Protein AF-0000000072267316 (afdb_homodimer)

Secondary structure (DSSP, 8-state):
--TT--HHHHHHHTTB---HHHHHHHHHHTTSEEEE-TTS-SB-TT-BS--EEEEEES-EEEEEE-TTS-EEEEEEE-TT-EESHHHHTSSB-SSEEEESS-EEEEEE-HHHHHHHHHH-HHHHHHHHHHHHHHHHHHHHHHHHHHH--HHHHHHHHHHHHHHHHHHTTSEETTEEE----HHHHHHHHT--HHHHHHHHHHHHHTTSEEEETTEEEES-HHHHHHHHT--GGGG--S--SB-/--TT--HHHHHHHTTB---HHHHHHHHHGGGSEEEE-TTS-SB-TT-BS--EEEEEES-EEEEEE-TTS-EEEEEEE-TT-EESHHHHTSSB--SEEEESS-EEEEEE-HHHHHHHHHH-HHHHHHHHHHHHHHHHHHHHHHHHHHH--HHHHHHHHHHHHHHHHHHTTSEETTEEE----HHHHHHHHT--HHHHHHHHHHHHHTTSEEEETTEEEES-HHHHHHHHT--GGGG--S--SB-

Nearest PDB structures (foldseek):
  4cyd-assembly2_C  TM=8.623E-01  e=1.119E-14  Corynebacterium glutamicum
  3i54-assembly1_A  TM=8.778E-01  e=2.540E-14  Mycobacterium tuberculosis
  3i54-assembly2_C  TM=9.008E-01  e=2.804E-13  Mycobacterium tuberculosis
  3h3u-assembly1_A  TM=8.338E-01  e=1.165E-13  Mycobacterium tuberculosis H37Rv
  2oz6-assembly1_A-2  TM=8.225E-01  e=3.480E-12  Pseudomonas aeruginosa

Organism: Cereibacter sphaeroides (strain ATCC 17023 / DSM 158 / JCM 6121 / CCUG 31486 / LMG 2827 / NBRC 12203 / NCIMB 8253 / ATH 2.4.1.) (NCBI:txid272943)

Radius of gyration: 21.72 Å; Cα contacts (8 Å, |Δi|>4): 985; chains: 2; bounding box: 64×53×44 Å

Foldseek 3Di:
DCPLQALQQLLLQLAADDDPVLSVLVVVLQPAKDKDAAPDWQFAFFDAPHWKKAWRAAKKWKWAADPVGAIATQDMDGHNAMGCPVVLPPRGRHIIMGTNHITMIGTDHPVSVVVSVVPDVSVVVSVVVRVQLSVLSSVVLVCQLVPNDLLLNLLQRQVLVQVSCVSSPQHDLFWGFASDDLCNVCSHNVHDSVVSVVSQVVCVVVQAWHDPPRIIGGRDPPVSCVSNVHDCVSNSSNGYPHD/DCPLQALQQLLLQLAADDDPVRSVLVVVLQPAKDKDAAPDWQFAFFDAPHWKKAWRAAKKWKWAADPVGAIATQDMDGHNAMGCPVVLPPRGRHIIMGTNHITMIGTDHPVSLVVCVVPDVSVVVSVVVRVQLSVLSSVVLVCQLVPNDLLLNLLQRQVLVQVSCVSSPQHDLFWGFASDDLCNVCSHNVHDSVVSVVSQVVCVVVQAWHDPPRIIGGRDPPVSCVSNVHDCVSNSSNGYPHD

Structure (mmCIF, N/CA/C/O backbone):
data_AF-0000000072267316-model_v1
#
loop_
_entity.id
_entity.type
_entity.pdbx_description
1 polymer 'Transcriptional regulator, Crp-Fnr family'
#
loop_
_atom_site.group_PDB
_atom_site.id
_atom_site.type_symbol
_atom_site.label_atom_id
_atom_site.label_alt_id
_atom_site.label_comp_id
_atom_site.label_asym_id
_atom_site.label_entity_id
_atom_site.label_seq_id
_atom_site.pdbx_PDB_ins_code
_atom_site.Cartn_x
_atom_site.Cartn_y
_atom_site.Cartn_z
_atom_site.occupancy
_atom_site.B_iso_or_equiv
_atom_site.auth_seq_id
_atom_site.auth_comp_id
_atom_site.auth_asym_id
_atom_site.auth_atom_id
_atom_site.pdbx_PDB_model_num
ATOM 1 N N . MET A 1 1 ? 35.625 15.383 2.375 1 29.64 1 MET A N 1
ATOM 2 C CA . MET A 1 1 ? 34.312 15.742 1.828 1 29.64 1 MET A CA 1
ATOM 3 C C . MET A 1 1 ? 33.219 14.914 2.475 1 29.64 1 MET A C 1
ATOM 5 O O . MET A 1 1 ? 32.188 15.469 2.908 1 29.64 1 MET A O 1
ATOM 9 N N . ARG A 1 2 ? 32.656 13.336 1.649 1 40.59 2 ARG A N 1
ATOM 10 C CA . ARG A 1 2 ? 31.609 12.781 0.775 1 40.59 2 ARG A CA 1
ATOM 11 C C . ARG A 1 2 ? 30.578 12.016 1.578 1 40.59 2 ARG A C 1
ATOM 13 O O . ARG A 1 2 ? 30.328 10.836 1.327 1 40.59 2 ARG A O 1
ATOM 20 N N . GLY A 1 3 ? 30.266 12 2.775 1 52.88 3 GLY A N 1
ATOM 21 C CA . GLY A 1 3 ? 29.812 11.5 4.062 1 52.88 3 GLY A CA 1
ATOM 22 C C . GLY A 1 3 ? 28.312 11.289 4.125 1 52.88 3 GLY A C 1
ATOM 23 O O . GLY A 1 3 ? 27.828 10.5 4.938 1 52.88 3 GLY A O 1
ATOM 24 N N . HIS A 1 4 ? 27.672 11.977 3.367 1 70.06 4 HIS A N 1
ATOM 25 C CA . HIS A 1 4 ? 26.219 11.93 3.461 1 70.06 4 HIS A CA 1
ATOM 26 C C . HIS A 1 4 ? 25.625 11.031 2.385 1 70.06 4 HIS A C 1
ATOM 28 O O . HIS A 1 4 ? 24.406 11.031 2.172 1 70.06 4 HIS A O 1
ATOM 34 N N . ASP A 1 5 ? 26.609 10.211 1.812 1 81.81 5 ASP A N 1
ATOM 35 C CA . ASP A 1 5 ? 26.047 9.352 0.78 1 81.81 5 ASP A CA 1
ATOM 36 C C . ASP A 1 5 ? 25.594 8.016 1.367 1 81.81 5 ASP A C 1
ATOM 38 O O . ASP A 1 5 ? 26.312 7.02 1.292 1 81.81 5 ASP A O 1
ATOM 42 N N . THR A 1 6 ? 24.562 7.902 1.91 1 88.44 6 THR A N 1
ATOM 43 C CA . THR A 1 6 ? 23.938 6.707 2.471 1 88.44 6 THR A CA 1
ATOM 44 C C . THR A 1 6 ? 22.812 6.211 1.571 1 88.44 6 THR A C 1
ATOM 46 O O . THR A 1 6 ? 22.297 6.961 0.734 1 88.44 6 THR A O 1
ATOM 49 N N . PRO A 1 7 ? 22.516 4.969 1.654 1 90.62 7 PRO A N 1
ATOM 50 C CA . PRO A 1 7 ? 21.375 4.461 0.879 1 90.62 7 PRO A CA 1
ATOM 51 C C . PRO A 1 7 ? 20.109 5.293 1.073 1 90.62 7 PRO A C 1
ATOM 53 O O . PRO A 1 7 ? 19.375 5.539 0.112 1 90.62 7 PRO A O 1
ATOM 56 N N . LEU A 1 8 ? 19.891 5.719 2.252 1 89.62 8 LEU A N 1
ATOM 57 C CA . LEU A 1 8 ? 18.719 6.551 2.508 1 89.62 8 LEU A CA 1
ATOM 58 C C . LEU A 1 8 ? 18.797 7.848 1.713 1 89.62 8 LEU A C 1
ATOM 60 O O . LEU A 1 8 ? 17.812 8.25 1.083 1 89.62 8 LEU A O 1
ATOM 64 N N . VAL A 1 9 ? 19.953 8.461 1.751 1 88 9 VAL A N 1
ATOM 65 C CA . VAL A 1 9 ? 20.156 9.734 1.059 1 88 9 VAL A CA 1
ATOM 66 C C . VAL A 1 9 ? 19.984 9.531 -0.446 1 88 9 VAL A C 1
ATOM 68 O O . VAL A 1 9 ? 19.344 10.344 -1.121 1 88 9 VAL A O 1
ATOM 71 N N . ARG A 1 10 ? 20.531 8.43 -0.968 1 88 10 ARG A N 1
ATOM 72 C CA . ARG A 1 10 ? 20.391 8.133 -2.389 1 88 10 ARG A CA 1
ATOM 73 C C . ARG A 1 10 ? 18.922 7.988 -2.771 1 88 10 ARG A C 1
ATOM 75 O O . ARG A 1 10 ? 18.484 8.492 -3.811 1 88 10 ARG A O 1
ATOM 82 N N . LYS A 1 11 ? 18.156 7.371 -1.98 1 89.88 11 LYS A N 1
ATOM 83 C CA . LYS A 1 11 ? 16.75 7.164 -2.256 1 89.88 11 LYS A CA 1
ATOM 84 C C . LYS A 1 11 ? 15.977 8.484 -2.195 1 89.88 11 LYS A C 1
ATOM 86 O O . LYS A 1 11 ? 15.203 8.797 -3.104 1 89.88 11 LYS A O 1
ATOM 91 N N . LEU A 1 12 ? 16.188 9.258 -1.111 1 87.5 12 LEU A N 1
ATOM 92 C CA . LEU A 1 12 ? 15.461 10.508 -0.957 1 87.5 12 LEU A CA 1
ATOM 93 C C . LEU A 1 12 ? 15.867 11.516 -2.029 1 87.5 12 LEU A C 1
ATOM 95 O O . LEU A 1 12 ? 15.047 12.305 -2.486 1 87.5 12 LEU A O 1
ATOM 99 N N . ASN A 1 13 ? 17.094 11.383 -2.5 1 86.56 13 ASN A N 1
ATOM 100 C CA . ASN A 1 13 ? 17.594 12.289 -3.533 1 86.56 13 ASN A CA 1
ATOM 101 C C . ASN A 1 13 ? 16.953 11.992 -4.887 1 86.56 13 ASN A C 1
ATOM 103 O O . ASN A 1 13 ? 16.969 12.836 -5.785 1 86.56 13 ASN A O 1
ATOM 107 N N . ALA A 1 14 ? 16.453 10.812 -5.008 1 84.31 14 ALA A N 1
ATOM 108 C CA . ALA A 1 14 ? 15.711 10.5 -6.23 1 84.31 14 ALA A CA 1
ATOM 109 C C . ALA A 1 14 ? 14.492 11.406 -6.371 1 84.31 14 ALA A C 1
ATOM 111 O O . ALA A 1 14 ? 14 11.617 -7.48 1 84.31 14 ALA A O 1
ATOM 112 N N . PHE A 1 15 ? 14 11.875 -5.234 1 84 15 PHE A N 1
ATOM 113 C CA . PHE A 1 15 ? 12.805 12.711 -5.254 1 84 15 PHE A CA 1
ATOM 114 C C . PHE A 1 15 ? 13.156 14.164 -4.961 1 84 15 PHE A C 1
ATOM 116 O O . PHE A 1 15 ? 12.734 15.07 -5.688 1 84 15 PHE A O 1
ATOM 123 N N . VAL A 1 16 ? 13.914 14.391 -3.912 1 84.62 16 VAL A N 1
ATOM 124 C CA . VAL A 1 16 ? 14.188 15.75 -3.475 1 84.62 16 VAL A CA 1
ATOM 125 C C . VAL A 1 16 ? 15.688 15.938 -3.266 1 84.62 16 VAL A C 1
ATOM 127 O O . VAL A 1 16 ? 16.328 15.117 -2.615 1 84.62 16 VAL A O 1
ATOM 130 N N . ALA A 1 17 ? 16.172 17.031 -3.816 1 84.81 17 ALA A N 1
ATOM 131 C CA . ALA A 1 17 ? 17.547 17.391 -3.494 1 84.81 17 ALA A CA 1
ATOM 132 C C . ALA A 1 17 ? 17.656 17.938 -2.072 1 84.81 17 ALA A C 1
ATOM 134 O O . ALA A 1 17 ? 17.188 19.047 -1.788 1 84.81 17 ALA A O 1
ATOM 135 N N . LEU A 1 18 ? 18.25 17.172 -1.209 1 83.62 18 LEU A N 1
ATOM 136 C CA . LEU A 1 18 ? 18.312 17.547 0.199 1 83.62 18 LEU A CA 1
ATOM 137 C C . LEU A 1 18 ? 19.453 18.547 0.437 1 83.62 18 LEU A C 1
ATOM 139 O O . LEU A 1 18 ? 20.531 18.406 -0.131 1 83.62 18 LEU A O 1
ATOM 143 N N . SER A 1 19 ? 19.156 19.531 1.193 1 85 19 SER A N 1
ATOM 144 C CA . SER A 1 19 ? 20.188 20.484 1.603 1 85 19 SER A CA 1
ATOM 145 C C . SER A 1 19 ? 21.109 19.891 2.654 1 85 19 SER A C 1
ATOM 147 O O . SER A 1 19 ? 20.812 18.828 3.217 1 85 19 SER A O 1
ATOM 149 N N . GLU A 1 20 ? 22.156 20.625 2.879 1 83.56 20 GLU A N 1
ATOM 150 C CA . GLU A 1 20 ? 23.078 20.203 3.914 1 83.56 20 GLU A CA 1
ATOM 151 C C . GLU A 1 20 ? 22.406 20.156 5.281 1 83.56 20 GLU A C 1
ATOM 153 O O . GLU A 1 20 ? 22.656 19.25 6.078 1 83.56 20 GLU A O 1
ATOM 158 N N . THR A 1 21 ? 21.609 21.109 5.453 1 81.62 21 THR A N 1
ATOM 159 C CA . THR A 1 21 ? 20.891 21.172 6.723 1 81.62 21 THR A CA 1
ATOM 160 C C . THR A 1 21 ? 19.953 19.984 6.879 1 81.62 21 THR A C 1
ATOM 162 O O . THR A 1 21 ? 19.875 19.391 7.953 1 81.62 21 THR A O 1
ATOM 165 N N . GLU A 1 22 ? 19.297 19.641 5.844 1 81.56 22 GLU A N 1
ATOM 166 C CA . GLU A 1 22 ? 18.375 18.5 5.867 1 81.56 22 GLU A CA 1
ATOM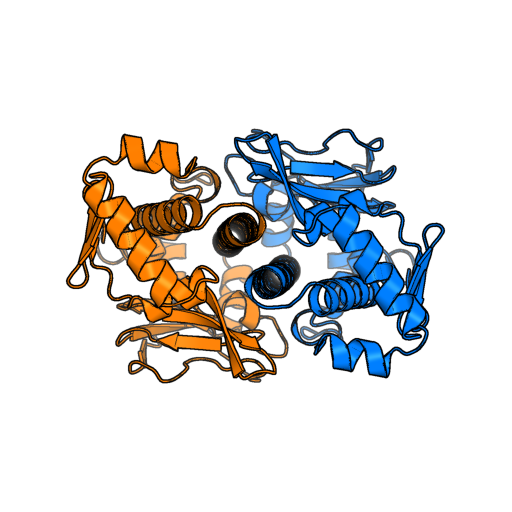 167 C C . GLU A 1 22 ? 19.125 17.188 6.023 1 81.56 22 GLU A C 1
ATOM 169 O O . GLU A 1 22 ? 18.672 16.281 6.734 1 81.56 22 GLU A O 1
ATOM 174 N N . LEU A 1 23 ? 20.266 17.141 5.418 1 82.19 23 LEU A N 1
ATOM 175 C CA . LEU A 1 23 ? 21.109 15.961 5.559 1 82.19 23 LEU A CA 1
ATOM 176 C C . LEU A 1 23 ? 21.594 15.805 6.996 1 82.19 23 LEU A C 1
ATOM 178 O O . LEU A 1 23 ? 21.688 14.688 7.508 1 82.19 23 LEU A O 1
ATOM 182 N N . GLU A 1 24 ? 21.844 16.875 7.578 1 79.38 24 GLU A N 1
ATOM 183 C CA . GLU A 1 24 ? 22.25 16.859 8.977 1 79.38 24 GLU A CA 1
ATOM 184 C C . GLU A 1 24 ? 21.125 16.391 9.883 1 79.38 24 GLU A C 1
ATOM 186 O O . GLU A 1 24 ? 21.359 15.625 10.828 1 79.38 24 GLU A O 1
ATOM 191 N N . LEU A 1 25 ? 19.969 16.797 9.578 1 77.81 25 LEU A N 1
ATOM 192 C CA . LEU A 1 25 ? 18.812 16.375 10.352 1 77.81 25 LEU A CA 1
ATOM 193 C C . LEU A 1 25 ? 18.594 14.867 10.227 1 77.81 25 LEU A C 1
ATOM 195 O O . LEU A 1 25 ? 18.312 14.195 11.227 1 77.81 25 LEU A O 1
ATOM 199 N N . LEU A 1 26 ? 18.766 14.383 9.023 1 77.81 26 LEU A N 1
ATOM 200 C CA . LEU A 1 26 ? 18.641 12.945 8.797 1 77.81 26 LEU A CA 1
ATOM 201 C C . LEU A 1 26 ? 19.75 12.188 9.508 1 77.81 26 LEU A C 1
ATOM 203 O O . LEU A 1 26 ? 19.547 11.07 9.984 1 77.81 26 LEU A O 1
ATOM 207 N N . GLY A 1 27 ? 20.906 12.805 9.453 1 73.62 27 GLY A N 1
ATOM 208 C CA . GLY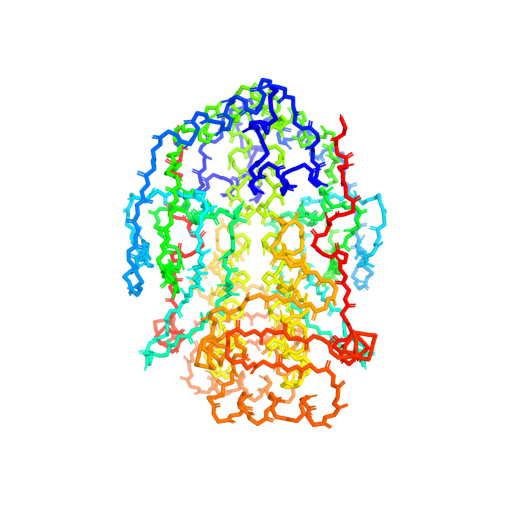 A 1 27 ? 22.047 12.211 10.125 1 73.62 27 GLY A CA 1
ATOM 209 C C . GLY A 1 27 ? 21.844 12.031 11.617 1 73.62 27 GLY A C 1
ATOM 210 O O . GLY A 1 27 ? 22.359 11.078 12.203 1 73.62 27 GLY A O 1
ATOM 211 N N . ARG A 1 28 ? 21.094 12.93 12.219 1 69.56 28 ARG A N 1
ATOM 212 C CA . ARG A 1 28 ? 20.812 12.828 13.648 1 69.56 28 ARG A CA 1
ATOM 213 C C . ARG A 1 28 ? 19.969 11.594 13.953 1 69.56 28 ARG A C 1
ATOM 215 O O . ARG A 1 28 ? 20.078 11.023 15.039 1 69.56 28 ARG A O 1
ATOM 222 N N . MET A 1 29 ? 19.219 11.18 12.961 1 65.88 29 MET A N 1
ATOM 223 C CA . MET A 1 29 ? 18.438 9.961 13.125 1 65.88 29 MET A CA 1
ATOM 224 C C . MET A 1 29 ? 19.328 8.727 13.125 1 65.88 29 MET A C 1
ATOM 226 O O . MET A 1 29 ? 18.953 7.68 13.648 1 65.88 29 MET A O 1
ATOM 230 N N . HIS A 1 30 ? 20.516 8.938 12.688 1 68.5 30 HIS A N 1
ATOM 231 C CA . HIS A 1 30 ? 21.469 7.84 12.57 1 68.5 30 HIS A CA 1
ATOM 232 C C . HIS A 1 30 ? 22.141 7.543 13.914 1 68.5 30 HIS A C 1
ATOM 234 O O . HIS A 1 30 ? 22.781 6.5 14.07 1 68.5 30 HIS A O 1
ATOM 240 N N . GLY A 1 31 ? 21.828 8.266 14.812 1 73.62 31 GLY A N 1
ATOM 241 C CA . GLY A 1 31 ? 22.578 8.109 16.047 1 73.62 31 GLY A CA 1
ATOM 242 C C . GLY A 1 31 ? 22.141 6.922 16.875 1 73.62 31 GLY A C 1
ATOM 243 O O . GLY A 1 31 ? 22.875 6.445 17.734 1 73.62 31 GLY A O 1
ATOM 244 N N . ARG A 1 32 ? 21.125 6.27 16.688 1 88.31 32 ARG A N 1
ATOM 245 C CA . ARG A 1 32 ? 20.625 5.145 17.469 1 88.31 32 ARG A CA 1
ATOM 246 C C . ARG A 1 32 ? 20.688 3.85 16.656 1 88.31 32 ARG A C 1
ATOM 248 O O . ARG A 1 32 ? 19.656 3.254 16.344 1 88.31 32 ARG A O 1
ATOM 255 N N . ARG A 1 33 ? 21.891 3.375 16.562 1 92.25 33 ARG A N 1
ATOM 256 C CA . ARG A 1 33 ? 22.141 2.176 15.766 1 92.25 33 ARG A CA 1
ATOM 257 C C . ARG A 1 33 ? 21.766 0.918 16.547 1 92.25 33 ARG A C 1
ATOM 259 O O . ARG A 1 33 ? 22.047 0.82 17.75 1 92.25 33 ARG A O 1
ATOM 266 N N . ARG A 1 34 ? 21.109 0.026 15.867 1 95 34 ARG A N 1
ATOM 267 C CA . ARG A 1 34 ? 20.703 -1.261 16.422 1 95 34 ARG A CA 1
ATOM 268 C C . ARG A 1 34 ? 21.062 -2.402 15.477 1 95 34 ARG A C 1
ATOM 270 O O . ARG A 1 34 ? 21.094 -2.221 14.258 1 95 34 ARG A O 1
ATOM 277 N N . SER A 1 35 ? 21.359 -3.543 16.078 1 97.25 35 SER A N 1
ATOM 278 C CA . SER A 1 35 ? 21.609 -4.773 15.328 1 97.25 35 SER A CA 1
ATOM 279 C C . SER A 1 35 ? 20.562 -5.836 15.648 1 97.25 35 SER A C 1
ATOM 281 O O . SER A 1 35 ? 20.156 -5.984 16.812 1 97.25 35 SER A O 1
ATOM 283 N N . PHE A 1 36 ? 20.141 -6.508 14.625 1 97.94 36 PHE A N 1
ATOM 284 C CA . PHE A 1 36 ? 19.156 -7.562 14.781 1 97.94 36 PHE A CA 1
ATOM 285 C C . PHE A 1 36 ? 19.609 -8.844 14.086 1 97.94 36 PHE A C 1
ATOM 287 O O . PHE A 1 36 ? 20.047 -8.805 12.938 1 97.94 36 PHE A O 1
ATOM 294 N N . PRO A 1 37 ? 19.5 -9.953 14.805 1 98.12 37 PRO A N 1
ATOM 295 C CA . PRO A 1 37 ? 19.844 -11.219 14.148 1 98.12 37 PRO A CA 1
ATOM 296 C C . PRO A 1 37 ? 18.781 -11.672 13.156 1 98.12 37 PRO A C 1
ATOM 298 O O . PRO A 1 37 ? 17.625 -11.227 13.227 1 98.12 37 PRO A O 1
ATOM 301 N N . ARG A 1 38 ? 19.172 -12.562 12.312 1 97.56 38 ARG A N 1
ATOM 302 C CA . ARG A 1 38 ? 18.25 -13.188 11.367 1 97.56 38 ARG A CA 1
ATOM 303 C C . ARG A 1 38 ? 17.156 -13.953 12.094 1 97.56 38 ARG A C 1
ATOM 305 O O . ARG A 1 38 ? 17.422 -14.648 13.078 1 97.56 38 ARG A O 1
ATOM 312 N N . GLY A 1 39 ? 15.93 -13.75 11.609 1 95.5 39 GLY A N 1
ATOM 313 C CA . GLY A 1 39 ? 14.844 -14.633 11.984 1 95.5 39 GLY A CA 1
ATOM 314 C C . GLY A 1 39 ? 14.07 -14.148 13.195 1 95.5 39 GLY A C 1
ATOM 315 O O . GLY A 1 39 ? 12.969 -14.633 13.469 1 95.5 39 GLY A O 1
ATOM 316 N N . ARG A 1 40 ? 14.633 -13.227 13.938 1 95.69 40 ARG A N 1
ATOM 317 C CA . ARG A 1 40 ? 13.898 -12.672 15.07 1 95.69 40 ARG A CA 1
ATOM 318 C C . ARG A 1 40 ? 13.195 -11.375 14.688 1 95.69 40 ARG A C 1
ATOM 320 O O . ARG A 1 40 ? 13.852 -10.383 14.344 1 95.69 40 ARG A O 1
ATOM 327 N N . ASP A 1 41 ? 11.914 -11.336 14.852 1 96.56 41 ASP A N 1
ATOM 328 C CA . ASP A 1 41 ? 11.133 -10.188 14.406 1 96.56 41 ASP A CA 1
ATOM 329 C C . ASP A 1 41 ? 11.586 -8.914 15.109 1 96.56 41 ASP A C 1
ATOM 331 O O . ASP A 1 41 ? 11.797 -8.906 16.328 1 96.56 41 ASP A O 1
ATOM 335 N N . ILE A 1 42 ? 11.727 -7.914 14.32 1 96.12 42 ILE A N 1
ATOM 336 C CA . ILE A 1 42 ? 12.016 -6.578 14.836 1 96.12 42 ILE A CA 1
ATOM 337 C C . ILE A 1 42 ? 10.734 -5.961 15.398 1 96.12 42 ILE A C 1
ATOM 339 O O . ILE A 1 42 ? 10.773 -5.27 16.422 1 96.12 42 ILE A O 1
ATOM 343 N N . VAL A 1 43 ? 9.625 -6.137 14.711 1 94.75 43 VAL A N 1
ATOM 344 C CA . VAL A 1 43 ? 8.297 -5.66 15.078 1 94.75 43 VAL A CA 1
ATOM 345 C C . VAL A 1 43 ? 7.277 -6.781 14.898 1 94.75 43 VAL A C 1
ATOM 347 O O . VAL A 1 43 ? 7.324 -7.523 13.914 1 94.75 43 VAL A O 1
ATOM 350 N N . HIS A 1 44 ? 6.332 -6.84 15.828 1 93.88 44 HIS A N 1
ATOM 351 C CA . HIS A 1 44 ? 5.246 -7.809 15.742 1 93.88 44 HIS A CA 1
ATOM 352 C C . HIS A 1 44 ? 3.912 -7.121 15.484 1 93.88 44 HIS A C 1
ATOM 354 O O . HIS A 1 44 ? 3.648 -6.043 16.031 1 93.88 44 HIS A O 1
ATOM 360 N N . GLU A 1 45 ? 3.188 -7.781 14.602 1 92.5 45 GLU A N 1
ATOM 361 C CA . GLU A 1 45 ? 1.829 -7.281 14.406 1 92.5 45 GLU A CA 1
ATOM 362 C C . GLU A 1 45 ? 1.087 -7.18 15.742 1 92.5 45 GLU A C 1
ATOM 364 O O . GLU A 1 45 ? 1.129 -8.109 16.547 1 92.5 45 GLU A O 1
ATOM 369 N N . GLY A 1 46 ? 0.461 -6.039 16 1 92.44 46 GLY A N 1
ATOM 370 C CA . GLY A 1 46 ? -0.263 -5.809 17.25 1 92.44 46 GLY A CA 1
ATOM 371 C C . GLY A 1 46 ? 0.588 -5.164 18.328 1 92.44 46 GLY A C 1
ATOM 372 O O . GLY A 1 46 ? 0.075 -4.762 19.359 1 92.44 46 GLY A O 1
ATOM 373 N N . GLN A 1 47 ? 1.877 -5.102 18.109 1 92.56 47 GLN A N 1
ATOM 374 C CA . GLN A 1 47 ? 2.783 -4.52 19.094 1 92.56 47 GLN A CA 1
ATOM 375 C C . GLN A 1 47 ? 2.436 -3.057 19.359 1 92.56 47 GLN A C 1
ATOM 377 O O . GLN A 1 47 ? 2.18 -2.293 18.422 1 92.56 47 GLN A O 1
ATOM 382 N N . VAL A 1 48 ? 2.438 -2.793 20.688 1 89 48 VAL A N 1
ATOM 383 C CA . VAL A 1 48 ? 2.23 -1.415 21.125 1 89 48 VAL A CA 1
ATOM 384 C C . VAL A 1 48 ? 3.58 -0.719 21.281 1 89 48 VAL A C 1
ATOM 386 O O . VAL A 1 48 ? 4.586 -1.368 21.578 1 89 48 VAL A O 1
ATOM 389 N N . LYS A 1 49 ? 3.707 0.651 21.234 1 80.06 49 LYS A N 1
ATOM 390 C CA . LYS A 1 49 ? 4.922 1.44 21.422 1 80.06 49 LYS A CA 1
ATOM 391 C C . LYS A 1 49 ? 6.055 0.914 20.547 1 80.06 49 LYS A C 1
ATOM 393 O O . LYS A 1 49 ? 6.883 0.12 21 1 80.06 49 LYS A O 1
ATOM 398 N N . ARG A 1 50 ? 6.078 1.177 19.391 1 81.44 50 ARG A N 1
ATOM 399 C CA . ARG A 1 50 ? 7.094 0.695 18.453 1 81.44 50 ARG A CA 1
ATOM 400 C C . ARG A 1 50 ? 7.898 1.854 17.875 1 81.44 50 ARG A C 1
ATOM 402 O O . ARG A 1 50 ? 7.488 3.012 17.969 1 81.44 50 ARG A O 1
ATOM 409 N N . SER A 1 51 ? 9.047 1.436 17.5 1 87.81 51 SER A N 1
ATOM 410 C CA . SER A 1 51 ? 9.898 2.361 16.75 1 87.81 51 SER A CA 1
ATOM 411 C C . SER A 1 51 ? 9.93 2.02 15.266 1 87.81 51 SER A C 1
ATOM 413 O O . SER A 1 51 ? 9.57 0.909 14.875 1 87.81 51 SER A O 1
ATOM 415 N N . ALA A 1 52 ? 10.156 3.027 14.523 1 92.25 52 ALA A N 1
ATOM 416 C CA . ALA A 1 52 ? 10.562 2.783 13.141 1 92.25 52 ALA A CA 1
ATOM 417 C C . ALA A 1 52 ? 12.086 2.725 13.016 1 92.25 52 ALA A C 1
ATOM 419 O O . ALA A 1 52 ? 12.805 3.062 13.961 1 92.25 52 ALA A O 1
ATOM 420 N N . TYR A 1 53 ? 12.562 2.234 11.898 1 93.81 53 TYR A N 1
ATOM 421 C CA . TYR A 1 53 ? 13.992 2.121 11.664 1 93.81 53 TYR A CA 1
ATOM 422 C C . TYR A 1 53 ? 14.344 2.486 10.227 1 93.81 53 TYR A C 1
ATOM 424 O O . TYR A 1 53 ? 13.508 2.35 9.328 1 93.81 53 TYR A O 1
ATOM 432 N N . VAL A 1 54 ? 15.508 2.98 10.062 1 93.75 54 VAL A N 1
ATOM 433 C CA . VAL A 1 54 ? 16.094 3.068 8.734 1 93.75 54 VAL A CA 1
ATOM 434 C C . VAL A 1 54 ? 17.109 1.952 8.539 1 93.75 54 VAL A C 1
ATOM 436 O O . VAL A 1 54 ? 18.062 1.837 9.32 1 93.75 54 VAL A O 1
ATOM 439 N N . LEU A 1 55 ? 16.906 1.184 7.566 1 96 55 LEU A N 1
ATOM 440 C CA . LEU A 1 55 ? 17.766 0.034 7.309 1 96 55 LEU A CA 1
ATOM 441 C C . LEU A 1 55 ? 19.109 0.479 6.746 1 96 55 LEU A C 1
ATOM 443 O O . LEU A 1 55 ? 19.156 1.159 5.719 1 96 55 LEU A O 1
ATOM 447 N N . ALA A 1 56 ? 20.172 0.096 7.418 1 94.62 56 ALA A N 1
ATOM 448 C CA . ALA A 1 56 ? 21.516 0.453 6.961 1 94.62 56 ALA A CA 1
ATOM 449 C C . ALA A 1 56 ? 22.156 -0.692 6.18 1 94.62 56 ALA A C 1
ATOM 451 O O . ALA A 1 56 ? 22.828 -0.466 5.172 1 94.62 56 ALA A O 1
ATOM 452 N N . SER A 1 57 ? 21.953 -1.854 6.699 1 97 57 SER A N 1
ATOM 453 C CA . SER A 1 57 ? 22.484 -3.039 6.023 1 97 57 SER A CA 1
ATOM 454 C C . SER A 1 57 ? 21.609 -4.262 6.305 1 97 57 SER A C 1
ATOM 456 O O . SER A 1 57 ? 20.984 -4.352 7.359 1 97 57 SER A O 1
ATOM 458 N N . GLY A 1 58 ? 21.609 -5.156 5.266 1 98.06 58 GLY A N 1
ATOM 459 C CA . GLY A 1 58 ? 20.812 -6.367 5.375 1 98.06 58 GLY A CA 1
ATOM 460 C C . GLY A 1 58 ? 19.469 -6.262 4.688 1 98.06 58 GLY A C 1
ATOM 461 O O . GLY A 1 58 ? 19.203 -5.281 3.99 1 98.06 58 GLY A O 1
ATOM 462 N N . TRP A 1 59 ? 18.734 -7.398 4.793 1 98.56 59 TRP A N 1
ATOM 463 C CA . TRP A 1 59 ? 17.406 -7.496 4.199 1 98.56 59 TRP A CA 1
ATOM 464 C C . TRP A 1 59 ? 16.359 -7.867 5.246 1 98.56 59 TRP A C 1
ATOM 466 O O . TRP A 1 59 ? 16.641 -8.641 6.164 1 98.56 59 TRP A O 1
ATOM 476 N N . VAL A 1 60 ? 15.234 -7.277 5.102 1 98.62 60 VAL A N 1
ATOM 477 C CA . VAL A 1 60 ? 14.109 -7.539 5.996 1 98.62 60 VAL A CA 1
ATOM 478 C C . VAL A 1 60 ? 12.852 -7.809 5.176 1 98.62 60 VAL A C 1
ATOM 480 O O . VAL A 1 60 ? 12.711 -7.305 4.059 1 98.62 60 VAL A O 1
ATOM 483 N N . CYS A 1 61 ? 12 -8.648 5.664 1 98.44 61 CYS A N 1
ATOM 484 C CA . CYS A 1 61 ? 10.688 -8.789 5.031 1 98.44 61 CYS A CA 1
ATOM 485 C C . CYS A 1 61 ? 9.578 -8.312 5.961 1 98.44 61 CYS A C 1
ATOM 487 O O . CYS A 1 61 ? 9.695 -8.422 7.184 1 98.44 61 CYS A O 1
ATOM 489 N N . SER A 1 62 ? 8.57 -7.676 5.445 1 97.69 62 SER A N 1
ATOM 490 C CA . SER A 1 62 ? 7.312 -7.375 6.121 1 97.69 62 SER A CA 1
ATOM 491 C C . SER A 1 62 ? 6.227 -8.367 5.734 1 97.69 62 SER A C 1
ATOM 493 O O . SER A 1 62 ? 6.09 -8.727 4.562 1 97.69 62 SER A O 1
ATOM 495 N N . TYR A 1 63 ? 5.512 -8.875 6.742 1 97.62 63 TYR A N 1
ATOM 496 C CA . TYR A 1 63 ? 4.555 -9.922 6.418 1 97.62 63 TYR A CA 1
ATOM 497 C C . TYR A 1 63 ? 3.375 -9.898 7.379 1 97.62 63 TYR A C 1
ATOM 499 O O . TYR A 1 63 ? 3.439 -9.273 8.438 1 97.62 63 TYR A O 1
ATOM 507 N N . LYS A 1 64 ? 2.34 -10.445 6.914 1 96.31 64 LYS A N 1
ATOM 508 C CA . LYS A 1 64 ? 1.179 -10.734 7.75 1 96.31 64 LYS A CA 1
ATOM 509 C C . LYS A 1 64 ? 0.971 -12.234 7.906 1 96.31 64 LYS A C 1
ATOM 511 O O . LYS A 1 64 ? 1.285 -13.008 7 1 96.31 64 LYS A O 1
ATOM 516 N N . THR A 1 65 ? 0.41 -12.555 9.078 1 93 65 THR A N 1
ATOM 517 C CA . THR A 1 65 ? 0.06 -13.953 9.32 1 93 65 THR A CA 1
ATOM 518 C C . THR A 1 65 ? -1.44 -14.172 9.148 1 93 65 THR A C 1
ATOM 520 O O . THR A 1 65 ? -2.234 -13.25 9.359 1 93 65 THR A O 1
ATOM 523 N N . LEU A 1 66 ? -1.756 -15.352 8.727 1 87.75 66 LEU A N 1
ATOM 524 C CA . LEU A 1 66 ? -3.162 -15.719 8.625 1 87.75 66 LEU A CA 1
ATOM 525 C C . LEU A 1 66 ? -3.562 -16.656 9.75 1 87.75 66 LEU A C 1
ATOM 527 O O . LEU A 1 66 ? -2.701 -17.266 10.398 1 87.75 66 LEU A O 1
ATOM 531 N N . ALA A 1 67 ? -4.836 -16.828 10.008 1 81.19 67 ALA A N 1
ATOM 532 C CA . ALA A 1 67 ? -5.363 -17.672 11.078 1 81.19 67 ALA A CA 1
ATOM 533 C C . ALA A 1 67 ? -4.914 -19.125 10.906 1 81.19 67 ALA A C 1
ATOM 535 O O . ALA A 1 67 ? -4.652 -19.812 11.891 1 81.19 67 ALA A O 1
ATOM 536 N N . GLY A 1 68 ? -4.727 -19.625 9.82 1 80.31 68 GLY A N 1
ATOM 537 C CA . GLY A 1 68 ? -4.309 -20.984 9.594 1 80.31 68 GLY A CA 1
ATOM 538 C C . GLY A 1 68 ? -2.809 -21.188 9.703 1 80.31 68 GLY A C 1
ATOM 539 O O . GLY A 1 68 ? -2.309 -22.297 9.539 1 80.31 68 GLY A O 1
ATOM 540 N N . GLY A 1 69 ? -2.088 -20.094 10.094 1 82.56 69 GLY A N 1
ATOM 541 C CA . GLY A 1 69 ? -0.656 -20.203 10.328 1 82.56 69 GLY A CA 1
ATOM 542 C C . GLY A 1 69 ? 0.172 -19.828 9.109 1 82.56 69 GLY A C 1
ATOM 543 O O . GLY A 1 69 ? 1.397 -19.719 9.195 1 82.56 69 GLY A O 1
ATOM 544 N N . GLY A 1 70 ? -0.314 -19.688 7.988 1 89.44 70 GLY A N 1
ATOM 545 C CA . GLY A 1 70 ? 0.43 -19.25 6.816 1 89.44 70 GLY A CA 1
ATOM 546 C C . GLY A 1 70 ? 0.788 -17.781 6.852 1 89.44 70 GLY A C 1
ATOM 547 O O . GLY A 1 70 ? 0.317 -17.047 7.715 1 89.44 70 GLY A O 1
ATOM 548 N N . ARG A 1 71 ? 1.775 -17.469 6.02 1 94.44 71 ARG A N 1
ATOM 549 C CA . ARG A 1 71 ? 2.131 -16.047 5.973 1 94.44 71 ARG A CA 1
ATOM 550 C C . ARG A 1 71 ? 2.105 -15.523 4.539 1 94.44 71 ARG A C 1
ATOM 552 O O . ARG A 1 71 ? 2.281 -16.297 3.59 1 94.44 71 ARG A O 1
ATOM 559 N N . GLN A 1 72 ? 1.798 -14.32 4.426 1 97.75 72 GLN A N 1
ATOM 560 C CA . GLN A 1 72 ? 1.96 -13.562 3.191 1 97.75 72 GLN A CA 1
ATOM 561 C C . GLN A 1 72 ? 2.977 -12.438 3.365 1 97.75 72 GLN A C 1
ATOM 563 O O . GLN A 1 72 ? 2.766 -11.516 4.16 1 97.75 72 GLN A O 1
ATOM 568 N N . ILE A 1 73 ? 4.09 -12.609 2.66 1 98.5 73 ILE A N 1
ATOM 569 C CA . ILE A 1 73 ? 5.07 -11.531 2.656 1 98.5 73 ILE A CA 1
ATOM 570 C C . ILE A 1 73 ? 4.609 -10.414 1.714 1 98.5 73 ILE A C 1
ATOM 572 O O . ILE A 1 73 ? 4.281 -10.68 0.554 1 98.5 73 ILE A O 1
ATOM 576 N N . VAL A 1 74 ? 4.578 -9.219 2.213 1 97.94 74 VAL A N 1
ATOM 577 C CA . VAL A 1 74 ? 4.086 -8.055 1.485 1 97.94 74 VAL A CA 1
ATOM 578 C C . VAL A 1 74 ? 5.219 -7.445 0.663 1 97.94 74 VAL A C 1
ATOM 580 O O . VAL A 1 74 ? 5.012 -7.027 -0.48 1 97.94 74 VAL A O 1
ATOM 583 N N . ASP A 1 75 ? 6.355 -7.355 1.299 1 97.44 75 ASP A N 1
ATOM 584 C CA . ASP A 1 75 ? 7.512 -6.758 0.632 1 97.44 75 ASP A CA 1
ATOM 585 C C . ASP A 1 75 ? 8.812 -7.129 1.345 1 97.44 75 ASP A C 1
ATOM 587 O O . ASP A 1 75 ? 8.781 -7.629 2.471 1 97.44 75 ASP A O 1
ATOM 591 N N . PHE A 1 76 ? 9.93 -6.91 0.602 1 98.56 76 PHE A N 1
ATOM 592 C CA . PHE A 1 76 ? 11.266 -6.953 1.175 1 98.56 76 PHE A CA 1
ATOM 593 C C . PHE A 1 76 ? 11.891 -5.562 1.203 1 98.56 76 PHE A C 1
ATOM 595 O O . PHE A 1 76 ? 11.82 -4.824 0.218 1 98.56 76 PHE A O 1
ATOM 602 N N . GLN A 1 77 ? 12.375 -5.219 2.307 1 98.06 77 GLN A N 1
ATOM 603 C CA . GLN A 1 77 ? 13.086 -3.947 2.418 1 98.06 77 GLN A CA 1
ATOM 604 C C . GLN A 1 77 ? 14.594 -4.145 2.279 1 98.06 77 GLN A C 1
ATOM 606 O O . GLN A 1 77 ? 15.141 -5.121 2.787 1 98.06 77 GLN A O 1
ATOM 611 N N . VAL A 1 78 ? 15.211 -3.264 1.602 1 98.19 78 VAL A N 1
ATOM 612 C CA . VAL A 1 78 ? 16.656 -3.238 1.378 1 98.19 78 VAL A CA 1
ATOM 613 C C . VAL A 1 78 ? 17.234 -1.952 1.954 1 98.19 78 VAL A C 1
ATOM 615 O O . VAL A 1 78 ? 16.5 -1.051 2.359 1 98.19 78 VAL A O 1
ATOM 618 N N . PRO A 1 79 ? 18.547 -1.835 2.043 1 96.88 79 PRO A N 1
ATOM 619 C CA . PRO A 1 79 ? 19.172 -0.662 2.67 1 96.88 79 PRO A CA 1
ATOM 620 C C . PRO A 1 79 ? 18.625 0.654 2.115 1 96.88 79 PRO A C 1
ATOM 622 O O . PRO A 1 79 ? 18.5 0.808 0.898 1 96.88 79 PRO A O 1
ATOM 625 N N . GLY A 1 80 ? 18.312 1.554 3.031 1 93.94 80 GLY A N 1
ATOM 626 C CA . GLY A 1 80 ? 17.75 2.842 2.674 1 93.94 80 GLY A CA 1
ATOM 627 C C . GLY A 1 80 ? 16.25 2.912 2.904 1 93.94 80 GLY A C 1
ATOM 628 O O . GLY A 1 80 ? 15.672 4 2.928 1 93.94 80 GLY A O 1
ATOM 629 N N . ASP A 1 81 ? 15.664 1.769 3.082 1 95.38 81 ASP A N 1
ATOM 630 C CA . ASP A 1 81 ? 14.219 1.725 3.311 1 95.38 81 ASP A CA 1
ATOM 631 C C . ASP A 1 81 ? 13.891 1.968 4.781 1 95.38 81 ASP A C 1
ATOM 633 O O . ASP A 1 81 ? 14.688 1.634 5.664 1 95.38 81 ASP A O 1
ATOM 637 N N . PHE A 1 82 ? 12.719 2.551 4.977 1 92.75 82 PHE A N 1
ATOM 638 C CA . PHE A 1 82 ? 12.172 2.627 6.324 1 92.75 82 PHE A CA 1
ATOM 639 C C . PHE A 1 82 ? 11.523 1.307 6.719 1 92.75 82 PHE A C 1
ATOM 641 O O . PHE A 1 82 ? 10.852 0.671 5.906 1 92.75 82 PHE A O 1
ATOM 648 N N . LEU A 1 83 ? 11.758 0.902 7.973 1 94.44 83 LEU A N 1
ATOM 649 C CA . LEU A 1 83 ? 11.047 -0.206 8.594 1 94.44 83 LEU A CA 1
ATOM 650 C C . LEU A 1 83 ? 10.008 0.307 9.594 1 94.44 83 LEU A C 1
ATOM 652 O O . LEU A 1 83 ? 10.359 0.968 10.57 1 94.44 83 LEU A O 1
ATOM 656 N N . GLY A 1 84 ? 8.758 0.076 9.281 1 91.38 84 GLY A N 1
ATOM 657 C CA . GLY A 1 84 ? 7.742 0.396 10.273 1 91.38 84 GLY A CA 1
ATOM 658 C C . GLY A 1 84 ? 7.309 1.849 10.234 1 91.38 84 GLY A C 1
ATOM 659 O O . GLY A 1 84 ? 6.68 2.34 11.172 1 91.38 84 GLY A O 1
ATOM 660 N N . LEU A 1 85 ? 7.652 2.582 9.188 1 86.5 85 LEU A N 1
ATOM 661 C CA . LEU A 1 85 ? 7.277 3.99 9.094 1 86.5 85 LEU A CA 1
ATOM 662 C C . LEU A 1 85 ? 5.766 4.16 9.164 1 86.5 85 LEU A C 1
ATOM 664 O O . LEU A 1 85 ? 5.262 4.977 9.938 1 86.5 85 LEU A O 1
ATOM 668 N N . ARG A 1 86 ? 5.078 3.348 8.477 1 83 86 ARG A N 1
ATOM 669 C CA . ARG A 1 86 ? 3.623 3.441 8.406 1 83 86 ARG A CA 1
ATOM 670 C C . ARG A 1 86 ? 2.982 3.131 9.75 1 83 86 ARG A C 1
ATOM 672 O O . ARG A 1 86 ? 2.025 3.795 10.156 1 83 86 ARG A O 1
ATOM 679 N N . SER A 1 87 ? 3.543 2.182 10.43 1 83.94 87 SER A N 1
ATOM 680 C CA . SER A 1 87 ? 2.963 1.729 11.688 1 83.94 87 SER A CA 1
ATOM 681 C C . SER A 1 87 ? 3.32 2.672 12.828 1 83.94 87 SER A C 1
ATOM 683 O O . SER A 1 87 ? 2.719 2.607 13.906 1 83.94 87 SER A O 1
ATOM 685 N N . LEU A 1 88 ? 4.277 3.498 12.555 1 84.19 88 LEU A N 1
ATOM 686 C CA . LEU A 1 88 ? 4.742 4.379 13.625 1 84.19 88 LEU A CA 1
ATOM 687 C C . LEU A 1 88 ? 3.629 5.324 14.07 1 84.19 88 LEU A C 1
ATOM 689 O O . LEU A 1 88 ? 3.58 5.73 15.234 1 84.19 88 LEU A O 1
ATOM 693 N N . LEU A 1 89 ? 2.744 5.562 13.164 1 83.75 89 LEU A N 1
ATOM 694 C CA . LEU A 1 89 ? 1.684 6.52 13.461 1 83.75 89 LEU A CA 1
ATOM 695 C C . LEU A 1 89 ? 0.413 5.801 13.906 1 83.75 89 LEU A C 1
ATOM 697 O O . LEU A 1 89 ? -0.598 6.445 14.195 1 83.75 89 LEU A O 1
ATOM 701 N N . PHE A 1 90 ? 0.466 4.477 13.922 1 87.38 90 PHE A N 1
ATOM 702 C CA . PHE A 1 90 ? -0.689 3.695 14.344 1 87.38 90 PHE A CA 1
ATOM 703 C C . PHE A 1 90 ? -0.626 3.396 15.836 1 87.38 90 PHE A C 1
ATOM 705 O O . PHE A 1 90 ? 0.439 3.49 16.453 1 87.38 90 PHE A O 1
ATOM 712 N N . ARG A 1 91 ? -1.777 3.012 16.422 1 87.31 91 ARG A N 1
ATOM 713 C CA . ARG A 1 91 ? -1.817 2.574 17.812 1 87.31 91 ARG A CA 1
ATOM 714 C C . ARG A 1 91 ? -1.027 1.284 18 1 87.31 91 ARG A C 1
ATOM 716 O O . ARG A 1 91 ? -0.336 1.116 19 1 87.31 91 ARG A O 1
ATOM 723 N N . THR A 1 92 ? -1.148 0.418 17 1 90.12 92 THR A N 1
ATOM 724 C CA . THR A 1 92 ? -0.417 -0.844 17 1 90.12 92 THR A CA 1
ATOM 725 C C . THR A 1 92 ? 0.191 -1.114 15.625 1 90.12 92 THR A C 1
ATOM 727 O O . THR A 1 92 ? -0.28 -0.585 14.617 1 90.12 92 THR A O 1
ATOM 730 N N . ALA A 1 93 ? 1.285 -1.898 15.648 1 92.31 93 ALA A N 1
ATOM 731 C CA . ALA A 1 93 ? 1.851 -2.314 14.367 1 92.31 93 ALA A CA 1
ATOM 732 C C . ALA A 1 93 ? 0.857 -3.162 13.578 1 92.31 93 ALA A C 1
ATOM 734 O O . ALA A 1 93 ? 0.181 -4.023 14.148 1 92.31 93 ALA A O 1
ATOM 735 N N . ASP A 1 94 ? 0.79 -2.93 12.297 1 91.25 94 ASP A N 1
ATOM 736 C CA . ASP A 1 94 ? -0.212 -3.625 11.492 1 91.25 94 ASP A CA 1
ATOM 737 C C . ASP A 1 94 ? 0.401 -4.812 10.758 1 91.25 94 ASP A C 1
ATOM 739 O O . ASP A 1 94 ? -0.279 -5.488 9.977 1 91.25 94 ASP A O 1
ATOM 743 N N . HIS A 1 95 ? 1.616 -5.051 10.883 1 94.06 95 HIS A N 1
ATOM 744 C CA . HIS A 1 95 ? 2.307 -6.168 10.242 1 94.06 95 HIS A CA 1
ATOM 745 C C . HIS A 1 95 ? 3.572 -6.539 11.008 1 94.06 95 HIS A C 1
ATOM 747 O O . HIS A 1 95 ? 3.965 -5.844 11.945 1 94.06 95 HIS A O 1
ATOM 753 N N . ASN A 1 96 ? 4.176 -7.641 10.641 1 96.25 96 ASN A N 1
ATOM 754 C CA . ASN A 1 96 ? 5.438 -8.102 11.211 1 96.25 96 ASN A CA 1
ATOM 755 C C . ASN A 1 96 ? 6.625 -7.695 10.344 1 96.25 96 ASN A C 1
ATOM 757 O O . ASN A 1 96 ? 6.484 -7.52 9.133 1 96.25 96 ASN A O 1
ATOM 761 N N . ILE A 1 97 ? 7.719 -7.496 10.977 1 97.25 97 ILE A N 1
ATOM 762 C CA . ILE A 1 97 ? 8.977 -7.215 10.297 1 97.25 97 ILE A CA 1
ATOM 763 C C . ILE A 1 97 ? 10.039 -8.211 10.75 1 97.25 97 ILE A C 1
ATOM 765 O O . ILE A 1 97 ? 10.398 -8.258 11.93 1 97.25 97 ILE A O 1
ATOM 769 N N . GLU A 1 98 ? 10.594 -8.93 9.82 1 98.06 98 GLU A N 1
ATOM 770 C CA . GLU A 1 98 ? 11.539 -10 10.141 1 98.06 98 GLU A CA 1
ATOM 771 C C . GLU A 1 98 ? 12.844 -9.836 9.367 1 98.06 98 GLU A C 1
ATOM 773 O O . GLU A 1 98 ? 12.836 -9.711 8.141 1 98.06 98 GLU A O 1
ATOM 778 N N . PRO A 1 99 ? 13.977 -9.891 10.094 1 98.62 99 PRO A N 1
ATOM 779 C CA . PRO A 1 99 ? 15.258 -9.906 9.375 1 98.62 99 PRO A CA 1
ATOM 780 C C . PRO A 1 99 ? 15.453 -11.18 8.555 1 98.62 99 PRO A C 1
ATOM 782 O O . PRO A 1 99 ? 15.336 -12.289 9.094 1 98.62 99 PRO A O 1
ATOM 785 N N . VAL A 1 100 ? 15.711 -11.016 7.289 1 98.31 100 VAL A N 1
ATOM 786 C CA . VAL A 1 100 ? 16.062 -12.117 6.402 1 98.31 100 VAL A CA 1
ATOM 787 C C . VAL A 1 100 ? 17.547 -12.453 6.555 1 98.31 100 VAL A C 1
ATOM 789 O O . VAL A 1 100 ? 17.953 -13.602 6.398 1 98.31 100 VAL A O 1
ATOM 792 N N . THR A 1 101 ? 18.344 -11.438 6.793 1 98.38 101 THR A N 1
ATOM 793 C CA . THR A 1 101 ? 19.75 -11.508 7.137 1 98.38 101 THR A CA 1
ATOM 794 C C . THR A 1 101 ? 20.031 -10.797 8.453 1 98.38 101 THR A C 1
ATOM 796 O O . THR A 1 101 ? 19.109 -10.258 9.078 1 98.38 101 THR A O 1
ATOM 799 N N . ARG A 1 102 ? 21.281 -10.859 8.844 1 98.06 102 ARG A N 1
ATOM 800 C CA . ARG A 1 102 ? 21.656 -9.906 9.891 1 98.06 102 ARG A CA 1
ATOM 801 C C . ARG A 1 102 ? 21.469 -8.477 9.414 1 98.06 102 ARG A C 1
ATOM 803 O O . ARG A 1 102 ? 21.812 -8.148 8.273 1 98.06 102 ARG A O 1
ATOM 810 N N . VAL A 1 103 ? 20.938 -7.656 10.352 1 97.31 103 VAL A N 1
ATOM 811 C CA . VAL A 1 103 ? 20.562 -6.316 9.914 1 97.31 103 VAL A CA 1
ATOM 812 C C . VAL A 1 103 ? 21.172 -5.277 10.852 1 97.31 103 VAL A C 1
ATOM 814 O O . VAL A 1 103 ? 21.312 -5.527 12.055 1 97.31 103 VAL A O 1
ATOM 817 N N . GLU A 1 104 ? 21.656 -4.195 10.266 1 96.94 104 GLU A N 1
ATOM 818 C CA . GLU A 1 104 ? 21.938 -2.953 10.977 1 96.94 104 GLU A CA 1
ATOM 819 C C . GLU A 1 104 ? 20.922 -1.866 10.609 1 96.94 104 GLU A C 1
ATOM 821 O O . GLU A 1 104 ? 20.609 -1.677 9.43 1 96.94 104 GLU A O 1
ATOM 826 N N . ALA A 1 105 ? 20.359 -1.246 11.602 1 95.56 105 ALA A N 1
ATOM 827 C CA . ALA A 1 105 ? 19.359 -0.201 11.352 1 95.56 105 ALA A CA 1
ATOM 828 C C . ALA A 1 105 ? 19.453 0.903 12.398 1 95.56 105 ALA A C 1
ATOM 830 O O . ALA A 1 105 ? 19.969 0.684 13.492 1 95.56 105 ALA A O 1
ATOM 831 N N . SER A 1 106 ? 19.047 2.061 12.016 1 93.94 106 SER A N 1
ATOM 832 C CA . SER A 1 106 ? 18.984 3.184 12.945 1 93.94 106 SER A CA 1
ATOM 833 C C . SER A 1 106 ? 17.562 3.43 13.414 1 93.94 106 SER A C 1
ATOM 835 O O . SER A 1 106 ? 16.641 3.539 12.602 1 93.94 106 SER A O 1
ATOM 837 N N . GLU A 1 107 ? 17.391 3.564 14.688 1 92.69 107 GLU A N 1
ATOM 838 C CA . GLU A 1 107 ? 16.078 3.76 15.273 1 92.69 107 GLU A CA 1
ATOM 839 C C . GLU A 1 107 ? 15.57 5.18 15.031 1 92.69 107 GLU A C 1
ATOM 841 O O . GLU A 1 107 ? 16.328 6.145 15.172 1 92.69 107 GLU A O 1
ATOM 846 N N . VAL A 1 108 ? 14.359 5.27 14.625 1 88.81 108 VAL A N 1
ATOM 847 C CA . VAL A 1 108 ? 13.648 6.531 14.438 1 88.81 108 VAL A CA 1
ATOM 848 C C . VAL A 1 108 ? 12.445 6.59 15.375 1 88.81 108 VAL A C 1
ATOM 850 O O . VAL A 1 108 ? 11.516 5.793 15.25 1 88.81 108 VAL A O 1
ATOM 853 N N . LEU A 1 109 ? 12.469 7.555 16.266 1 85.19 109 LEU A N 1
ATOM 854 C CA . LEU A 1 109 ? 11.344 7.754 17.188 1 85.19 109 LEU A CA 1
ATOM 855 C C . LEU A 1 109 ? 10.312 8.703 16.578 1 85.19 109 LEU A C 1
ATOM 857 O O . LEU A 1 109 ? 10.641 9.508 15.711 1 85.19 109 LEU A O 1
ATOM 861 N N . ILE A 1 110 ? 9.102 8.539 17.078 1 82.75 110 ILE A N 1
ATOM 862 C CA . ILE A 1 110 ? 8.039 9.406 16.578 1 82.75 110 ILE A CA 1
ATOM 863 C C . ILE A 1 110 ? 8.422 10.867 16.797 1 82.75 110 ILE A C 1
ATOM 865 O O . ILE A 1 110 ? 8.094 11.734 15.977 1 82.75 110 ILE A O 1
ATOM 869 N N . ALA A 1 111 ? 9.078 11.219 17.891 1 82.75 111 ALA A N 1
ATOM 870 C CA . ALA A 1 111 ? 9.508 12.586 18.188 1 82.75 111 ALA A CA 1
ATOM 871 C C . ALA A 1 111 ? 10.469 13.102 17.125 1 82.75 111 ALA A C 1
ATOM 873 O O . ALA A 1 111 ? 10.469 14.289 16.797 1 82.75 111 ALA A O 1
ATOM 874 N N . ASP A 1 112 ? 11.289 12.219 16.578 1 80.06 112 ASP A N 1
ATOM 875 C CA . ASP A 1 112 ? 12.219 12.594 15.508 1 80.06 112 ASP A CA 1
ATOM 876 C C . ASP A 1 112 ? 11.469 12.992 14.242 1 80.06 112 ASP A C 1
ATOM 878 O O . ASP A 1 112 ? 11.82 13.977 13.586 1 80.06 112 ASP A O 1
ATOM 882 N N . LEU A 1 113 ? 10.469 12.219 13.914 1 80.81 113 LEU A N 1
ATOM 883 C CA . LEU A 1 113 ? 9.664 12.5 12.727 1 80.81 113 LEU A CA 1
ATOM 884 C C . LEU A 1 113 ? 8.945 13.836 12.859 1 80.81 113 LEU A C 1
ATOM 886 O O . LEU A 1 113 ? 8.992 14.664 11.953 1 80.81 113 LEU A O 1
ATOM 890 N N . LEU A 1 114 ? 8.391 14.031 14.031 1 80.75 114 LEU A N 1
ATOM 891 C CA . LEU A 1 114 ? 7.637 15.258 14.281 1 80.75 114 LEU A CA 1
ATOM 892 C C . LEU A 1 114 ? 8.555 16.469 14.266 1 80.75 114 LEU A C 1
ATOM 894 O O . LEU A 1 114 ? 8.18 17.531 13.742 1 80.75 114 LEU A O 1
ATOM 898 N N . ASP A 1 115 ? 9.68 16.312 14.82 1 80.56 115 ASP A N 1
ATOM 899 C CA . ASP A 1 115 ? 10.68 17.391 14.797 1 80.56 115 ASP A CA 1
ATOM 900 C C . ASP A 1 115 ? 11.109 17.703 13.367 1 80.56 115 ASP A C 1
ATOM 902 O O . ASP A 1 115 ? 11.25 18.875 13 1 80.56 115 ASP A O 1
ATOM 906 N N . GLY A 1 116 ? 11.344 16.672 12.602 1 80.69 116 GLY A N 1
ATOM 907 C CA . GLY A 1 116 ? 11.664 16.859 11.195 1 80.69 116 GLY A CA 1
ATOM 908 C C . GLY A 1 116 ? 10.586 17.609 10.43 1 80.69 116 GLY A C 1
ATOM 909 O O . GLY A 1 116 ? 10.883 18.5 9.641 1 80.69 116 GLY A O 1
ATOM 910 N N . PHE A 1 117 ? 9.328 17.25 10.703 1 82.62 117 PHE A N 1
ATOM 911 C CA . PHE A 1 117 ? 8.211 17.875 10.023 1 82.62 117 PHE A CA 1
ATOM 912 C C . PHE A 1 117 ? 8.102 19.344 10.422 1 82.62 117 PHE A C 1
ATOM 914 O O . PHE A 1 117 ? 7.715 20.188 9.609 1 82.62 117 PHE A O 1
ATOM 921 N N . ALA A 1 118 ? 8.453 19.641 11.633 1 83.12 118 ALA A N 1
ATOM 922 C CA . ALA A 1 118 ? 8.344 21 12.156 1 83.12 118 ALA A CA 1
ATOM 923 C C . ALA A 1 118 ? 9.438 21.891 11.586 1 83.12 118 ALA A C 1
ATOM 925 O O . ALA A 1 118 ? 9.227 23.094 11.367 1 83.12 118 ALA A O 1
ATOM 926 N N . HIS A 1 119 ? 10.531 21.359 11.273 1 83.19 119 HIS A N 1
ATOM 927 C CA . HIS A 1 119 ? 11.68 22.188 10.953 1 83.19 119 HIS A CA 1
ATOM 928 C C . HIS A 1 119 ? 11.945 22.219 9.453 1 83.19 119 HIS A C 1
ATOM 930 O O . HIS A 1 119 ? 12.586 23.141 8.953 1 83.19 119 HIS A O 1
ATOM 936 N N . SER A 1 120 ? 11.492 21.219 8.812 1 86 120 SER A N 1
ATOM 937 C CA . SER A 1 120 ? 11.758 21.156 7.375 1 86 120 SER A CA 1
ATOM 938 C C . SER A 1 120 ? 10.57 20.594 6.613 1 86 120 SER A C 1
ATOM 940 O O . SER A 1 120 ? 10.453 19.375 6.445 1 86 120 SER A O 1
ATOM 942 N N . PRO A 1 121 ? 9.781 21.484 6.047 1 82.88 121 PRO A N 1
ATOM 943 C CA . PRO A 1 121 ? 8.68 21.016 5.191 1 82.88 121 PRO A CA 1
ATOM 944 C C . PRO A 1 121 ? 9.164 20.141 4.031 1 82.88 121 PRO A C 1
ATOM 946 O O . PRO A 1 121 ? 8.453 19.234 3.596 1 82.88 121 PRO A O 1
ATOM 949 N N . ARG A 1 122 ? 10.336 20.375 3.6 1 83.62 122 ARG A N 1
ATOM 950 C CA . ARG A 1 122 ? 10.906 19.578 2.514 1 83.62 122 ARG A CA 1
ATOM 951 C C . ARG A 1 122 ? 11.172 18.156 2.961 1 83.62 122 ARG A C 1
ATOM 953 O O . ARG A 1 122 ? 10.961 17.203 2.195 1 83.62 122 ARG A O 1
ATOM 960 N N . LEU A 1 123 ? 11.562 18.047 4.152 1 83.88 123 LEU A N 1
ATOM 961 C CA . LEU A 1 123 ? 11.789 16.703 4.688 1 83.88 123 LEU A CA 1
ATOM 962 C C . LEU A 1 123 ? 10.461 15.961 4.863 1 83.88 123 LEU A C 1
ATOM 964 O O . LEU A 1 123 ? 10.375 14.766 4.582 1 83.88 123 LEU A O 1
ATOM 968 N N . ALA A 1 124 ? 9.477 16.688 5.309 1 85.12 124 ALA A N 1
ATOM 969 C CA . ALA A 1 124 ? 8.141 16.094 5.414 1 85.12 124 ALA A CA 1
ATOM 970 C C . ALA A 1 124 ? 7.66 15.594 4.059 1 85.12 124 ALA A C 1
ATOM 972 O O . ALA A 1 124 ? 7.113 14.492 3.955 1 85.12 124 ALA A O 1
ATOM 973 N N . THR A 1 125 ? 7.949 16.344 3.055 1 86.75 125 THR A N 1
ATOM 974 C CA . THR A 1 125 ? 7.559 15.984 1.698 1 86.75 125 THR A CA 1
ATOM 975 C C . THR A 1 125 ? 8.328 14.758 1.225 1 86.75 125 THR A C 1
ATOM 977 O O . THR A 1 125 ? 7.758 13.867 0.591 1 86.75 125 THR A O 1
ATOM 980 N N . ALA A 1 126 ? 9.562 14.703 1.544 1 87.19 126 ALA A N 1
ATOM 981 C CA . ALA A 1 126 ? 10.398 13.562 1.166 1 87.19 126 ALA A CA 1
ATOM 982 C C . ALA A 1 126 ? 9.922 12.281 1.841 1 87.19 126 ALA A C 1
ATOM 984 O O . ALA A 1 126 ? 9.914 11.211 1.226 1 87.19 126 ALA A O 1
ATOM 985 N N . ILE A 1 127 ? 9.539 12.414 3.041 1 85.88 127 ILE A N 1
ATOM 986 C CA . ILE A 1 127 ? 9.07 11.258 3.795 1 85.88 127 ILE A CA 1
ATOM 987 C C . ILE A 1 127 ? 7.73 10.781 3.23 1 85.88 127 ILE A C 1
ATOM 989 O O . ILE A 1 127 ? 7.504 9.578 3.076 1 85.88 127 ILE A O 1
ATOM 993 N N . LEU A 1 128 ? 6.855 11.711 2.945 1 88.06 128 LEU A N 1
ATOM 994 C CA . LEU A 1 128 ? 5.59 11.352 2.318 1 88.06 128 LEU A CA 1
ATOM 995 C C . LEU A 1 128 ? 5.824 10.68 0.969 1 88.06 128 LEU A C 1
ATOM 997 O O . LEU A 1 128 ? 5.125 9.727 0.615 1 88.06 128 LEU A O 1
ATOM 1001 N N . TRP A 1 129 ? 6.777 11.172 0.234 1 89.5 129 TRP A N 1
ATOM 1002 C CA . TRP A 1 129 ? 7.133 10.555 -1.04 1 89.5 129 TRP A CA 1
ATOM 1003 C C . TRP A 1 129 ? 7.613 9.125 -0.836 1 89.5 129 TRP A C 1
ATOM 1005 O O . TRP A 1 129 ? 7.195 8.211 -1.557 1 89.5 129 TRP A O 1
ATOM 1015 N N . ALA A 1 130 ? 8.445 8.93 0.121 1 89.81 130 ALA A N 1
ATOM 1016 C CA . ALA A 1 130 ? 8.961 7.594 0.406 1 89.81 130 ALA A CA 1
ATOM 1017 C C . ALA A 1 130 ? 7.824 6.637 0.771 1 89.81 130 ALA A C 1
ATOM 1019 O O . ALA A 1 130 ? 7.781 5.504 0.289 1 89.81 130 ALA A O 1
ATOM 1020 N N . ALA A 1 131 ? 6.938 7.102 1.592 1 90.88 131 ALA A N 1
ATOM 1021 C CA . ALA A 1 131 ? 5.777 6.301 1.963 1 90.88 131 ALA A CA 1
ATOM 1022 C C . ALA A 1 131 ? 4.902 6.008 0.747 1 90.88 131 ALA A C 1
ATOM 1024 O O . ALA A 1 131 ? 4.363 4.906 0.613 1 90.88 131 ALA A O 1
ATOM 1025 N N . SER A 1 132 ? 4.73 6.98 -0.088 1 92.25 132 SER A N 1
ATOM 1026 C CA . SER A 1 132 ? 3.924 6.824 -1.294 1 92.25 132 SER A CA 1
ATOM 1027 C C . SER A 1 132 ? 4.539 5.801 -2.244 1 92.25 132 SER A C 1
ATOM 1029 O O . SER A 1 132 ? 3.822 5.004 -2.852 1 92.25 132 SER A O 1
ATOM 1031 N N . ARG A 1 133 ? 5.82 5.82 -2.381 1 91.94 133 ARG A N 1
ATOM 1032 C CA . ARG A 1 133 ? 6.523 4.844 -3.209 1 91.94 133 ARG A CA 1
ATOM 1033 C C . ARG A 1 133 ? 6.332 3.43 -2.67 1 91.94 133 ARG A C 1
ATOM 1035 O O . ARG A 1 133 ? 6.145 2.486 -3.441 1 91.94 133 ARG A O 1
ATOM 1042 N N . ASP A 1 134 ? 6.398 3.324 -1.362 1 93.75 134 ASP A N 1
ATOM 1043 C CA . ASP A 1 134 ? 6.133 2.027 -0.748 1 93.75 134 ASP A CA 1
ATOM 1044 C C . ASP A 1 134 ? 4.746 1.516 -1.121 1 93.75 134 ASP A C 1
ATOM 1046 O O . ASP A 1 134 ? 4.586 0.354 -1.503 1 93.75 134 ASP A O 1
ATOM 1050 N N . GLU A 1 135 ? 3.803 2.393 -1.001 1 94.5 135 GLU A N 1
ATOM 1051 C CA . GLU A 1 135 ? 2.445 1.988 -1.354 1 94.5 135 GLU A CA 1
ATOM 1052 C C . GLU A 1 135 ? 2.35 1.607 -2.828 1 94.5 135 GLU A C 1
ATOM 1054 O O . GLU A 1 135 ? 1.651 0.655 -3.186 1 94.5 135 GLU A O 1
ATOM 1059 N N . ALA A 1 136 ? 3.016 2.373 -3.656 1 95.25 136 ALA A N 1
ATOM 1060 C CA . ALA A 1 136 ? 2.998 2.061 -5.082 1 95.25 136 ALA A CA 1
ATOM 1061 C C . ALA A 1 136 ? 3.555 0.664 -5.344 1 95.25 136 ALA A C 1
ATOM 1063 O O . ALA A 1 136 ? 3.035 -0.069 -6.191 1 95.25 136 ALA A O 1
ATOM 1064 N N . MET A 1 137 ? 4.555 0.319 -4.652 1 95.94 137 MET A N 1
ATOM 1065 C CA . MET A 1 137 ? 5.117 -1.021 -4.789 1 95.94 137 MET A CA 1
ATOM 1066 C C . MET A 1 137 ? 4.133 -2.078 -4.297 1 95.94 137 MET A C 1
ATOM 1068 O O . MET A 1 137 ? 3.953 -3.111 -4.941 1 95.94 137 MET A O 1
ATOM 1072 N N . VAL A 1 138 ? 3.502 -1.822 -3.174 1 97 138 VAL A N 1
ATOM 1073 C CA . VAL A 1 138 ? 2.535 -2.771 -2.635 1 97 138 VAL A CA 1
ATOM 1074 C C . VAL A 1 138 ? 1.374 -2.938 -3.613 1 97 138 VAL A C 1
ATOM 1076 O O . VAL A 1 138 ? 0.87 -4.047 -3.807 1 97 138 VAL A O 1
ATOM 1079 N N . VAL A 1 139 ? 0.962 -1.865 -4.238 1 96.81 139 VAL A N 1
ATOM 1080 C CA . VAL A 1 139 ? -0.087 -1.92 -5.25 1 96.81 139 VAL A CA 1
ATOM 1081 C C . VAL A 1 139 ? 0.344 -2.84 -6.391 1 96.81 139 VAL A C 1
ATOM 1083 O O . VAL A 1 139 ? -0.437 -3.678 -6.852 1 96.81 139 VAL A O 1
ATOM 1086 N N . GLU A 1 140 ? 1.534 -2.705 -6.84 1 96.44 140 GLU A N 1
ATOM 1087 C CA . GLU A 1 140 ? 2.027 -3.564 -7.914 1 96.44 140 GLU A CA 1
ATOM 1088 C C . GLU A 1 140 ? 2.055 -5.027 -7.48 1 96.44 140 GLU A C 1
ATOM 1090 O O . GLU A 1 140 ? 1.74 -5.918 -8.266 1 96.44 140 GLU A O 1
ATOM 1095 N N . HIS A 1 141 ? 2.48 -5.238 -6.246 1 98.06 141 HIS A N 1
ATOM 1096 C CA . HIS A 1 141 ? 2.475 -6.598 -5.715 1 98.06 141 HIS A CA 1
ATOM 1097 C C . HIS A 1 141 ? 1.058 -7.16 -5.656 1 98.06 141 HIS A C 1
ATOM 1099 O O . HIS A 1 141 ? 0.835 -8.328 -5.965 1 98.06 141 HIS A O 1
ATOM 1105 N N . LEU A 1 142 ? 0.129 -6.328 -5.227 1 98.31 142 LEU A N 1
ATOM 1106 C CA . LEU A 1 142 ? -1.28 -6.711 -5.199 1 98.31 142 LEU A CA 1
ATOM 1107 C C . LEU A 1 142 ? -1.768 -7.09 -6.594 1 98.31 142 LEU A C 1
ATOM 1109 O O . LEU A 1 142 ? -2.434 -8.117 -6.766 1 98.31 142 LEU A O 1
ATOM 1113 N N . VAL A 1 143 ? -1.425 -6.289 -7.598 1 97.06 143 VAL A N 1
ATOM 1114 C CA . VAL A 1 143 ? -1.809 -6.543 -8.984 1 97.06 143 VAL A CA 1
ATOM 1115 C C . VAL A 1 143 ? -1.213 -7.871 -9.445 1 97.06 143 VAL A C 1
ATOM 1117 O O . VAL A 1 143 ? -1.88 -8.656 -10.133 1 97.06 143 VAL A O 1
ATOM 1120 N N . SER A 1 144 ? 0.011 -8.094 -9.094 1 96.88 144 SER A N 1
ATOM 1121 C CA . SER A 1 144 ? 0.67 -9.344 -9.453 1 96.88 144 SER A CA 1
ATOM 1122 C C . SER A 1 144 ? -0.086 -10.547 -8.898 1 96.88 144 SER A C 1
ATOM 1124 O O . SER A 1 144 ? -0.388 -11.492 -9.633 1 96.88 144 SER A O 1
ATOM 1126 N N . LEU A 1 145 ? -0.409 -10.523 -7.613 1 96.94 145 LEU A N 1
ATOM 1127 C CA . LEU A 1 145 ? -1.111 -11.625 -6.969 1 96.94 145 LEU A CA 1
ATOM 1128 C C . LEU A 1 145 ? -2.506 -11.805 -7.559 1 96.94 145 LEU A C 1
ATOM 1130 O O . LEU A 1 145 ? -3.016 -12.922 -7.637 1 96.94 145 LEU A O 1
ATOM 1134 N N . GLY A 1 146 ? -3.047 -10.688 -7.969 1 96.06 146 GLY A N 1
ATOM 1135 C CA . GLY A 1 146 ? -4.434 -10.719 -8.406 1 96.06 146 GLY A CA 1
ATOM 1136 C C . GLY A 1 146 ? -4.59 -11.133 -9.859 1 96.06 146 GLY A C 1
ATOM 1137 O O . GLY A 1 146 ? -5.617 -11.695 -10.242 1 96.06 146 GLY A O 1
ATOM 1138 N N . ARG A 1 147 ? -3.539 -10.883 -10.703 1 95.06 147 ARG A N 1
ATOM 1139 C CA . ARG A 1 147 ? -3.848 -10.992 -12.125 1 95.06 147 ARG A CA 1
ATOM 1140 C C . ARG A 1 147 ? -2.717 -11.688 -12.875 1 95.06 147 ARG A C 1
ATOM 1142 O O . ARG A 1 147 ? -2.941 -12.281 -13.93 1 95.06 147 ARG A O 1
ATOM 1149 N N . ARG A 1 148 ? -1.512 -11.594 -12.469 1 94.94 148 ARG A N 1
ATOM 1150 C CA . ARG A 1 148 ? -0.386 -12.148 -13.219 1 94.94 148 ARG A CA 1
ATOM 1151 C C . ARG A 1 148 ? -0.218 -13.633 -12.938 1 94.94 148 ARG A C 1
ATOM 1153 O O . ARG A 1 148 ? -0.463 -14.086 -11.812 1 94.94 148 ARG A O 1
ATOM 1160 N N . ASN A 1 149 ? 0.243 -14.328 -13.969 1 95.5 149 ASN A N 1
ATOM 1161 C CA . ASN A 1 149 ? 0.587 -15.719 -13.719 1 95.5 149 ASN A CA 1
ATOM 1162 C C . ASN A 1 149 ? 1.934 -15.844 -13.008 1 95.5 149 ASN A C 1
ATOM 1164 O O . ASN A 1 149 ? 2.613 -14.844 -12.773 1 95.5 149 ASN A O 1
ATOM 1168 N N . ALA A 1 150 ? 2.295 -17.031 -12.688 1 97.62 150 ALA A N 1
ATOM 1169 C CA . ALA A 1 150 ? 3.439 -17.297 -11.812 1 97.62 150 ALA A CA 1
ATOM 1170 C C . ALA A 1 150 ? 4.734 -16.781 -12.445 1 97.62 150 ALA A C 1
ATOM 1172 O O . ALA A 1 150 ? 5.594 -16.234 -11.758 1 97.62 150 ALA A O 1
ATOM 1173 N N . GLN A 1 151 ? 4.91 -16.984 -13.773 1 98.06 151 GLN A N 1
ATOM 1174 C CA . GLN A 1 151 ? 6.117 -16.531 -14.445 1 98.06 151 GLN A CA 1
ATOM 1175 C C . GLN A 1 151 ? 6.199 -15.008 -14.469 1 98.06 151 GLN A C 1
ATOM 1177 O O . GLN A 1 151 ? 7.246 -14.43 -14.164 1 98.06 151 GLN A O 1
ATOM 1182 N N . GLU A 1 152 ? 5.066 -14.414 -14.805 1 96.94 152 GLU A N 1
ATOM 1183 C CA . GLU A 1 152 ? 5 -12.953 -14.852 1 96.94 152 GLU A CA 1
ATOM 1184 C C . GLU A 1 152 ? 5.277 -12.344 -13.477 1 96.94 152 GLU A C 1
ATOM 1186 O O . GLU A 1 152 ? 6.043 -11.383 -13.359 1 96.94 152 GLU A O 1
ATOM 1191 N N . ARG A 1 153 ? 4.684 -12.938 -12.445 1 96.88 153 ARG A N 1
ATOM 1192 C CA . ARG A 1 153 ? 4.852 -12.469 -11.07 1 96.88 153 ARG A CA 1
ATOM 1193 C C . ARG A 1 153 ? 6.316 -12.539 -10.648 1 96.88 153 ARG A C 1
ATOM 1195 O O . ARG A 1 153 ? 6.852 -11.578 -10.086 1 96.88 153 ARG A O 1
ATOM 1202 N N . THR A 1 154 ? 6.883 -13.641 -10.914 1 98.44 154 THR A N 1
ATOM 1203 C CA . THR A 1 154 ? 8.266 -13.875 -10.5 1 98.44 154 THR A CA 1
ATOM 1204 C C . THR A 1 154 ? 9.211 -12.93 -11.242 1 98.44 154 THR A C 1
ATOM 1206 O O . THR A 1 154 ? 10.07 -12.289 -10.617 1 98.44 154 THR A O 1
ATOM 1209 N N . ALA A 1 155 ? 9.016 -12.805 -12.539 1 98.56 155 ALA A N 1
ATOM 1210 C CA . ALA A 1 155 ? 9.844 -11.914 -13.344 1 98.56 155 ALA A CA 1
ATOM 1211 C C . ALA A 1 155 ? 9.719 -10.469 -12.867 1 98.56 155 ALA A C 1
ATOM 1213 O O . ALA A 1 155 ? 10.719 -9.781 -12.688 1 98.56 155 ALA A O 1
ATOM 1214 N N . HIS A 1 156 ? 8.492 -10.039 -12.672 1 97.94 156 HIS A N 1
ATOM 1215 C CA . HIS A 1 156 ? 8.234 -8.68 -12.219 1 97.94 156 HIS A CA 1
ATOM 1216 C C . HIS A 1 156 ? 8.922 -8.398 -10.891 1 97.94 156 HIS A C 1
ATOM 1218 O O . HIS A 1 156 ? 9.562 -7.359 -10.727 1 97.94 156 HIS A O 1
ATOM 1224 N N . PHE A 1 157 ? 8.82 -9.359 -10 1 98.38 157 PHE A N 1
ATOM 1225 C CA . PHE A 1 157 ? 9.391 -9.227 -8.664 1 98.38 157 PHE A CA 1
ATOM 1226 C C . PHE A 1 157 ? 10.906 -9.086 -8.727 1 98.38 157 PHE A C 1
ATOM 1228 O O . PHE A 1 157 ? 11.477 -8.211 -8.086 1 98.38 157 PHE A O 1
ATOM 1235 N N . LEU A 1 158 ? 11.523 -9.914 -9.461 1 98.56 158 LEU A N 1
ATOM 1236 C CA . LEU A 1 158 ? 12.977 -9.906 -9.562 1 98.56 158 LEU A CA 1
ATOM 1237 C C . LEU A 1 158 ? 13.469 -8.617 -10.227 1 98.56 158 LEU A C 1
ATOM 1239 O O . LEU A 1 158 ? 14.484 -8.055 -9.82 1 98.56 158 LEU A O 1
ATOM 1243 N N . LEU A 1 159 ? 12.727 -8.164 -11.227 1 98.38 159 LEU A N 1
ATOM 1244 C CA . LEU A 1 159 ? 13.078 -6.922 -11.906 1 98.38 159 LEU A CA 1
ATOM 1245 C C . LEU A 1 159 ? 12.945 -5.73 -10.961 1 98.38 159 LEU A C 1
ATOM 1247 O O . LEU A 1 159 ? 13.82 -4.863 -10.922 1 98.38 159 LEU A O 1
ATOM 1251 N N . GLU A 1 160 ? 11.891 -5.707 -10.219 1 98.06 160 GLU A N 1
ATOM 1252 C CA . GLU A 1 160 ? 11.664 -4.629 -9.266 1 98.06 160 GLU A CA 1
ATOM 1253 C C . GLU A 1 160 ? 12.789 -4.559 -8.234 1 98.06 160 GLU A C 1
ATOM 1255 O O . GLU A 1 160 ? 13.32 -3.479 -7.957 1 98.06 160 GLU A O 1
ATOM 1260 N N . LEU A 1 161 ? 13.133 -5.707 -7.672 1 98 161 LEU A N 1
ATOM 1261 C CA . LEU A 1 161 ? 14.211 -5.754 -6.691 1 98 161 LEU A CA 1
ATOM 1262 C C . LEU A 1 161 ? 15.516 -5.25 -7.293 1 98 161 LEU A C 1
ATOM 1264 O O . LEU A 1 161 ? 16.25 -4.492 -6.652 1 98 161 LEU A O 1
ATOM 1268 N N . GLY A 1 162 ? 15.758 -5.66 -8.508 1 97.69 162 GLY A N 1
ATOM 1269 C CA . GLY A 1 162 ? 16.953 -5.188 -9.195 1 97.69 162 GLY A CA 1
ATOM 1270 C C . GLY A 1 162 ? 17 -3.68 -9.344 1 97.69 162 GLY A C 1
ATOM 1271 O O . GLY A 1 162 ? 18.031 -3.061 -9.094 1 97.69 162 GLY A O 1
ATOM 1272 N N . ALA A 1 163 ? 15.898 -3.145 -9.766 1 96.75 163 ALA A N 1
ATOM 1273 C CA . ALA A 1 163 ? 15.82 -1.696 -9.938 1 96.75 163 ALA A CA 1
ATOM 1274 C C . ALA A 1 163 ? 16.062 -0.978 -8.609 1 96.75 163 ALA A C 1
ATOM 1276 O O . ALA A 1 163 ? 16.797 0.016 -8.562 1 96.75 163 ALA A O 1
ATOM 1277 N N . ARG A 1 164 ? 15.5 -1.466 -7.555 1 96.94 164 ARG A N 1
ATOM 1278 C CA . ARG A 1 164 ? 15.648 -0.859 -6.234 1 96.94 164 ARG A CA 1
ATOM 1279 C C . ARG A 1 164 ? 17.094 -0.954 -5.742 1 96.94 164 ARG A C 1
ATOM 1281 O O . ARG A 1 164 ? 17.625 0.008 -5.191 1 96.94 164 ARG A O 1
ATOM 1288 N N . LEU A 1 165 ? 17.672 -2.08 -5.91 1 97.56 165 LEU A N 1
ATOM 1289 C CA . LEU A 1 165 ? 19.047 -2.285 -5.461 1 97.56 165 LEU A CA 1
ATOM 1290 C C . LEU A 1 165 ? 20.016 -1.451 -6.289 1 97.56 165 LEU A C 1
ATOM 1292 O O . LEU A 1 165 ? 21.016 -0.95 -5.766 1 97.56 165 LEU A O 1
ATOM 1296 N N . THR A 1 166 ? 19.719 -1.342 -7.547 1 96.06 166 THR A N 1
ATOM 1297 C CA . THR A 1 166 ? 20.547 -0.503 -8.398 1 96.06 166 THR A CA 1
ATOM 1298 C C . THR A 1 166 ? 20.531 0.943 -7.91 1 96.06 166 THR A C 1
ATOM 1300 O O . THR A 1 166 ? 21.578 1.604 -7.883 1 96.06 166 THR A O 1
ATOM 1303 N N . LEU A 1 167 ? 19.406 1.472 -7.512 1 93.81 167 LEU A N 1
ATOM 1304 C CA . LEU A 1 167 ? 19.266 2.842 -7.031 1 93.81 167 LEU A CA 1
ATOM 1305 C C . LEU A 1 167 ? 20.203 3.111 -5.867 1 93.81 167 LEU A C 1
ATOM 1307 O O . LEU A 1 167 ? 20.75 4.211 -5.746 1 93.81 167 LEU A O 1
ATOM 1311 N N . VAL A 1 168 ? 20.453 2.082 -5.02 1 94.38 168 VAL A N 1
ATOM 1312 C CA . VAL A 1 168 ? 21.266 2.312 -3.826 1 94.38 168 VAL A CA 1
ATOM 1313 C C . VAL A 1 168 ? 22.672 1.736 -4.027 1 94.38 168 VAL A C 1
ATOM 1315 O O . VAL A 1 168 ? 23.406 1.526 -3.061 1 94.38 168 VAL A O 1
ATOM 1318 N N . GLY A 1 169 ? 23 1.345 -5.242 1 94.81 169 GLY A N 1
ATOM 1319 C CA . GLY A 1 169 ? 24.359 0.957 -5.602 1 94.81 169 GLY A CA 1
ATOM 1320 C C . GLY A 1 169 ? 24.672 -0.493 -5.281 1 94.81 169 GLY A C 1
ATOM 1321 O O . GLY A 1 169 ? 25.828 -0.863 -5.121 1 94.81 169 GLY A O 1
ATOM 1322 N N . MET A 1 170 ? 23.672 -1.323 -5.188 1 97.12 170 MET A N 1
ATOM 1323 C CA . MET A 1 170 ? 23.891 -2.705 -4.773 1 97.12 170 MET A CA 1
ATOM 1324 C C . MET A 1 170 ? 23.469 -3.678 -5.867 1 97.12 170 MET A C 1
ATOM 1326 O O . MET A 1 170 ? 23.422 -4.887 -5.637 1 97.12 170 MET A O 1
ATOM 1330 N N . GLY A 1 171 ? 23.062 -3.123 -7.012 1 97 171 GLY A N 1
ATOM 1331 C CA . GLY A 1 171 ? 22.703 -3.9 -8.188 1 97 171 GLY A CA 1
ATOM 1332 C C . GLY A 1 171 ? 23.172 -3.273 -9.484 1 97 171 GLY A C 1
ATOM 1333 O O . GLY A 1 171 ? 23.594 -2.109 -9.508 1 97 171 GLY A O 1
ATOM 1334 N N . THR A 1 172 ? 23.203 -4.086 -10.531 1 96.5 172 THR A N 1
ATOM 1335 C CA . THR A 1 172 ? 23.531 -3.627 -11.875 1 96.5 172 THR A CA 1
ATOM 1336 C C . THR A 1 172 ? 22.531 -4.156 -12.891 1 96.5 172 THR A C 1
ATOM 1338 O O . THR A 1 172 ? 21.594 -4.879 -12.531 1 96.5 172 THR A O 1
ATOM 1341 N N . ALA A 1 173 ? 22.719 -3.807 -14.141 1 93.94 173 ALA A N 1
ATOM 1342 C CA . ALA A 1 173 ? 21.859 -4.285 -15.219 1 93.94 173 ALA A CA 1
ATOM 1343 C C . ALA A 1 173 ? 21.969 -5.797 -15.383 1 93.94 173 ALA A C 1
ATOM 1345 O O . ALA A 1 173 ? 21.078 -6.438 -15.945 1 93.94 173 ALA A O 1
ATOM 1346 N N . ASP A 1 174 ? 23.031 -6.352 -14.836 1 96.81 174 ASP A N 1
ATOM 1347 C CA . ASP A 1 174 ? 23.281 -7.777 -15.031 1 96.81 174 ASP A CA 1
ATOM 1348 C C . ASP A 1 174 ? 22.688 -8.602 -13.883 1 96.81 174 ASP A C 1
ATOM 1350 O O . ASP A 1 174 ? 22.531 -9.812 -14 1 96.81 174 ASP A O 1
ATOM 1354 N N . GLY A 1 175 ? 22.516 -7.895 -12.742 1 98.12 175 GLY A N 1
ATOM 1355 C CA . GLY A 1 175 ? 21.969 -8.648 -11.617 1 98.12 175 GLY A CA 1
ATOM 1356 C C . GLY A 1 175 ? 22.359 -8.078 -10.273 1 98.12 175 GLY A C 1
ATOM 1357 O O . GLY A 1 175 ? 22.781 -6.922 -10.18 1 98.12 175 GLY A O 1
ATOM 1358 N N . TYR A 1 176 ? 22.125 -8.852 -9.242 1 98.62 176 TYR A N 1
ATOM 1359 C CA . TYR A 1 176 ? 22.375 -8.43 -7.871 1 98.62 176 TYR A CA 1
ATOM 1360 C C . TYR A 1 176 ? 22.422 -9.617 -6.926 1 98.62 176 TYR A C 1
ATOM 1362 O O . TYR A 1 176 ? 21.891 -10.688 -7.234 1 98.62 176 TYR A O 1
ATOM 1370 N N . ALA A 1 177 ? 23.141 -9.453 -5.812 1 98.44 177 ALA A N 1
ATOM 1371 C CA . ALA A 1 177 ? 23.109 -10.445 -4.742 1 98.44 177 ALA A CA 1
ATOM 1372 C C . ALA A 1 177 ? 21.719 -10.523 -4.109 1 98.44 177 ALA A C 1
ATOM 1374 O O . ALA A 1 177 ? 21.062 -9.5 -3.891 1 98.44 177 ALA A O 1
ATOM 1375 N N . CYS A 1 178 ? 21.203 -11.68 -3.908 1 98.31 178 CYS A N 1
ATOM 1376 C CA . CYS A 1 178 ? 19.859 -11.867 -3.369 1 98.31 178 CYS A CA 1
ATOM 1377 C C . CYS A 1 178 ? 19.844 -12.977 -2.32 1 98.31 178 CYS A C 1
ATOM 1379 O O . CYS A 1 178 ? 19.891 -14.156 -2.658 1 98.31 178 CYS A O 1
ATOM 1381 N N . PRO A 1 179 ? 19.766 -12.625 -1.101 1 98 179 PRO A N 1
ATOM 1382 C CA . PRO A 1 179 ? 19.844 -13.609 -0.024 1 98 179 PRO A CA 1
ATOM 1383 C C . PRO A 1 179 ? 18.5 -14.312 0.229 1 98 179 PRO A C 1
ATOM 1385 O O . PRO A 1 179 ? 18.375 -15.055 1.208 1 98 179 PRO A O 1
ATOM 1388 N N . LEU A 1 180 ? 17.531 -14.18 -0.625 1 98 180 LEU A N 1
ATOM 1389 C CA . LEU A 1 180 ? 16.203 -14.766 -0.419 1 98 180 LEU A CA 1
ATOM 1390 C C . LEU A 1 180 ? 16.203 -16.25 -0.778 1 98 180 LEU A C 1
ATOM 1392 O O . LEU A 1 180 ? 16.844 -16.656 -1.746 1 98 180 LEU A O 1
ATOM 1396 N N . SER A 1 181 ? 15.531 -16.984 0.022 1 96.56 181 SER A N 1
ATOM 1397 C CA . SER A 1 181 ? 15.297 -18.391 -0.306 1 96.56 181 SER A CA 1
ATOM 1398 C C . SER A 1 181 ? 14.062 -18.562 -1.186 1 96.56 181 SER A C 1
ATOM 1400 O O . SER A 1 181 ? 13.258 -17.625 -1.322 1 96.56 181 SER A O 1
ATOM 1402 N N . GLN A 1 182 ? 13.938 -19.75 -1.71 1 94.94 182 GLN A N 1
ATOM 1403 C CA . GLN A 1 182 ? 12.758 -20.062 -2.512 1 94.94 182 GLN A CA 1
ATOM 1404 C C . GLN A 1 182 ? 11.484 -20.016 -1.665 1 94.94 182 GLN A C 1
ATOM 1406 O O . GLN A 1 182 ? 10.414 -19.656 -2.16 1 94.94 182 GLN A O 1
ATOM 1411 N N . TYR A 1 183 ? 11.656 -20.297 -0.401 1 95.94 183 TYR A N 1
ATOM 1412 C CA . TYR A 1 183 ? 10.508 -20.266 0.497 1 95.94 183 TYR A CA 1
ATOM 1413 C C . TYR A 1 183 ? 10.031 -18.828 0.715 1 95.94 183 TYR A C 1
ATOM 1415 O O . TYR A 1 183 ? 8.828 -18.562 0.73 1 95.94 183 TYR A O 1
ATOM 1423 N N . LEU A 1 184 ? 10.938 -17.922 0.865 1 97.62 184 LEU A N 1
ATOM 1424 C CA . LEU A 1 184 ? 10.594 -16.516 1.009 1 97.62 184 LEU A CA 1
ATOM 1425 C C . LEU A 1 184 ? 9.938 -15.984 -0.261 1 97.62 184 LEU A C 1
ATOM 1427 O O . LEU A 1 184 ? 8.953 -15.25 -0.192 1 97.62 184 LEU A O 1
ATOM 1431 N N . LEU A 1 185 ? 10.492 -16.406 -1.395 1 97.75 185 LEU A N 1
ATOM 1432 C CA . LEU A 1 185 ? 9.891 -16 -2.66 1 97.75 185 LEU A CA 1
ATOM 1433 C C . LEU A 1 185 ? 8.461 -16.531 -2.779 1 97.75 185 LEU A C 1
ATOM 1435 O O . LEU A 1 185 ? 7.562 -15.82 -3.219 1 97.75 185 LEU A O 1
ATOM 1439 N N . ALA A 1 186 ? 8.289 -17.797 -2.389 1 97.5 186 ALA A N 1
ATOM 1440 C CA . ALA A 1 186 ? 6.965 -18.422 -2.439 1 97.5 186 ALA A CA 1
ATOM 1441 C C . ALA A 1 186 ? 5.961 -17.641 -1.59 1 97.5 186 ALA A C 1
ATOM 1443 O O . ALA A 1 186 ? 4.855 -17.344 -2.045 1 97.5 186 ALA A O 1
ATOM 1444 N N . ASP A 1 187 ? 6.363 -17.25 -0.396 1 97.38 187 ASP A N 1
ATOM 1445 C CA . ASP A 1 187 ? 5.504 -16.516 0.523 1 97.38 187 ASP A CA 1
ATOM 1446 C C . ASP A 1 187 ? 5.168 -15.133 -0.032 1 97.38 187 ASP A C 1
ATOM 1448 O O . ASP A 1 187 ? 4.078 -14.609 0.208 1 97.38 187 ASP A O 1
ATOM 1452 N N . ALA A 1 188 ? 6.074 -14.523 -0.764 1 98.25 188 ALA A N 1
ATOM 1453 C CA . ALA A 1 188 ? 5.855 -13.188 -1.313 1 98.25 188 ALA A CA 1
ATOM 1454 C C . ALA A 1 188 ? 4.973 -13.242 -2.555 1 98.25 188 ALA A C 1
ATOM 1456 O O . ALA A 1 188 ? 4.191 -12.32 -2.811 1 98.25 188 ALA A O 1
ATOM 1457 N N . LEU A 1 189 ? 5.082 -14.359 -3.268 1 98 189 LEU A N 1
ATOM 1458 C CA . LEU A 1 189 ? 4.457 -14.398 -4.586 1 98 189 LEU A CA 1
ATOM 1459 C C . LEU A 1 189 ? 3.186 -15.242 -4.559 1 98 189 LEU A C 1
ATOM 1461 O O . LEU A 1 189 ? 2.564 -15.469 -5.598 1 98 189 LEU A O 1
ATOM 1465 N N . GLY A 1 190 ? 2.822 -15.617 -3.34 1 96.06 190 GLY A N 1
ATOM 1466 C CA . GLY A 1 190 ? 1.605 -16.406 -3.203 1 96.06 190 GLY A CA 1
ATOM 1467 C C . GLY A 1 190 ? 1.663 -17.734 -3.943 1 96.06 190 GLY A C 1
ATOM 1468 O O . GLY A 1 190 ? 0.705 -18.109 -4.617 1 96.06 190 GLY A O 1
ATOM 1469 N N . LEU A 1 191 ? 2.801 -18.359 -3.941 1 96.31 191 LEU A N 1
ATOM 1470 C CA . LEU A 1 191 ? 3.035 -19.641 -4.594 1 96.31 191 LEU A CA 1
ATOM 1471 C C . LEU A 1 191 ? 3.514 -20.688 -3.59 1 96.31 191 LEU A C 1
ATOM 1473 O O . LEU A 1 191 ? 3.854 -20.344 -2.453 1 96.31 191 LEU A O 1
ATOM 1477 N N . THR A 1 192 ? 3.426 -21.922 -4.004 1 95.25 192 THR A N 1
ATOM 1478 C CA . THR A 1 192 ? 4.074 -22.953 -3.215 1 95.25 192 THR A CA 1
ATOM 1479 C C . THR A 1 192 ? 5.566 -23.031 -3.535 1 95.25 192 THR A C 1
ATOM 1481 O O . THR A 1 192 ? 6.004 -22.547 -4.586 1 95.25 192 THR A O 1
ATOM 1484 N N . ALA A 1 193 ? 6.305 -23.594 -2.604 1 94.69 193 ALA A N 1
ATOM 1485 C CA . ALA A 1 193 ? 7.734 -23.797 -2.822 1 94.69 193 ALA A CA 1
ATOM 1486 C C . ALA A 1 193 ? 7.988 -24.609 -4.09 1 94.69 193 ALA A C 1
ATOM 1488 O O . ALA A 1 193 ? 8.891 -24.281 -4.867 1 94.69 193 ALA A O 1
ATOM 1489 N N . VAL A 1 194 ? 7.211 -25.594 -4.344 1 97.38 194 VAL A N 1
ATOM 1490 C CA . VAL A 1 194 ? 7.352 -26.453 -5.52 1 97.38 194 VAL A CA 1
ATOM 1491 C C . VAL A 1 194 ? 7.121 -25.625 -6.785 1 97.38 194 VAL A C 1
ATOM 1493 O O . VAL A 1 194 ? 7.887 -25.719 -7.746 1 97.38 194 VAL A O 1
ATOM 1496 N N . HIS A 1 195 ? 6.137 -24.812 -6.73 1 97.94 195 HIS A N 1
ATOM 1497 C CA . HIS A 1 195 ? 5.77 -24.031 -7.902 1 97.94 195 HIS A CA 1
ATOM 1498 C C . HIS A 1 195 ? 6.824 -22.969 -8.211 1 97.94 195 HIS A C 1
ATOM 1500 O O . HIS A 1 195 ? 7.184 -22.766 -9.367 1 97.94 195 HIS A O 1
ATOM 1506 N N . ILE A 1 196 ? 7.324 -22.281 -7.215 1 97.81 196 ILE A N 1
ATOM 1507 C CA . ILE A 1 196 ? 8.312 -21.234 -7.461 1 97.81 196 ILE A CA 1
ATOM 1508 C C . ILE A 1 196 ? 9.602 -21.875 -8 1 97.81 196 ILE A C 1
ATOM 1510 O O . ILE A 1 196 ? 10.266 -21.281 -8.859 1 97.81 196 ILE A O 1
ATOM 1514 N N . ASN A 1 197 ? 9.953 -23.016 -7.535 1 97.81 197 ASN A N 1
ATOM 1515 C CA . ASN A 1 197 ? 11.133 -23.719 -8.047 1 97.81 197 ASN A CA 1
ATOM 1516 C C . ASN A 1 197 ? 10.977 -24.078 -9.516 1 97.81 197 ASN A C 1
ATOM 1518 O O . ASN A 1 197 ? 11.914 -23.922 -10.305 1 97.81 197 ASN A O 1
ATOM 1522 N N . ARG A 1 198 ? 9.789 -24.5 -9.828 1 98.38 198 ARG A N 1
ATOM 1523 C CA . ARG A 1 198 ? 9.492 -24.797 -11.227 1 98.38 198 ARG A CA 1
ATOM 1524 C C . ARG A 1 198 ? 9.578 -23.547 -12.094 1 98.38 198 ARG A C 1
ATOM 1526 O O . ARG A 1 198 ? 10.164 -23.578 -13.18 1 98.38 198 ARG A O 1
ATOM 1533 N N . VAL A 1 199 ? 8.984 -22.516 -11.648 1 98.56 199 VAL A N 1
ATOM 1534 C CA . VAL A 1 199 ? 8.953 -21.25 -12.383 1 98.56 199 VAL A CA 1
ATOM 1535 C C . VAL A 1 199 ? 10.383 -20.75 -12.594 1 98.56 199 VAL A C 1
ATOM 1537 O O . VAL A 1 199 ? 10.742 -20.344 -13.703 1 98.56 199 VAL A O 1
ATOM 1540 N N . LEU A 1 200 ? 11.18 -20.781 -11.57 1 98.38 200 LEU A N 1
ATOM 1541 C CA . LEU A 1 200 ? 12.562 -20.328 -11.664 1 98.38 200 LEU A CA 1
ATOM 1542 C C . LEU A 1 200 ? 13.344 -21.188 -12.656 1 98.38 200 LEU A C 1
ATOM 1544 O O . LEU A 1 200 ? 14.172 -20.672 -13.414 1 98.38 200 LEU A O 1
ATOM 1548 N N . ARG A 1 201 ? 13.102 -22.438 -12.68 1 98.38 201 ARG A N 1
ATOM 1549 C CA . ARG A 1 201 ? 13.727 -23.328 -13.648 1 98.38 201 ARG A CA 1
ATOM 1550 C C . ARG A 1 201 ? 13.312 -22.984 -15.07 1 98.38 201 ARG A C 1
ATOM 1552 O O . ARG A 1 201 ? 14.156 -22.891 -15.969 1 98.38 201 ARG A O 1
ATOM 1559 N N . GLU A 1 202 ? 12.055 -22.781 -15.234 1 98.69 202 GLU A N 1
ATOM 1560 C CA . GLU A 1 202 ? 11.523 -22.453 -16.547 1 98.69 202 GLU A CA 1
ATOM 1561 C C . GLU A 1 202 ? 12.125 -21.156 -17.078 1 98.69 202 GLU A C 1
ATOM 1563 O O . GLU A 1 202 ? 12.492 -21.062 -18.25 1 98.69 202 GLU A O 1
ATOM 1568 N N . LEU A 1 203 ? 12.203 -20.156 -16.203 1 98.69 203 LEU A N 1
ATOM 1569 C CA . LEU A 1 203 ? 12.773 -18.875 -16.609 1 98.69 203 LEU A CA 1
ATOM 1570 C C . LEU A 1 203 ? 14.25 -19.016 -16.953 1 98.69 203 LEU A C 1
ATOM 1572 O O . LEU A 1 203 ? 14.727 -18.391 -17.906 1 98.69 203 LEU A O 1
ATOM 1576 N N . ARG A 1 204 ? 14.945 -19.812 -16.219 1 98.44 204 ARG A N 1
ATOM 1577 C CA . ARG A 1 204 ? 16.359 -20.078 -16.469 1 98.44 204 ARG A CA 1
ATOM 1578 C C . ARG A 1 204 ? 16.531 -20.812 -17.797 1 98.44 204 ARG A C 1
ATOM 1580 O O . ARG A 1 204 ? 17.375 -20.438 -18.609 1 98.44 204 ARG A O 1
ATOM 1587 N N . GLU A 1 205 ? 15.734 -21.812 -18.031 1 98.5 205 GLU A N 1
ATOM 1588 C CA . GLU A 1 205 ? 15.82 -22.609 -19.25 1 98.5 205 GLU A CA 1
ATOM 1589 C C . GLU A 1 205 ? 15.445 -21.781 -20.484 1 98.5 205 GLU A C 1
ATOM 1591 O O . GLU A 1 205 ? 15.953 -22.031 -21.578 1 98.5 205 GLU A O 1
ATOM 1596 N N . ALA A 1 206 ? 14.633 -20.828 -20.281 1 98.44 206 ALA A N 1
ATOM 1597 C CA . ALA A 1 206 ? 14.242 -19.938 -21.359 1 98.44 206 ALA A CA 1
ATOM 1598 C C . ALA A 1 206 ? 15.312 -18.891 -21.625 1 98.44 206 ALA A C 1
ATOM 1600 O O . ALA A 1 206 ? 15.188 -18.062 -22.531 1 98.44 206 ALA A O 1
ATOM 1601 N N . GLY A 1 207 ? 16.375 -18.828 -20.812 1 98.56 207 GLY A N 1
ATOM 1602 C CA . GLY A 1 207 ? 17.484 -17.922 -21 1 98.56 207 GLY A CA 1
ATOM 1603 C C . GLY A 1 207 ? 17.188 -16.516 -20.531 1 98.56 207 GLY A C 1
ATOM 1604 O O . GLY A 1 207 ? 17.797 -15.555 -21.031 1 98.56 207 GLY A O 1
ATOM 1605 N N . LEU A 1 208 ? 16.297 -16.359 -19.625 1 98.75 208 LEU A N 1
ATOM 1606 C CA . LEU A 1 208 ? 15.859 -15.023 -19.234 1 98.75 208 LEU A CA 1
ATOM 1607 C C . LEU A 1 208 ? 16.531 -14.578 -17.938 1 98.75 208 LEU A C 1
ATOM 1609 O O . LEU A 1 208 ? 17.094 -13.484 -17.875 1 98.75 208 LEU A O 1
ATOM 1613 N N . VAL A 1 209 ? 16.453 -15.383 -16.906 1 98.81 209 VAL A N 1
ATOM 1614 C CA . VAL A 1 209 ? 17 -15.016 -15.594 1 98.81 209 VAL A CA 1
ATOM 1615 C C . VAL A 1 209 ? 17.359 -16.281 -14.812 1 98.81 209 VAL A C 1
ATOM 1617 O O . VAL A 1 209 ? 16.719 -17.312 -14.969 1 98.81 209 VAL A O 1
ATOM 1620 N N . SER A 1 210 ? 18.422 -16.172 -14.062 1 98.44 210 SER A N 1
ATOM 1621 C CA . SER A 1 210 ? 18.766 -17.25 -13.133 1 98.44 210 SER A CA 1
ATOM 1622 C C . SER A 1 210 ? 18.781 -16.75 -11.695 1 98.44 210 SER A C 1
ATOM 1624 O O . SER A 1 210 ? 19.156 -15.594 -11.438 1 98.44 210 SER A O 1
ATOM 1626 N N . PHE A 1 211 ? 18.266 -17.453 -10.82 1 97.88 211 PHE A N 1
ATOM 1627 C CA . PHE A 1 211 ? 18.344 -17.297 -9.375 1 97.88 211 PHE A CA 1
ATOM 1628 C C . PHE A 1 211 ? 19.031 -18.5 -8.742 1 97.88 211 PHE A C 1
ATOM 1630 O O . PHE A 1 211 ? 18.391 -19.516 -8.484 1 97.88 211 PHE A O 1
ATOM 1637 N N . GLN A 1 212 ? 20.359 -18.406 -8.484 1 95.06 212 GLN A N 1
ATOM 1638 C CA . GLN A 1 212 ? 21.188 -19.5 -7.977 1 95.06 212 GLN A CA 1
ATOM 1639 C C . GLN A 1 212 ? 22.281 -18.969 -7.051 1 95.06 212 GLN A C 1
ATOM 1641 O O . GLN A 1 212 ? 22.859 -17.922 -7.301 1 95.06 212 GLN A O 1
ATOM 1646 N N . LYS A 1 213 ? 22.469 -19.703 -5.949 1 94.75 213 LYS A N 1
ATOM 1647 C CA . LYS A 1 213 ? 23.578 -19.438 -5.027 1 94.75 213 LYS A CA 1
ATOM 1648 C C . LYS A 1 213 ? 23.547 -17.984 -4.531 1 94.75 213 LYS A C 1
ATOM 1650 O O . LYS A 1 213 ? 24.562 -17.297 -4.555 1 94.75 213 LYS A O 1
ATOM 1655 N N . GLY A 1 214 ? 22.406 -17.516 -4.309 1 96.06 214 GLY A N 1
ATOM 1656 C CA . GLY A 1 214 ? 22.25 -16.188 -3.715 1 96.06 214 GLY A CA 1
ATOM 1657 C C . GLY A 1 214 ? 22.453 -15.062 -4.711 1 96.06 214 GLY A C 1
ATOM 1658 O O . GLY A 1 214 ? 22.812 -13.945 -4.328 1 96.06 214 GLY A O 1
ATOM 1659 N N . GLN A 1 215 ? 22.297 -15.422 -5.953 1 97.94 215 GLN A N 1
ATOM 1660 C CA . GLN A 1 215 ? 22.516 -14.43 -7.008 1 97.94 215 GLN A CA 1
ATOM 1661 C C . GLN A 1 215 ? 21.375 -14.461 -8.031 1 97.94 215 GLN A C 1
ATOM 1663 O O . GLN A 1 215 ? 20.938 -15.539 -8.43 1 97.94 215 GLN A O 1
ATOM 1668 N N . VAL A 1 216 ? 20.891 -13.305 -8.359 1 98.75 216 VAL A N 1
ATOM 1669 C CA . VAL A 1 216 ? 20.016 -13.141 -9.516 1 98.75 216 VAL A CA 1
ATOM 1670 C C . VAL A 1 216 ? 20.812 -12.609 -10.703 1 98.75 216 VAL A C 1
ATOM 1672 O O . VAL A 1 216 ? 21.531 -11.609 -10.57 1 98.75 216 VAL A O 1
ATOM 1675 N N . GLU A 1 217 ? 20.797 -13.289 -11.789 1 98.75 217 GLU A N 1
ATOM 1676 C CA . GLU A 1 217 ? 21.484 -12.867 -13 1 98.75 217 GLU A CA 1
ATOM 1677 C C . GLU A 1 217 ? 20.5 -12.727 -14.164 1 98.75 217 GLU A C 1
ATOM 1679 O O . GLU A 1 217 ? 19.766 -13.664 -14.484 1 98.75 217 GLU A O 1
ATOM 1684 N N . PHE A 1 218 ? 20.5 -11.57 -14.766 1 98.69 218 PHE A N 1
ATOM 1685 C CA . PHE A 1 218 ? 19.672 -11.352 -15.938 1 98.69 218 PHE A CA 1
ATOM 1686 C C . PHE A 1 218 ? 20.422 -11.75 -17.203 1 98.69 218 PHE A C 1
ATOM 1688 O O . PHE A 1 218 ? 21.469 -11.18 -17.531 1 98.69 218 PHE A O 1
ATOM 1695 N N . HIS A 1 219 ? 19.922 -12.664 -17.922 1 98.69 219 HIS A N 1
ATOM 1696 C CA . HIS A 1 219 ? 20.531 -13.125 -19.156 1 98.69 219 HIS A CA 1
ATOM 1697 C C . HIS A 1 219 ? 19.938 -12.398 -20.359 1 98.69 219 HIS A C 1
ATOM 1699 O O . HIS A 1 219 ? 20.656 -12.117 -21.328 1 98.69 219 HIS A O 1
ATOM 1705 N N . ASP A 1 220 ? 18.703 -12.117 -20.375 1 98.44 220 ASP A N 1
ATOM 1706 C CA . ASP A 1 220 ? 17.969 -11.344 -21.359 1 98.44 220 ASP A CA 1
ATOM 1707 C C . ASP A 1 220 ? 17 -10.367 -20.703 1 98.44 220 ASP A C 1
ATOM 1709 O O . ASP A 1 220 ? 15.805 -10.641 -20.594 1 98.44 220 ASP A O 1
ATOM 1713 N N . LEU A 1 221 ? 17.562 -9.242 -20.391 1 97.38 221 LEU A N 1
ATOM 1714 C CA . LEU A 1 221 ? 16.812 -8.242 -19.625 1 97.38 221 LEU A CA 1
ATOM 1715 C C . LEU A 1 221 ? 15.602 -7.77 -20.422 1 97.38 221 LEU A C 1
ATOM 1717 O O . LEU A 1 221 ? 14.5 -7.664 -19.859 1 97.38 221 LEU A O 1
ATOM 1721 N N . ALA A 1 222 ? 15.758 -7.5 -21.688 1 97.25 222 ALA A N 1
ATOM 1722 C CA . ALA A 1 222 ? 14.656 -7.023 -22.531 1 97.25 222 ALA A CA 1
ATOM 1723 C C . ALA A 1 222 ? 13.531 -8.055 -22.594 1 97.25 222 ALA A C 1
ATOM 1725 O O . ALA A 1 222 ? 12.352 -7.707 -22.516 1 97.25 222 ALA A O 1
ATOM 1726 N N . GLY A 1 223 ? 13.906 -9.289 -22.812 1 98 223 GLY A N 1
ATOM 1727 C CA . GLY A 1 223 ? 12.922 -10.359 -22.828 1 98 223 GLY A CA 1
ATOM 1728 C C . GLY A 1 223 ? 12.172 -10.516 -21.531 1 98 223 GLY A C 1
ATOM 1729 O O . GLY A 1 223 ? 10.961 -10.758 -21.531 1 98 223 GLY A O 1
ATOM 1730 N N . LEU A 1 224 ? 12.898 -10.383 -20.406 1 98 224 LEU A N 1
ATOM 1731 C CA . LEU A 1 224 ? 12.281 -10.5 -19.094 1 98 224 LEU A CA 1
ATOM 1732 C C . LEU A 1 224 ? 11.305 -9.352 -18.844 1 98 224 LEU A C 1
ATOM 1734 O O . LEU A 1 224 ? 10.219 -9.562 -18.297 1 98 224 LEU A O 1
ATOM 1738 N N . VAL A 1 225 ? 11.703 -8.148 -19.234 1 97.19 225 VAL A N 1
ATOM 1739 C CA . VAL A 1 225 ? 10.859 -6.965 -19.109 1 97.19 225 VAL A CA 1
ATOM 1740 C C . VAL A 1 225 ? 9.578 -7.152 -19.922 1 97.19 225 VAL A C 1
ATOM 1742 O O . VAL A 1 225 ? 8.484 -6.832 -19.453 1 97.19 225 VAL A O 1
ATOM 1745 N N . ALA A 1 226 ? 9.727 -7.699 -21.094 1 96.62 226 ALA A N 1
ATOM 1746 C CA . ALA A 1 226 ? 8.57 -7.953 -21.969 1 96.62 226 ALA A CA 1
ATOM 1747 C C . ALA A 1 226 ? 7.641 -8.992 -21.344 1 96.62 226 ALA A C 1
ATOM 1749 O O . ALA A 1 226 ? 6.422 -8.805 -21.328 1 96.62 226 ALA A O 1
ATOM 1750 N N . LEU A 1 227 ? 8.242 -10.047 -20.828 1 96.5 227 LEU A N 1
ATOM 1751 C CA . LEU A 1 227 ? 7.457 -11.109 -20.188 1 96.5 227 LEU A CA 1
ATOM 1752 C C . LEU A 1 227 ? 6.629 -10.562 -19.031 1 96.5 227 LEU A C 1
ATOM 1754 O O . LEU A 1 227 ? 5.445 -10.883 -18.906 1 96.5 227 LEU A O 1
ATOM 1758 N N . ALA A 1 228 ? 7.238 -9.766 -18.203 1 95.94 228 ALA A N 1
ATOM 1759 C CA . ALA A 1 228 ? 6.609 -9.273 -16.969 1 95.94 228 ALA A CA 1
ATOM 1760 C C . ALA A 1 228 ? 5.754 -8.039 -17.266 1 95.94 228 ALA A C 1
ATOM 1762 O O . ALA A 1 228 ? 5.039 -7.551 -16.375 1 95.94 228 ALA A O 1
ATOM 1763 N N . ASP A 1 229 ? 5.852 -7.461 -18.5 1 94.19 229 ASP A N 1
ATOM 1764 C CA . ASP A 1 229 ? 5.27 -6.152 -18.781 1 94.19 229 ASP A CA 1
ATOM 1765 C C . ASP A 1 229 ? 5.676 -5.129 -17.719 1 94.19 229 ASP A C 1
ATOM 1767 O O . ASP A 1 229 ? 4.824 -4.441 -17.156 1 94.19 229 ASP A O 1
ATOM 1771 N N . PHE A 1 230 ? 6.98 -5.148 -17.453 1 94.38 230 PHE A N 1
ATOM 1772 C CA . PHE A 1 230 ? 7.539 -4.398 -16.328 1 94.38 230 PHE A CA 1
ATOM 1773 C C . PHE A 1 230 ? 7.75 -2.938 -16.719 1 94.38 230 PHE A C 1
ATOM 1775 O O . PHE A 1 230 ? 8.383 -2.641 -17.734 1 94.38 230 PHE A O 1
ATOM 1782 N N . ASP A 1 231 ? 7.129 -2.029 -15.891 1 90.38 231 ASP A N 1
ATOM 1783 C CA . ASP A 1 231 ? 7.285 -0.584 -16.016 1 90.38 231 ASP A CA 1
ATOM 1784 C C . ASP A 1 231 ? 7.848 0.026 -14.742 1 90.38 231 ASP A C 1
ATOM 1786 O O . ASP A 1 231 ? 7.32 -0.204 -13.648 1 90.38 231 ASP A O 1
ATOM 1790 N N . LEU A 1 232 ? 8.875 0.879 -14.859 1 88.56 232 LEU A N 1
ATOM 1791 C CA . LEU A 1 232 ? 9.609 1.426 -13.719 1 88.56 232 LEU A CA 1
ATOM 1792 C C . LEU A 1 232 ? 8.93 2.689 -13.203 1 88.56 232 LEU A C 1
ATOM 1794 O O . LEU A 1 232 ? 9.336 3.238 -12.172 1 88.56 232 LEU A O 1
ATOM 1798 N N . ALA A 1 233 ? 7.914 3.107 -13.82 1 86.94 233 ALA A N 1
ATOM 1799 C CA . ALA A 1 233 ? 7.363 4.434 -13.562 1 86.94 233 ALA A CA 1
ATOM 1800 C C . ALA A 1 233 ? 6.891 4.555 -12.109 1 86.94 233 ALA A C 1
ATOM 1802 O O . ALA A 1 233 ? 7.059 5.598 -11.484 1 86.94 233 ALA A O 1
ATOM 1803 N N . TYR A 1 234 ? 6.387 3.461 -11.531 1 88.94 234 TYR A N 1
ATOM 1804 C CA . TYR A 1 234 ? 5.812 3.543 -10.195 1 88.94 234 TYR A CA 1
ATOM 1805 C C . TYR A 1 234 ? 6.91 3.623 -9.141 1 88.94 234 TYR A C 1
ATOM 1807 O O . TYR A 1 234 ? 6.645 3.969 -7.984 1 88.94 234 TYR A O 1
ATOM 1815 N N . LEU A 1 235 ? 8.172 3.316 -9.5 1 90.31 235 LEU A N 1
ATOM 1816 C CA . LEU A 1 235 ? 9.297 3.428 -8.57 1 90.31 235 LEU A CA 1
ATOM 1817 C C . LEU A 1 235 ? 9.828 4.855 -8.539 1 90.31 235 LEU A C 1
ATOM 1819 O O . LEU A 1 235 ? 10.523 5.238 -7.594 1 90.31 235 LEU A O 1
ATOM 1823 N N . ASP A 1 236 ? 9.547 5.645 -9.578 1 85.56 236 ASP A N 1
ATOM 1824 C CA . ASP A 1 236 ? 9.836 7.074 -9.648 1 85.56 236 ASP A CA 1
ATOM 1825 C C . ASP A 1 236 ? 11.305 7.355 -9.352 1 85.56 236 ASP A C 1
ATOM 1827 O O . ASP A 1 236 ? 11.625 8.219 -8.531 1 85.56 236 ASP A O 1
ATOM 1831 N N . HIS A 1 237 ? 12.25 6.637 -9.984 1 81.31 237 HIS A N 1
ATOM 1832 C CA . HIS A 1 237 ? 13.68 6.723 -9.703 1 81.31 237 HIS A CA 1
ATOM 1833 C C . HIS A 1 237 ? 14.352 7.754 -10.602 1 81.31 237 HIS A C 1
ATOM 1835 O O . HIS A 1 237 ? 15.57 7.926 -10.547 1 81.31 237 HIS A O 1
ATOM 1841 N N . ALA A 1 238 ? 13.703 8.5 -11.484 1 76.06 238 ALA A N 1
ATOM 1842 C CA . ALA A 1 238 ? 14.305 9.273 -12.562 1 76.06 238 ALA A CA 1
ATOM 1843 C C . ALA A 1 238 ? 14.93 10.562 -12.039 1 76.06 238 ALA A C 1
ATOM 1845 O O . ALA A 1 238 ? 15.57 11.305 -12.781 1 76.06 238 ALA A O 1
ATOM 1846 N N . GLY A 1 239 ? 15.062 10.812 -10.781 1 70.88 239 GLY A N 1
ATOM 1847 C CA . GLY A 1 239 ? 15.758 11.961 -10.227 1 70.88 239 GLY A CA 1
ATOM 1848 C C . GLY A 1 239 ? 14.852 12.898 -9.453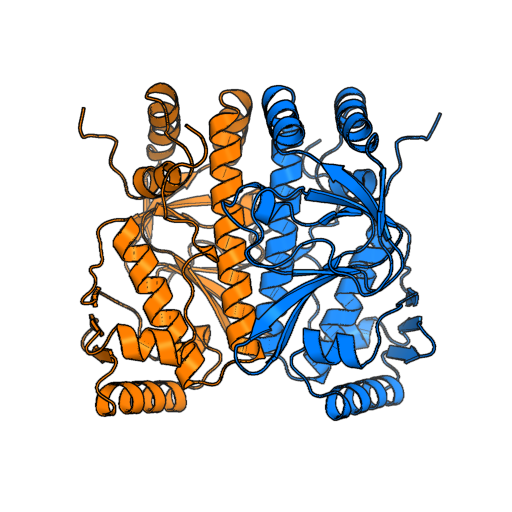 1 70.88 239 GLY A C 1
ATOM 1849 O O . GLY A 1 239 ? 13.648 12.648 -9.336 1 70.88 239 GLY A O 1
ATOM 1850 N N . PRO A 1 240 ? 15.578 13.891 -9.023 1 74 240 PRO A N 1
ATOM 1851 C CA . PRO A 1 240 ? 14.781 14.695 -8.094 1 74 240 PRO A CA 1
ATOM 1852 C C . PRO A 1 240 ? 13.719 15.531 -8.789 1 74 240 PRO A C 1
ATOM 1854 O O . PRO A 1 240 ? 14.008 16.172 -9.805 1 74 240 PRO A O 1
ATOM 1857 N N . LEU A 1 241 ? 12.633 15.367 -8.32 1 69.31 241 LEU A N 1
ATOM 1858 C CA . LEU A 1 241 ? 11.516 16.172 -8.805 1 69.31 241 LEU A CA 1
ATOM 1859 C C . LEU A 1 241 ? 11.5 17.531 -8.125 1 69.31 241 LEU A C 1
ATOM 1861 O O . LEU A 1 241 ? 11.258 18.547 -8.781 1 69.31 241 LEU A O 1
ATOM 1865 N N . LEU A 1 242 ? 11.742 17.484 -6.766 1 63.28 242 LEU A N 1
ATOM 1866 C CA . LEU A 1 242 ? 11.781 18.734 -6.02 1 63.28 242 LEU A CA 1
ATOM 1867 C C . LEU A 1 242 ? 13.219 19.25 -5.887 1 63.28 242 LEU A C 1
ATOM 1869 O O . LEU A 1 242 ? 14.07 18.578 -5.312 1 63.28 242 LEU A O 1
ATOM 1873 N N . LYS A 1 243 ? 13.602 20.234 -6.66 1 65.56 243 LYS A N 1
ATOM 1874 C CA . LYS A 1 243 ? 14.945 20.812 -6.641 1 65.56 243 LYS A CA 1
ATOM 1875 C C . LYS A 1 243 ? 15.062 21.891 -5.574 1 65.56 243 LYS A C 1
ATOM 1877 O O . LYS A 1 243 ? 14.094 22.578 -5.273 1 65.56 243 LYS A O 1
ATOM 1882 N N . MET B 1 1 ? -20.641 26.656 14.898 1 32.97 1 MET B N 1
ATOM 1883 C CA . MET B 1 1 ? -19.594 25.734 15.359 1 32.97 1 MET B CA 1
ATOM 1884 C C . MET B 1 1 ? -19.328 24.656 14.312 1 32.97 1 MET B C 1
ATOM 1886 O O . MET B 1 1 ? -18.469 23.797 14.516 1 32.97 1 MET B O 1
ATOM 1890 N N . ARG B 1 2 ? -20.562 23.922 13.648 1 44.16 2 ARG B N 1
ATOM 1891 C CA . ARG B 1 2 ? -21.109 22.703 13.062 1 44.16 2 ARG B CA 1
ATOM 1892 C C . ARG B 1 2 ? -20.5 22.422 11.695 1 44.16 2 ARG B C 1
ATOM 1894 O O . ARG B 1 2 ? -20.922 21.5 11 1 44.16 2 ARG B O 1
ATOM 1901 N N . GLY B 1 3 ? -19.969 23.359 10.969 1 54.19 3 GLY B N 1
ATOM 1902 C CA . GLY B 1 3 ? -19.562 23.625 9.602 1 54.19 3 GLY B CA 1
ATOM 1903 C C . GLY B 1 3 ? -18.359 22.797 9.18 1 54.19 3 GLY B C 1
ATOM 1904 O O . GLY B 1 3 ? -18.141 22.578 7.98 1 54.19 3 GLY B O 1
ATOM 1905 N N . HIS B 1 4 ? -17.641 22.281 10.172 1 70.25 4 HIS B N 1
ATOM 1906 C CA . HIS B 1 4 ? -16.391 21.625 9.781 1 70.25 4 HIS B CA 1
ATOM 1907 C C . HIS B 1 4 ? -16.5 20.109 9.891 1 70.25 4 HIS B C 1
ATOM 1909 O O . HIS B 1 4 ? -15.5 19.406 9.812 1 70.25 4 HIS B O 1
ATOM 1915 N N . ASP B 1 5 ? -17.812 19.703 10.039 1 81.94 5 ASP B N 1
ATOM 1916 C CA . ASP B 1 5 ? -17.922 18.25 10.125 1 81.94 5 ASP B CA 1
ATOM 1917 C C . ASP B 1 5 ? -18.047 17.625 8.742 1 81.94 5 ASP B C 1
ATOM 1919 O O . ASP B 1 5 ? -19.141 17.344 8.273 1 81.94 5 ASP B O 1
ATOM 1923 N N . THR B 1 6 ? -17.094 17.406 8.102 1 88.5 6 THR B N 1
ATOM 1924 C CA . THR B 1 6 ? -17 16.766 6.797 1 88.5 6 THR B CA 1
ATOM 1925 C C . THR B 1 6 ? -16.422 15.367 6.926 1 88.5 6 THR B C 1
ATOM 1927 O O . THR B 1 6 ? -15.781 15.039 7.934 1 88.5 6 THR B O 1
ATOM 1930 N N . PRO B 1 7 ? -16.719 14.539 6.016 1 90.69 7 PRO B N 1
ATOM 1931 C CA . PRO B 1 7 ? -16.109 13.203 6.047 1 90.69 7 PRO B CA 1
ATOM 1932 C C . PRO B 1 7 ? -14.594 13.242 6.203 1 90.69 7 PRO B C 1
ATOM 1934 O O . PRO B 1 7 ? -14.023 12.43 6.934 1 90.69 7 PRO B O 1
ATOM 1937 N N . LEU B 1 8 ? -13.977 14.156 5.57 1 89.69 8 LEU B N 1
ATOM 1938 C CA . LEU B 1 8 ? -12.531 14.281 5.703 1 89.69 8 LEU B CA 1
ATOM 1939 C C . LEU B 1 8 ? -12.141 14.586 7.145 1 89.69 8 LEU B C 1
ATOM 1941 O O . LEU B 1 8 ? -11.219 13.961 7.684 1 89.69 8 LEU B O 1
ATOM 1945 N N . VAL B 1 9 ? -12.852 15.516 7.73 1 88.06 9 VAL B N 1
ATOM 1946 C CA . VAL B 1 9 ? -12.555 15.922 9.102 1 88.06 9 VAL B CA 1
ATOM 1947 C C . VAL B 1 9 ? -12.789 14.742 10.047 1 88.06 9 VAL B C 1
ATOM 1949 O O . VAL B 1 9 ? -11.992 14.5 10.953 1 88.06 9 VAL B O 1
ATOM 1952 N N . ARG B 1 10 ? -13.875 13.992 9.82 1 88.25 10 ARG B N 1
ATOM 1953 C CA . ARG B 1 10 ? -14.156 12.82 10.641 1 88.25 10 ARG B CA 1
ATOM 1954 C C . ARG B 1 10 ? -13.023 11.805 10.555 1 88.25 10 ARG B C 1
ATOM 1956 O O . ARG B 1 10 ? -12.617 11.234 11.57 1 88.25 10 ARG B O 1
ATOM 1963 N N . LYS B 1 11 ? -12.508 11.594 9.438 1 90.19 11 LYS B N 1
ATOM 1964 C CA . LYS B 1 11 ? -11.43 10.633 9.242 1 90.19 11 LYS B CA 1
ATOM 1965 C C . LYS B 1 11 ? -10.141 11.117 9.906 1 90.19 11 LYS B C 1
ATOM 1967 O O . LYS B 1 11 ? -9.5 10.359 10.641 1 90.19 11 LYS B O 1
ATOM 1972 N N . LEU B 1 12 ? -9.758 12.383 9.648 1 87.62 12 LEU B N 1
ATOM 1973 C CA . LEU B 1 12 ? -8.516 12.898 10.219 1 87.62 12 LEU B CA 1
ATOM 1974 C C . LEU B 1 12 ? -8.609 13 11.734 1 87.62 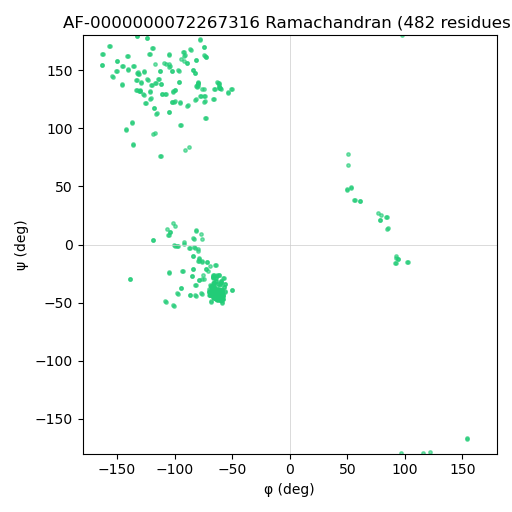12 LEU B C 1
ATOM 1976 O O . LEU B 1 12 ? -7.609 12.797 12.43 1 87.62 12 LEU B O 1
ATOM 1980 N N . ASN B 1 13 ? -9.82 13.172 12.219 1 86.75 13 ASN B N 1
ATOM 1981 C CA . ASN B 1 13 ? -10.023 13.273 13.664 1 86.75 13 ASN B CA 1
ATOM 1982 C C . ASN B 1 13 ? -9.852 11.914 14.344 1 86.75 13 ASN B C 1
ATOM 1984 O O . ASN B 1 13 ? -9.648 11.852 15.555 1 86.75 13 ASN B O 1
ATOM 1988 N N . ALA B 1 14 ? -9.984 10.898 13.578 1 84.38 14 ALA B N 1
ATOM 1989 C CA . ALA B 1 14 ? -9.703 9.57 14.133 1 84.38 14 ALA B CA 1
ATOM 1990 C C . ALA B 1 14 ? -8.25 9.469 14.594 1 84.38 14 ALA B C 1
ATOM 1992 O O . ALA B 1 14 ? -7.918 8.648 15.453 1 84.38 14 ALA B O 1
ATOM 1993 N N . PHE B 1 15 ? -7.402 10.281 13.977 1 84.38 15 PHE B N 1
ATOM 1994 C CA . PHE B 1 15 ? -5.984 10.219 14.305 1 84.38 15 PHE B CA 1
ATOM 1995 C C . PHE B 1 15 ? -5.562 11.453 15.102 1 84.38 15 PHE B C 1
ATOM 1997 O O . PHE B 1 15 ? -4.918 11.328 16.141 1 84.38 15 PHE B O 1
ATOM 2004 N N . VAL B 1 16 ? -5.93 12.609 14.625 1 84.94 16 VAL B N 1
ATOM 2005 C CA . VAL B 1 16 ? -5.453 13.844 15.242 1 84.94 16 VAL B CA 1
ATOM 2006 C C . VAL B 1 16 ? -6.633 14.781 15.5 1 84.94 16 VAL B C 1
ATOM 2008 O O . VAL B 1 16 ? -7.461 15 14.617 1 84.94 16 VAL B O 1
ATOM 2011 N N . ALA B 1 17 ? -6.648 15.305 16.719 1 85.12 17 ALA B N 1
ATOM 2012 C CA . ALA B 1 17 ? -7.613 16.375 16.984 1 85.12 17 ALA B CA 1
ATOM 2013 C C . ALA B 1 17 ? -7.191 17.672 16.297 1 85.12 17 ALA B C 1
ATOM 2015 O O . ALA B 1 17 ? -6.23 18.312 16.734 1 85.12 17 ALA B O 1
ATOM 2016 N N . LEU B 1 18 ? -7.891 18.047 15.281 1 83.69 18 LEU B N 1
ATOM 2017 C CA . LEU B 1 18 ? -7.52 19.219 14.5 1 83.69 18 LEU B CA 1
ATOM 2018 C C . LEU B 1 18 ? -7.984 20.5 15.188 1 83.69 18 LEU B C 1
ATOM 2020 O O . LEU B 1 18 ? -9.094 20.547 15.719 1 83.69 18 LEU B O 1
ATOM 2024 N N . SER B 1 19 ? -7.141 21.453 15.219 1 85 19 SER B N 1
ATOM 2025 C CA . SER B 1 19 ? -7.508 22.766 15.734 1 85 19 SER B CA 1
ATOM 2026 C C . SER B 1 19 ? -8.391 23.516 14.742 1 85 19 SER B C 1
ATOM 2028 O O . SER B 1 19 ? -8.516 23.109 13.586 1 85 19 SER B O 1
ATOM 2030 N N . GLU B 1 20 ? -8.906 24.594 15.258 1 83.69 20 GLU B N 1
ATOM 2031 C CA . GLU B 1 20 ? -9.719 25.438 14.383 1 83.69 20 GLU B CA 1
ATOM 2032 C C . GLU B 1 20 ? -8.898 25.984 13.227 1 83.69 20 GLU B C 1
ATOM 2034 O O . GLU B 1 20 ? -9.383 26.062 12.094 1 83.69 20 GLU B O 1
ATOM 2039 N N . THR B 1 21 ? -7.73 26.312 13.57 1 81.75 21 THR B N 1
ATOM 2040 C CA . THR B 1 21 ? -6.844 26.844 12.539 1 81.75 21 THR B CA 1
ATOM 2041 C C . THR B 1 21 ? -6.551 25.781 11.477 1 81.75 21 THR B C 1
ATOM 2043 O O . THR B 1 21 ? -6.551 26.078 10.281 1 81.75 21 THR B O 1
ATOM 2046 N N . GLU B 1 22 ? -6.34 24.594 11.875 1 81.44 22 GLU B N 1
ATOM 2047 C CA . GLU B 1 22 ? -6.055 23.5 10.953 1 81.44 22 GLU B CA 1
ATOM 2048 C C . GLU B 1 22 ? -7.285 23.141 10.117 1 81.44 22 GLU B C 1
ATOM 2050 O O . GLU B 1 22 ? -7.172 22.859 8.93 1 81.44 22 GLU B O 1
ATOM 2055 N N . LEU B 1 23 ? -8.406 23.266 10.758 1 82.25 23 LEU B N 1
ATOM 2056 C CA . LEU B 1 23 ? -9.656 23.031 10.047 1 82.25 23 LEU B CA 1
ATOM 2057 C C . LEU B 1 23 ? -9.883 24.094 8.977 1 82.25 23 LEU B C 1
ATOM 2059 O O . LEU B 1 23 ? -10.383 23.797 7.891 1 82.25 23 LEU B O 1
ATOM 2063 N N . GLU B 1 24 ? -9.492 25.234 9.289 1 79.44 24 GLU B N 1
ATOM 2064 C CA . GLU B 1 24 ? -9.594 26.328 8.32 1 79.44 24 GLU B CA 1
ATOM 2065 C C . GLU B 1 24 ? -8.672 26.109 7.133 1 79.44 24 GLU B C 1
ATOM 2067 O O . GLU B 1 24 ? -9.047 26.375 5.988 1 79.44 24 GLU B O 1
ATOM 2072 N N . LEU B 1 25 ? -7.535 25.625 7.422 1 77.75 25 LEU B N 1
ATOM 2073 C CA . LEU B 1 25 ? -6.586 25.328 6.355 1 77.75 25 LEU B CA 1
ATOM 2074 C C . LEU B 1 25 ? -7.121 24.25 5.43 1 77.75 25 LEU B C 1
ATOM 2076 O O . LEU B 1 25 ? -7.004 24.359 4.207 1 77.75 25 LEU B O 1
ATOM 2080 N N . LEU B 1 26 ? -7.703 23.25 6.023 1 77.69 26 LEU B N 1
ATOM 2081 C CA . LEU B 1 26 ? -8.305 22.188 5.238 1 77.69 26 LEU B CA 1
ATOM 2082 C C . LEU B 1 26 ? -9.492 22.703 4.43 1 77.69 26 LEU B C 1
ATOM 2084 O O . LEU B 1 26 ? -9.727 22.234 3.311 1 77.69 26 LEU B O 1
ATOM 208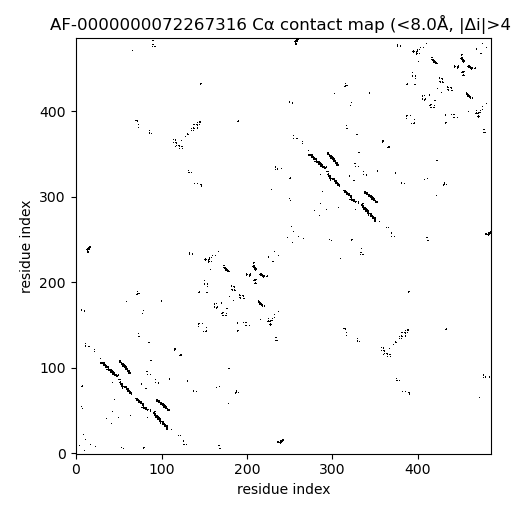8 N N . GLY B 1 27 ? -10.203 23.562 5.09 1 73.69 27 GLY B N 1
ATOM 2089 C CA . GLY B 1 27 ? -11.352 24.172 4.426 1 73.69 27 GLY B CA 1
ATOM 2090 C C . GLY B 1 27 ? -10.977 24.938 3.176 1 73.69 27 GLY B C 1
ATOM 2091 O O . GLY B 1 27 ? -11.742 24.969 2.207 1 73.69 27 GLY B O 1
ATOM 2092 N N . ARG B 1 28 ? -9.805 25.531 3.172 1 69.5 28 ARG B N 1
ATOM 2093 C CA . ARG B 1 28 ? -9.344 26.281 2 1 69.5 28 ARG B CA 1
ATOM 2094 C C . ARG B 1 28 ? -9.109 25.344 0.818 1 69.5 28 ARG B C 1
ATOM 2096 O O . ARG B 1 28 ? -9.25 25.75 -0.338 1 69.5 28 ARG B O 1
ATOM 2103 N N . MET B 1 29 ? -8.82 24.109 1.144 1 65.81 29 MET B N 1
ATOM 2104 C CA . MET B 1 29 ? -8.648 23.109 0.081 1 65.81 29 MET B CA 1
ATOM 2105 C C . MET B 1 29 ? -9.984 22.766 -0.56 1 65.81 29 MET B C 1
ATOM 2107 O O . MET B 1 29 ? -10.031 22.281 -1.692 1 65.81 29 MET B O 1
ATOM 2111 N N . HIS B 1 30 ? -11.016 23.156 0.122 1 68.25 30 HIS B N 1
ATOM 2112 C CA . HIS B 1 30 ? -12.367 22.844 -0.329 1 68.25 30 HIS B CA 1
ATOM 2113 C C . HIS B 1 30 ? -12.844 23.844 -1.372 1 68.25 30 HIS B C 1
ATOM 2115 O O . HIS B 1 30 ? -13.852 23.609 -2.045 1 68.25 30 HIS B O 1
ATOM 2121 N N . GLY B 1 31 ? -12.086 24.734 -1.631 1 73.5 31 GLY B N 1
ATOM 2122 C CA . GLY B 1 31 ? -12.594 25.797 -2.486 1 73.5 31 GLY B CA 1
ATOM 2123 C C . GLY B 1 31 ? -12.617 25.422 -3.955 1 73.5 31 GLY B C 1
ATOM 2124 O O . GLY B 1 31 ? -13.32 26.047 -4.75 1 73.5 31 GLY B O 1
ATOM 2125 N N . ARG B 1 32 ? -12.078 24.438 -4.441 1 88.31 32 ARG B N 1
ATOM 2126 C CA . ARG B 1 32 ? -12.031 24.047 -5.848 1 88.31 32 ARG B CA 1
ATOM 2127 C C . ARG B 1 32 ? -12.844 22.781 -6.086 1 88.31 32 ARG B C 1
ATOM 2129 O O . ARG B 1 32 ? -12.289 21.734 -6.438 1 88.31 32 ARG B O 1
ATOM 2136 N N . ARG B 1 33 ? -14.117 22.984 -6.105 1 92.19 33 ARG B N 1
ATOM 2137 C CA . ARG B 1 33 ? -15.031 21.859 -6.258 1 92.19 33 ARG B CA 1
ATOM 2138 C C . ARG B 1 33 ? -15.148 21.438 -7.715 1 92.19 33 ARG B C 1
ATOM 2140 O O . ARG B 1 33 ? -15.203 22.281 -8.609 1 92.19 33 ARG B O 1
ATOM 2147 N N . ARG B 1 34 ? -15.133 20.156 -7.914 1 95 34 ARG B N 1
ATOM 2148 C CA . ARG B 1 34 ? -15.266 19.547 -9.234 1 95 34 ARG B CA 1
ATOM 2149 C C . ARG B 1 34 ? -16.281 18.406 -9.219 1 95 34 ARG B C 1
ATOM 2151 O O . ARG B 1 34 ? -16.469 17.75 -8.195 1 95 34 ARG B O 1
ATOM 2158 N N . SER B 1 35 ? -16.953 18.25 -10.352 1 97.25 35 SER B N 1
ATOM 2159 C CA . SER B 1 35 ? -17.875 17.141 -10.547 1 97.25 35 SER B CA 1
ATOM 2160 C C . SER B 1 35 ? -17.406 16.234 -11.68 1 97.25 35 SER B C 1
ATOM 2162 O O . SER B 1 35 ? -16.922 16.703 -12.703 1 97.25 35 SER B O 1
ATOM 2164 N N . PHE B 1 36 ? -17.547 14.961 -11.43 1 97.94 36 PHE B N 1
ATOM 2165 C CA . PHE B 1 36 ? -17.156 13.969 -12.422 1 97.94 36 PHE B CA 1
ATOM 2166 C C . PHE B 1 36 ? -18.266 12.961 -12.656 1 97.94 36 PHE B C 1
ATOM 2168 O O . PHE B 1 36 ? -18.844 12.445 -11.695 1 97.94 36 PHE B O 1
ATOM 2175 N N . PRO B 1 37 ? -18.562 12.711 -13.93 1 98.12 37 PRO B N 1
ATOM 2176 C CA . PRO B 1 37 ? -19.562 11.68 -14.203 1 98.12 37 PRO B CA 1
ATOM 2177 C C . PRO B 1 37 ? -19.047 10.266 -13.969 1 98.12 37 PRO B C 1
ATOM 2179 O O . PRO B 1 37 ? -17.828 10.047 -13.953 1 98.12 37 PRO B O 1
ATOM 2182 N N . ARG B 1 38 ? -19.953 9.375 -13.844 1 97.62 38 ARG B N 1
ATOM 2183 C CA . ARG B 1 38 ? -19.625 7.957 -13.727 1 97.62 38 ARG B CA 1
ATOM 2184 C C . ARG B 1 38 ? -18.891 7.457 -14.969 1 97.62 38 ARG B C 1
ATOM 2186 O O . ARG B 1 38 ? -19.25 7.801 -16.094 1 97.62 38 ARG B O 1
ATOM 2193 N N . GLY B 1 39 ? -17.828 6.688 -14.695 1 95.69 39 GLY B N 1
ATOM 2194 C CA . GLY B 1 39 ? -17.234 5.887 -15.75 1 95.69 39 GLY B CA 1
ATOM 2195 C C . GLY B 1 39 ? -16.109 6.609 -16.484 1 95.69 39 GLY B C 1
ATOM 2196 O O . GLY B 1 39 ? -15.336 5.984 -17.203 1 95.69 39 GLY B O 1
ATOM 2197 N N . ARG B 1 40 ? -16.031 7.91 -16.328 1 95.81 40 ARG B N 1
ATOM 2198 C CA . ARG B 1 40 ? -14.93 8.641 -16.938 1 95.81 40 ARG B CA 1
ATOM 2199 C C . ARG B 1 40 ? -13.789 8.852 -15.945 1 95.81 40 ARG B C 1
ATOM 2201 O O . ARG B 1 40 ? -13.953 9.523 -14.93 1 95.81 40 ARG B O 1
ATOM 2208 N N . ASP B 1 41 ? -12.625 8.375 -16.297 1 96.62 41 ASP B N 1
ATOM 2209 C CA . ASP B 1 41 ? -11.5 8.422 -15.367 1 96.62 41 ASP B CA 1
ATOM 2210 C C . ASP B 1 41 ? -11.164 9.859 -14.969 1 96.62 41 ASP B C 1
ATOM 2212 O O . ASP B 1 41 ? -11.117 10.742 -15.828 1 96.62 41 ASP B O 1
ATOM 2216 N N . ILE B 1 42 ? -10.984 10.023 -13.727 1 96.19 42 ILE B N 1
ATOM 2217 C CA . ILE B 1 42 ? -10.516 11.297 -13.18 1 96.19 42 ILE B CA 1
ATOM 2218 C C . ILE B 1 42 ? -9.016 11.438 -13.438 1 96.19 42 ILE B C 1
ATOM 2220 O O . ILE B 1 42 ? -8.531 12.539 -13.734 1 96.19 42 ILE B O 1
ATOM 2224 N N . VAL B 1 43 ? -8.266 10.375 -13.242 1 94.81 43 VAL B N 1
ATOM 2225 C CA . VAL B 1 43 ? -6.824 10.281 -13.453 1 94.81 43 VAL B CA 1
ATOM 2226 C C . VAL B 1 43 ? -6.496 9.016 -14.242 1 94.81 43 VAL B C 1
ATOM 2228 O O . VAL B 1 43 ? -7.059 7.949 -13.984 1 94.81 43 VAL B O 1
ATOM 2231 N N . HIS B 1 44 ? -5.531 9.148 -15.141 1 94.06 44 HIS B N 1
ATOM 2232 C CA . HIS B 1 44 ? -5.051 8.008 -15.914 1 94.06 44 HIS B CA 1
ATOM 2233 C C . HIS B 1 44 ? -3.627 7.637 -15.516 1 94.06 44 HIS B C 1
ATOM 2235 O O . HIS B 1 44 ? -2.799 8.508 -15.266 1 94.06 44 HIS B O 1
ATOM 2241 N N . GLU B 1 45 ? -3.473 6.32 -15.43 1 92.56 45 GLU B N 1
ATOM 2242 C CA . GLU B 1 45 ? -2.1 5.871 -15.219 1 92.56 45 GLU B CA 1
ATOM 2243 C C . GLU B 1 45 ? -1.16 6.449 -16.266 1 92.56 45 GLU B C 1
ATOM 2245 O O . GLU B 1 45 ? -1.473 6.441 -17.469 1 92.56 45 GLU B O 1
ATOM 2250 N N . GLY B 1 46 ? -0.035 7.031 -15.828 1 92.44 46 GLY B N 1
ATOM 2251 C CA . GLY B 1 46 ? 0.933 7.645 -16.719 1 92.44 46 GLY B CA 1
ATOM 2252 C C . GLY B 1 46 ? 0.694 9.125 -16.938 1 92.44 46 GLY B C 1
ATOM 2253 O O . GLY B 1 46 ? 1.522 9.812 -17.531 1 92.44 46 GLY B O 1
ATOM 2254 N N . GLN B 1 47 ? -0.43 9.617 -16.484 1 92.62 47 GLN B N 1
ATOM 2255 C CA . GLN B 1 47 ? -0.762 11.023 -16.672 1 92.62 47 GLN B CA 1
ATOM 2256 C C . GLN B 1 47 ? 0.257 11.922 -15.977 1 92.62 47 GLN B C 1
ATOM 2258 O O . GLN B 1 47 ? 0.66 11.656 -14.844 1 92.62 47 GLN B O 1
ATOM 2263 N N . VAL B 1 48 ? 0.631 12.961 -16.734 1 89.38 48 VAL B N 1
ATOM 2264 C CA . VAL B 1 48 ? 1.526 13.977 -16.172 1 89.38 48 VAL B CA 1
ATOM 2265 C C . VAL B 1 48 ? 0.71 15.133 -15.609 1 89.38 48 VAL B C 1
ATOM 2267 O O . VAL B 1 48 ? -0.402 15.398 -16.062 1 89.38 48 VAL B O 1
ATOM 2270 N N . LYS B 1 49 ? 1.225 16 -14.695 1 80.31 49 LYS B N 1
ATOM 2271 C CA . LYS B 1 49 ? 0.588 17.188 -14.125 1 80.31 49 LYS B CA 1
ATOM 2272 C C . LYS B 1 49 ? -0.808 16.859 -13.602 1 80.31 49 LYS B C 1
ATOM 2274 O O . LYS B 1 49 ? -1.808 17.312 -14.156 1 80.31 49 LYS B O 1
ATOM 2279 N N . ARG B 1 50 ? -0.901 16.125 -12.609 1 81.5 50 ARG B N 1
ATOM 2280 C CA . ARG B 1 50 ? -2.188 15.719 -12.055 1 81.5 50 ARG B CA 1
ATOM 2281 C C . ARG B 1 50 ? -2.445 16.406 -10.711 1 81.5 50 ARG B C 1
ATOM 2283 O O . ARG B 1 50 ? -1.523 16.938 -10.102 1 81.5 50 ARG B O 1
ATOM 2290 N N . SER B 1 51 ? -3.711 16.453 -10.469 1 87.94 51 SER B N 1
ATOM 2291 C CA . SER B 1 51 ? -4.152 16.922 -9.156 1 87.94 51 SER B CA 1
ATOM 2292 C C . SER B 1 51 ? -4.609 15.766 -8.281 1 87.94 51 SER B C 1
ATOM 2294 O O . SER B 1 51 ? -4.887 14.672 -8.781 1 87.94 51 SER B O 1
ATOM 2296 N N . ALA B 1 52 ? -4.492 15.992 -7.027 1 92.31 52 ALA B N 1
ATOM 2297 C CA . ALA B 1 52 ? -5.219 15.133 -6.094 1 92.31 52 ALA B CA 1
ATOM 2298 C C . ALA B 1 52 ? -6.582 15.727 -5.758 1 92.31 52 ALA B C 1
ATOM 2300 O O . ALA B 1 52 ? -6.871 16.875 -6.102 1 92.31 52 ALA B O 1
ATOM 2301 N N . TYR B 1 53 ? -7.434 14.922 -5.164 1 93.81 53 TYR B N 1
ATOM 2302 C CA . TYR B 1 53 ? -8.773 15.367 -4.793 1 93.81 53 TYR B CA 1
ATOM 2303 C C . TYR B 1 53 ? -9.18 14.812 -3.432 1 93.81 53 TYR B C 1
ATOM 2305 O O . TYR B 1 53 ? -8.688 13.766 -3.014 1 93.81 53 TYR B O 1
ATOM 2313 N N . VAL B 1 54 ? -9.992 15.555 -2.773 1 93.81 54 VAL B N 1
ATOM 2314 C CA . VAL B 1 54 ? -10.711 15.016 -1.628 1 93.81 54 VAL B CA 1
ATOM 2315 C C . VAL B 1 54 ? -12.148 14.695 -2.025 1 93.81 54 VAL B C 1
ATOM 2317 O O . VAL B 1 54 ? -12.883 15.57 -2.496 1 93.81 54 VAL B O 1
ATOM 2320 N N . LEU B 1 55 ? -12.508 13.492 -1.846 1 96.06 55 LEU B N 1
ATOM 2321 C CA . LEU B 1 55 ? -13.836 13.039 -2.248 1 96.06 55 LEU B CA 1
ATOM 2322 C C . LEU B 1 55 ? -14.906 13.555 -1.291 1 96.06 55 LEU B C 1
ATOM 2324 O O . LEU B 1 55 ? -14.836 13.312 -0.084 1 96.06 55 LEU B O 1
ATOM 2328 N N . ALA B 1 56 ? -15.867 14.266 -1.838 1 94.62 56 ALA B N 1
ATOM 2329 C CA . ALA B 1 56 ? -16.953 14.805 -1.017 1 94.62 56 ALA B CA 1
ATOM 2330 C C . ALA B 1 56 ? -18.172 13.906 -1.066 1 94.62 56 ALA B C 1
ATOM 2332 O O . ALA B 1 56 ? -18.844 13.703 -0.051 1 94.62 56 ALA B O 1
ATOM 2333 N N . SER B 1 57 ? -18.453 13.453 -2.238 1 97 57 SER B N 1
ATOM 2334 C CA . SER B 1 57 ? -19.594 12.547 -2.412 1 97 57 SER B CA 1
ATOM 2335 C C . SER B 1 57 ? -19.359 11.586 -3.574 1 97 57 SER B C 1
ATOM 2337 O O . SER B 1 57 ? -18.656 11.922 -4.527 1 97 57 SER B O 1
ATOM 2339 N N . GLY B 1 58 ? -19.969 10.383 -3.395 1 98.06 58 GLY B N 1
ATOM 2340 C CA . GLY B 1 58 ? -19.828 9.352 -4.41 1 98.06 58 GLY B CA 1
ATOM 2341 C C . GLY B 1 58 ? -18.734 8.344 -4.09 1 98.06 58 GLY B C 1
ATOM 2342 O O . GLY B 1 58 ? -18.172 8.359 -2.99 1 98.06 58 GLY B O 1
ATOM 2343 N N . TRP B 1 59 ? -18.594 7.383 -5.043 1 98.56 59 TRP B N 1
ATOM 2344 C CA . TRP B 1 59 ? -17.609 6.324 -4.914 1 98.56 59 TRP B CA 1
ATOM 2345 C C . TRP B 1 59 ? -16.672 6.301 -6.125 1 98.56 59 TRP B C 1
ATOM 2347 O O . TRP B 1 59 ? -17.109 6.559 -7.25 1 98.56 59 TRP B O 1
ATOM 2357 N N . VAL B 1 60 ? -15.453 6.031 -5.848 1 98.62 60 VAL B N 1
ATOM 2358 C CA . VAL B 1 60 ? -14.43 5.934 -6.891 1 98.62 60 VAL B CA 1
ATOM 2359 C C . VAL B 1 60 ? -13.617 4.656 -6.699 1 98.62 60 VAL B C 1
ATOM 2361 O O . VAL B 1 60 ? -13.469 4.168 -5.574 1 98.62 60 VAL B O 1
ATOM 2364 N N . CYS B 1 61 ? -13.18 4.066 -7.762 1 98.44 61 CYS B N 1
ATOM 2365 C CA . CYS B 1 61 ? -12.227 2.969 -7.633 1 98.44 61 CYS B CA 1
ATOM 2366 C C . CYS B 1 61 ? -10.875 3.348 -8.219 1 98.44 61 CYS B C 1
ATOM 2368 O O . CYS B 1 61 ? -10.805 4.125 -9.172 1 98.44 61 CYS B O 1
ATOM 2370 N N . SER B 1 62 ? -9.805 2.934 -7.629 1 97.75 62 SER B N 1
ATOM 2371 C CA . SER B 1 62 ? -8.445 2.975 -8.164 1 97.75 62 SER B CA 1
ATOM 2372 C C . SER B 1 62 ? -8.031 1.619 -8.727 1 97.75 62 SER B C 1
ATOM 2374 O O . SER B 1 62 ? -8.297 0.58 -8.125 1 97.75 62 SER B O 1
ATOM 2376 N N . TYR B 1 63 ? -7.469 1.633 -9.922 1 97.69 63 TYR B N 1
ATOM 2377 C CA . TYR B 1 63 ? -7.184 0.345 -10.547 1 97.69 63 TYR B CA 1
ATOM 2378 C C . TYR B 1 63 ? -5.969 0.438 -11.469 1 97.69 63 TYR B C 1
ATOM 2380 O O . TYR B 1 63 ? -5.535 1.536 -11.82 1 97.69 63 TYR B O 1
ATOM 2388 N N . LYS B 1 64 ? -5.414 -0.673 -11.672 1 96.31 64 LYS B N 1
ATOM 2389 C CA . LYS B 1 64 ? -4.383 -0.843 -12.688 1 96.31 64 LYS B CA 1
ATOM 2390 C C . LYS B 1 64 ? -4.871 -1.743 -13.82 1 96.31 64 LYS B C 1
ATOM 2392 O O . LYS B 1 64 ? -5.676 -2.65 -13.602 1 96.31 64 LYS B O 1
ATOM 2397 N N . THR B 1 65 ? -4.316 -1.433 -14.992 1 92.94 65 THR B N 1
ATOM 2398 C CA . THR B 1 65 ? -4.613 -2.279 -16.141 1 92.94 65 THR B CA 1
ATOM 2399 C C . THR B 1 65 ? -3.447 -3.219 -16.438 1 92.94 65 THR B C 1
ATOM 2401 O O . THR B 1 65 ? -2.293 -2.889 -16.156 1 92.94 65 THR B O 1
ATOM 2404 N N . LEU B 1 66 ? -3.791 -4.355 -16.953 1 87.75 66 LEU B N 1
ATOM 2405 C CA . LEU B 1 66 ? -2.766 -5.301 -17.375 1 87.75 66 LEU B CA 1
ATOM 2406 C C . LEU B 1 66 ? -2.645 -5.316 -18.906 1 87.75 66 LEU B C 1
ATOM 2408 O O . LEU B 1 66 ? -3.545 -4.855 -19.609 1 87.75 66 LEU B O 1
ATOM 2412 N N . ALA B 1 67 ? -1.568 -5.84 -19.422 1 81.06 67 ALA B N 1
ATOM 2413 C CA . ALA B 1 67 ? -1.302 -5.891 -20.859 1 81.06 67 ALA B CA 1
ATOM 2414 C C . ALA B 1 67 ? -2.389 -6.672 -21.594 1 81.06 67 ALA B C 1
ATOM 2416 O O . ALA B 1 67 ? -2.754 -6.328 -22.719 1 81.06 67 ALA B O 1
ATOM 2417 N N . GLY B 1 68 ? -2.977 -7.586 -21.078 1 80.19 68 GLY B N 1
ATOM 2418 C CA . GLY B 1 68 ? -4.012 -8.375 -21.734 1 80.19 68 GLY B CA 1
ATOM 2419 C C . GLY B 1 68 ? -5.383 -7.734 -21.656 1 80.19 68 GLY B C 1
ATOM 2420 O O . GLY B 1 68 ? -6.359 -8.289 -22.172 1 80.19 68 GLY B O 1
ATOM 2421 N N . GLY B 1 69 ? -5.445 -6.492 -21.109 1 82.5 69 GLY B N 1
ATOM 2422 C CA . GLY B 1 69 ? -6.695 -5.75 -21.078 1 82.5 69 GLY B CA 1
ATOM 2423 C C . GLY B 1 69 ? -7.465 -5.93 -19.781 1 82.5 69 GLY B C 1
ATOM 2424 O O . GLY B 1 69 ? -8.469 -5.246 -19.547 1 82.5 69 GLY B O 1
ATOM 2425 N N . GLY B 1 70 ? -7.191 -6.801 -18.953 1 89.31 70 GLY B N 1
ATOM 2426 C CA . GLY B 1 70 ? -7.852 -6.953 -17.672 1 89.31 70 GLY B CA 1
ATOM 2427 C C . GLY B 1 70 ? -7.477 -5.875 -16.672 1 89.31 70 GLY B C 1
ATOM 2428 O O . GLY B 1 70 ? -6.562 -5.082 -16.922 1 89.31 70 GLY B O 1
ATOM 2429 N N . ARG B 1 71 ? -8.344 -5.766 -15.664 1 94.44 71 ARG B N 1
ATOM 2430 C CA . ARG B 1 71 ? -8.016 -4.773 -14.648 1 94.44 71 ARG B CA 1
ATOM 2431 C C . ARG B 1 71 ? -8.016 -5.395 -13.258 1 94.44 71 ARG B C 1
ATOM 2433 O O . ARG B 1 71 ? -8.695 -6.395 -13.016 1 94.44 71 ARG B O 1
ATOM 2440 N N . GLN B 1 72 ? -7.211 -4.883 -12.453 1 97.75 72 GLN B N 1
ATOM 2441 C CA . GLN B 1 72 ? -7.23 -5.152 -11.016 1 97.75 72 GLN B CA 1
ATOM 2442 C C . GLN B 1 72 ? -7.551 -3.889 -10.219 1 97.75 72 GLN B C 1
ATOM 2444 O O . GLN B 1 72 ? -6.793 -2.918 -10.258 1 97.75 72 GLN B O 1
ATOM 2449 N N . ILE B 1 73 ? -8.727 -3.928 -9.602 1 98.5 73 ILE B N 1
ATOM 2450 C CA . ILE B 1 73 ? -9.07 -2.824 -8.711 1 98.5 73 ILE B CA 1
ATOM 2451 C C . ILE B 1 73 ? -8.328 -2.979 -7.387 1 98.5 73 ILE B C 1
ATOM 2453 O O . ILE B 1 73 ? -8.375 -4.039 -6.762 1 98.5 73 ILE B O 1
ATOM 2457 N N . VAL B 1 74 ? -7.656 -1.943 -6.988 1 98 74 VAL B N 1
ATOM 2458 C CA . VAL B 1 74 ? -6.824 -1.938 -5.789 1 98 74 VAL B CA 1
ATOM 2459 C C . VAL B 1 74 ? -7.676 -1.579 -4.574 1 98 74 VAL B C 1
ATOM 2461 O O . VAL B 1 74 ? -7.516 -2.168 -3.5 1 98 74 VAL B O 1
ATOM 2464 N N . ASP B 1 75 ? -8.508 -0.592 -4.777 1 97.5 75 ASP B N 1
ATOM 2465 C CA . ASP B 1 75 ? -9.359 -0.132 -3.682 1 97.5 75 ASP B CA 1
ATOM 2466 C C . ASP B 1 75 ? -10.523 0.704 -4.203 1 97.5 75 ASP B C 1
ATOM 2468 O O . ASP B 1 75 ? -10.523 1.121 -5.363 1 97.5 75 ASP B O 1
ATOM 2472 N N . PHE B 1 76 ? -11.531 0.873 -3.299 1 98.56 76 PHE B N 1
ATOM 2473 C CA . PHE B 1 76 ? -12.602 1.839 -3.494 1 98.56 76 PHE B CA 1
ATOM 2474 C C . PHE B 1 76 ? -12.492 2.982 -2.494 1 98.56 76 PHE B C 1
ATOM 2476 O O . PHE B 1 76 ? -12.273 2.754 -1.303 1 98.56 76 PHE B O 1
ATOM 2483 N N . GLN B 1 77 ? -12.539 4.133 -2.994 1 98.06 77 GLN B N 1
ATOM 2484 C CA . GLN B 1 77 ? -12.547 5.297 -2.113 1 98.06 77 GLN B CA 1
ATOM 2485 C C . GLN B 1 77 ? -13.969 5.789 -1.857 1 98.06 77 GLN B C 1
ATOM 2487 O O . GLN B 1 77 ? -14.805 5.793 -2.764 1 98.06 77 GLN B O 1
ATOM 2492 N N . VAL B 1 78 ? -14.227 6.164 -0.669 1 98.19 78 VAL B N 1
ATOM 2493 C CA . VAL B 1 78 ? -15.5 6.707 -0.219 1 98.19 78 VAL B CA 1
ATOM 2494 C C . VAL B 1 78 ? -15.305 8.125 0.304 1 98.19 78 VAL B C 1
ATOM 2496 O O . VAL B 1 78 ? -14.172 8.594 0.452 1 98.19 78 VAL B O 1
ATOM 2499 N N . PRO B 1 79 ? -16.391 8.867 0.561 1 96.88 79 PRO B N 1
ATOM 2500 C CA . PRO B 1 79 ? -16.25 10.266 0.979 1 96.88 79 PRO B CA 1
ATOM 2501 C C . PRO B 1 79 ? -15.289 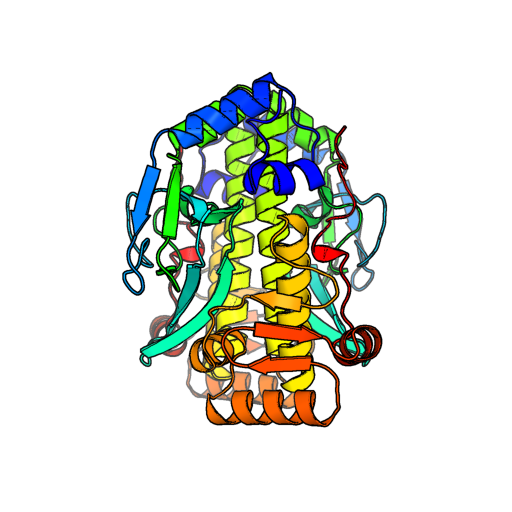10.445 2.145 1 96.88 79 PRO B C 1
ATOM 2503 O O . PRO B 1 79 ? -15.336 9.688 3.115 1 96.88 79 PRO B O 1
ATOM 2506 N N . GLY B 1 80 ? -14.422 11.438 1.995 1 93.94 80 GLY B N 1
ATOM 2507 C CA . GLY B 1 80 ? -13.398 11.719 2.99 1 93.94 80 GLY B CA 1
ATOM 2508 C C . GLY B 1 80 ? -12.023 11.211 2.59 1 93.94 80 GLY B C 1
ATOM 2509 O O . GLY B 1 80 ? -11.016 11.609 3.172 1 93.94 80 GLY B O 1
ATOM 2510 N N . ASP B 1 81 ? -12.016 10.367 1.604 1 95.38 81 ASP B N 1
ATOM 2511 C CA . ASP B 1 81 ? -10.742 9.82 1.141 1 95.38 81 ASP B CA 1
ATOM 2512 C C . ASP B 1 81 ? -10.062 10.766 0.153 1 95.38 81 ASP B C 1
ATOM 2514 O O . ASP B 1 81 ? -10.734 11.508 -0.566 1 95.38 81 ASP B O 1
ATOM 2518 N N . PHE B 1 82 ? -8.742 10.695 0.163 1 92.81 82 PHE B N 1
ATOM 2519 C CA . PHE B 1 82 ? -7.977 11.359 -0.886 1 92.81 82 PHE B CA 1
ATOM 2520 C C . PHE B 1 82 ? -7.961 10.516 -2.156 1 92.81 82 PHE B C 1
ATOM 2522 O O . PHE B 1 82 ? -7.836 9.297 -2.096 1 92.81 82 PHE B O 1
ATOM 2529 N N . LEU B 1 83 ? -8.109 11.203 -3.289 1 94.38 83 LEU B N 1
ATOM 2530 C CA . LEU B 1 83 ? -7.887 10.609 -4.602 1 94.38 83 LEU B CA 1
ATOM 2531 C C . LEU B 1 83 ? -6.566 11.086 -5.199 1 94.38 83 LEU B C 1
ATOM 2533 O O . LEU B 1 83 ? -6.379 12.281 -5.426 1 94.38 83 LEU B O 1
ATOM 2537 N N . GLY B 1 84 ? -5.637 10.156 -5.348 1 91.5 84 GLY B N 1
ATOM 2538 C CA . GLY B 1 84 ? -4.422 10.523 -6.059 1 91.5 84 GLY B CA 1
ATOM 2539 C C . GLY B 1 84 ? -3.381 11.172 -5.164 1 91.5 84 GLY B C 1
ATOM 2540 O O . GLY B 1 84 ? -2.436 11.797 -5.652 1 91.5 84 GLY B O 1
ATOM 2541 N N . LEU B 1 85 ? -3.529 11.086 -3.846 1 86.56 85 LEU B N 1
ATOM 2542 C CA . LEU B 1 85 ? -2.57 11.711 -2.936 1 86.56 85 LEU B CA 1
ATOM 2543 C C . LEU B 1 85 ? -1.168 11.156 -3.166 1 86.56 85 LEU B C 1
ATOM 2545 O O . LEU B 1 85 ? -0.21 11.922 -3.299 1 86.56 85 LEU B O 1
ATOM 2549 N N . ARG B 1 86 ? -1.082 9.914 -3.322 1 83.25 86 ARG B N 1
ATOM 2550 C CA . ARG B 1 86 ? 0.208 9.25 -3.484 1 83.25 86 ARG B CA 1
ATOM 2551 C C . ARG B 1 86 ? 0.87 9.656 -4.797 1 83.25 86 ARG B C 1
ATOM 2553 O O . ARG B 1 86 ? 2.078 9.891 -4.844 1 83.25 86 ARG B O 1
ATOM 2560 N N . SER B 1 87 ? 0.076 9.766 -5.809 1 83.94 87 SER B N 1
ATOM 2561 C CA . SER B 1 87 ? 0.605 10.047 -7.141 1 83.94 87 SER B CA 1
ATOM 2562 C C . SER B 1 87 ? 0.94 11.523 -7.301 1 83.94 87 SER B C 1
ATOM 2564 O O . SER B 1 87 ? 1.628 11.914 -8.25 1 83.94 87 SER B O 1
ATOM 2566 N N . LEU B 1 88 ? 0.442 12.281 -6.379 1 84.25 88 LEU B N 1
ATOM 2567 C CA . LEU B 1 88 ? 0.645 13.727 -6.504 1 84.25 88 LEU B CA 1
ATOM 2568 C C . LEU B 1 88 ? 2.129 14.07 -6.434 1 84.25 88 LEU B C 1
ATOM 2570 O O . LEU B 1 88 ? 2.57 15.047 -7.043 1 84.25 88 LEU B O 1
ATOM 2574 N N . LEU B 1 89 ? 2.85 13.234 -5.777 1 83.69 89 LEU B N 1
ATOM 2575 C CA . LEU B 1 89 ? 4.266 13.516 -5.586 1 83.69 89 LEU B CA 1
ATOM 2576 C C . LEU B 1 89 ? 5.113 12.781 -6.617 1 83.69 89 LEU B C 1
ATOM 2578 O O . LEU B 1 89 ? 6.344 12.891 -6.613 1 83.69 89 LEU B O 1
ATOM 2582 N N . PHE B 1 90 ? 4.453 12.008 -7.473 1 87.25 90 PHE B N 1
ATOM 2583 C CA . PHE B 1 90 ? 5.168 11.281 -8.516 1 87.25 90 PHE B CA 1
ATOM 2584 C C . PHE B 1 90 ? 5.254 12.102 -9.789 1 87.25 90 PHE B C 1
ATOM 2586 O O . PHE B 1 90 ? 4.484 13.047 -9.977 1 87.25 90 PHE B O 1
ATOM 2593 N N . ARG B 1 91 ? 6.18 11.711 -10.695 1 86.75 91 ARG B N 1
ATOM 2594 C CA . ARG B 1 91 ? 6.27 12.336 -12.008 1 86.75 91 ARG B CA 1
ATOM 2595 C C . ARG B 1 91 ? 5.023 12.047 -12.836 1 86.75 91 ARG B C 1
ATOM 2597 O O . ARG B 1 91 ? 4.535 12.914 -13.555 1 86.75 91 ARG B O 1
ATOM 2604 N N . THR B 1 92 ? 4.543 10.828 -12.688 1 90.12 92 THR B N 1
ATOM 2605 C CA . THR B 1 92 ? 3.324 10.398 -13.367 1 90.12 92 THR B CA 1
ATOM 2606 C C . THR B 1 92 ? 2.418 9.625 -12.422 1 90.12 92 THR B C 1
ATOM 2608 O O . THR B 1 92 ? 2.883 9.07 -11.422 1 90.12 92 THR B O 1
ATOM 2611 N N . ALA B 1 93 ? 1.104 9.672 -12.742 1 92.31 93 ALA B N 1
ATOM 2612 C CA . ALA B 1 93 ? 0.184 8.852 -11.961 1 92.31 93 ALA B CA 1
ATOM 2613 C C . ALA B 1 93 ? 0.503 7.363 -12.125 1 92.31 93 ALA B C 1
ATOM 2615 O O . ALA B 1 93 ? 0.792 6.902 -13.227 1 92.31 93 ALA B O 1
ATOM 2616 N N . ASP B 1 94 ? 0.422 6.633 -11.039 1 91.12 94 ASP B N 1
ATOM 2617 C CA . ASP B 1 94 ? 0.817 5.23 -11.102 1 91.12 94 ASP B CA 1
ATOM 2618 C C . ASP B 1 94 ? -0.404 4.32 -11.211 1 91.12 94 ASP B C 1
ATOM 2620 O O . ASP B 1 94 ? -0.274 3.094 -11.211 1 91.12 94 ASP B O 1
ATOM 2624 N N . HIS B 1 95 ? -1.542 4.824 -11.234 1 94.06 95 HIS B N 1
ATOM 2625 C CA . HIS B 1 95 ? -2.775 4.055 -11.359 1 94.06 95 HIS B CA 1
ATOM 2626 C C . HIS B 1 95 ? -3.904 4.914 -11.922 1 94.06 95 HIS B C 1
ATOM 2628 O O . HIS B 1 95 ? -3.748 6.129 -12.078 1 94.06 95 HIS B O 1
ATOM 2634 N N . ASN B 1 96 ? -5.008 4.285 -12.25 1 96.31 96 ASN B N 1
ATOM 2635 C CA . ASN B 1 96 ? -6.207 4.961 -12.727 1 96.31 96 ASN B CA 1
ATOM 2636 C C . ASN B 1 96 ? -7.203 5.199 -11.602 1 96.31 96 ASN B C 1
ATOM 2638 O O . ASN B 1 96 ? -7.227 4.457 -10.617 1 96.31 96 ASN B O 1
ATOM 2642 N N . ILE B 1 97 ? -7.938 6.246 -11.734 1 97.25 97 ILE B N 1
ATOM 2643 C CA . ILE B 1 97 ? -9.023 6.559 -10.812 1 97.25 97 ILE B CA 1
ATOM 2644 C C . ILE B 1 97 ? -10.328 6.746 -11.594 1 97.25 97 ILE B C 1
ATOM 2646 O O . ILE B 1 97 ? -10.43 7.652 -12.422 1 97.25 97 ILE B O 1
ATOM 2650 N N . GLU B 1 98 ? -11.312 5.961 -11.273 1 98.06 98 GLU B N 1
ATOM 2651 C CA . GLU B 1 98 ? -12.562 5.961 -12.031 1 98.06 98 GLU B CA 1
ATOM 2652 C C . GLU B 1 98 ? -13.766 6.164 -11.109 1 98.06 98 GLU B C 1
ATOM 2654 O O . GLU B 1 98 ? -13.93 5.438 -10.125 1 98.06 98 GLU B O 1
ATOM 2659 N N . PRO B 1 99 ? -14.625 7.133 -11.461 1 98.62 99 PRO B N 1
ATOM 2660 C CA . PRO B 1 99 ? -15.875 7.246 -10.703 1 98.62 99 PRO B CA 1
ATOM 2661 C C . PRO B 1 99 ? -16.797 6.039 -10.898 1 98.62 99 PRO B C 1
ATOM 2663 O O . PRO B 1 99 ? -17.109 5.668 -12.031 1 98.62 99 PRO B O 1
ATOM 2666 N N . VAL B 1 100 ? -17.188 5.438 -9.797 1 98.31 100 VAL B N 1
ATOM 2667 C CA . VAL B 1 100 ? -18.156 4.359 -9.797 1 98.31 100 VAL B CA 1
ATOM 2668 C C . VAL B 1 100 ? -19.578 4.945 -9.844 1 98.31 100 VAL B C 1
ATOM 2670 O O . VAL B 1 100 ? -20.484 4.336 -10.414 1 98.31 100 VAL B O 1
ATOM 2673 N N . THR B 1 101 ? -19.734 6.059 -9.211 1 98.38 101 THR B N 1
ATOM 2674 C CA . THR B 1 101 ? -20.938 6.891 -9.242 1 98.38 101 THR B CA 1
ATOM 2675 C C . THR B 1 101 ? -20.594 8.305 -9.703 1 98.38 101 THR B C 1
ATOM 2677 O O . THR B 1 101 ? -19.438 8.609 -9.984 1 98.38 101 THR B O 1
ATOM 2680 N N . ARG B 1 102 ? -21.641 9.109 -9.797 1 98.06 102 ARG B N 1
ATOM 2681 C CA . ARG B 1 102 ? -21.328 10.531 -9.883 1 98.06 102 ARG B CA 1
ATOM 2682 C C . ARG B 1 102 ? -20.594 11.008 -8.625 1 98.06 102 ARG B C 1
ATOM 2684 O O . ARG B 1 102 ? -20.953 10.609 -7.512 1 98.06 102 ARG B O 1
ATOM 2691 N N . VAL B 1 103 ? -19.578 11.852 -8.891 1 97.38 103 VAL B N 1
ATOM 2692 C CA . VAL B 1 103 ? -18.734 12.203 -7.746 1 97.38 103 VAL B CA 1
ATOM 2693 C C . VAL B 1 103 ? -18.578 13.719 -7.66 1 97.38 103 VAL B C 1
ATOM 2695 O O . VAL B 1 103 ? -18.594 14.406 -8.68 1 97.38 103 VAL B O 1
ATOM 2698 N N . GLU B 1 104 ? -18.625 14.227 -6.434 1 96.94 104 GLU B N 1
ATOM 2699 C CA . GLU B 1 104 ? -18.141 15.562 -6.098 1 96.94 104 GLU B CA 1
ATOM 2700 C C . GLU B 1 104 ? -16.844 15.508 -5.309 1 96.94 104 GLU B C 1
ATOM 2702 O O . GLU B 1 104 ? -16.703 14.711 -4.379 1 96.94 104 GLU B O 1
ATOM 2707 N N . ALA B 1 105 ? -15.859 16.266 -5.746 1 95.56 105 ALA B N 1
ATOM 2708 C CA . ALA B 1 105 ? -14.57 16.266 -5.07 1 95.56 105 ALA B CA 1
ATOM 2709 C C . ALA B 1 105 ? -13.938 17.656 -5.105 1 95.56 105 ALA B C 1
ATOM 2711 O O . ALA B 1 105 ? -14.289 18.484 -5.949 1 95.56 105 ALA B O 1
ATOM 2712 N N . SER B 1 106 ? -13.117 17.922 -4.152 1 94 106 SER B N 1
ATOM 2713 C CA . SER B 1 106 ? -12.367 19.156 -4.117 1 94 106 SER B CA 1
ATOM 2714 C C . SER B 1 106 ? -10.922 18.953 -4.57 1 94 106 SER B C 1
ATOM 2716 O O . SER B 1 106 ? -10.234 18.062 -4.074 1 94 106 SER B O 1
ATOM 2718 N N . GLU B 1 107 ? -10.484 19.797 -5.445 1 92.75 107 GLU B N 1
ATOM 2719 C CA . GLU B 1 107 ? -9.141 19.672 -6 1 92.75 107 GLU B CA 1
ATOM 2720 C C . GLU B 1 107 ? -8.086 20.141 -4.992 1 92.75 107 GLU B C 1
ATOM 2722 O O . GLU B 1 107 ? -8.266 21.156 -4.328 1 92.75 107 GLU B O 1
ATOM 2727 N N . VAL B 1 108 ? -7.074 19.359 -4.859 1 88.94 108 VAL B N 1
ATOM 2728 C CA . VAL B 1 108 ? -5.91 19.672 -4.035 1 88.94 108 VAL B CA 1
ATOM 2729 C C . VAL B 1 108 ? -4.664 19.75 -4.914 1 88.94 108 VAL B C 1
ATOM 2731 O O . VAL B 1 108 ? -4.254 18.766 -5.516 1 88.94 108 VAL B O 1
ATOM 2734 N N . LEU B 1 109 ? -4.074 20.938 -4.941 1 85.44 109 LEU B N 1
ATOM 2735 C CA . LEU B 1 109 ? -2.844 21.125 -5.695 1 85.44 109 LEU B CA 1
ATOM 2736 C C . LEU B 1 109 ? -1.623 20.828 -4.832 1 85.44 109 LEU B C 1
ATOM 2738 O O . LEU B 1 109 ? -1.697 20.906 -3.604 1 85.44 109 LEU B O 1
ATOM 2742 N N . ILE B 1 110 ? -0.548 20.5 -5.535 1 83.06 110 ILE B N 1
ATOM 2743 C CA . ILE B 1 110 ? 0.684 20.203 -4.809 1 83.06 110 ILE B CA 1
ATOM 2744 C C . ILE B 1 110 ? 1.07 21.391 -3.941 1 83.06 110 ILE B C 1
ATOM 2746 O O . ILE B 1 110 ? 1.596 21.234 -2.84 1 83.06 110 ILE B O 1
ATOM 2750 N N . ALA B 1 111 ? 0.859 22.609 -4.387 1 82.94 111 ALA B N 1
ATOM 2751 C CA . ALA B 1 111 ? 1.169 23.828 -3.633 1 82.94 111 ALA B CA 1
ATOM 2752 C C . ALA B 1 111 ? 0.378 23.875 -2.33 1 82.94 111 ALA B C 1
ATOM 2754 O O . ALA B 1 111 ? 0.87 24.391 -1.317 1 82.94 111 ALA B O 1
ATOM 2755 N N . ASP B 1 112 ? -0.84 23.375 -2.344 1 80.31 112 ASP B N 1
ATOM 2756 C CA . ASP B 1 112 ? -1.666 23.344 -1.141 1 80.31 112 ASP B CA 1
ATOM 2757 C C . ASP B 1 112 ? -1.062 22.406 -0.094 1 80.31 112 ASP B C 1
ATOM 2759 O O . ASP B 1 112 ? -1.034 22.734 1.095 1 80.31 112 ASP B O 1
ATOM 2763 N N . LEU B 1 113 ? -0.617 21.266 -0.545 1 81.06 113 LEU B N 1
ATOM 2764 C CA . LEU B 1 113 ? -0.011 20.281 0.354 1 81.06 113 LEU B CA 1
ATOM 2765 C C . LEU B 1 113 ? 1.261 20.844 0.984 1 81.06 113 LEU B C 1
ATOM 2767 O O . LEU B 1 113 ? 1.436 20.781 2.203 1 81.06 113 LEU B O 1
ATOM 2771 N N . LEU B 1 114 ? 2.051 21.469 0.143 1 80.94 114 LEU B N 1
ATOM 2772 C CA . LEU B 1 114 ? 3.316 22.016 0.609 1 80.94 114 LEU B CA 1
ATOM 2773 C C . LEU B 1 114 ? 3.082 23.172 1.588 1 80.94 114 LEU B C 1
ATOM 2775 O O . LEU B 1 114 ? 3.805 23.297 2.58 1 80.94 114 LEU B O 1
ATOM 2779 N N . ASP B 1 115 ? 2.139 23.953 1.303 1 80.44 115 ASP B N 1
ATOM 2780 C CA . ASP B 1 115 ? 1.767 25.047 2.205 1 80.44 115 ASP B CA 1
ATOM 2781 C C . ASP B 1 115 ? 1.286 24.5 3.549 1 80.44 115 ASP B C 1
ATOM 2783 O O . ASP B 1 115 ? 1.642 25.031 4.602 1 80.44 115 ASP B O 1
ATOM 2787 N N . GLY B 1 116 ? 0.471 23.484 3.49 1 80.5 116 GLY B N 1
ATOM 2788 C CA . GLY B 1 116 ? 0.034 22.828 4.715 1 80.5 116 GLY B CA 1
ATOM 2789 C C . GLY B 1 116 ? 1.182 22.281 5.543 1 80.5 116 GLY B C 1
ATOM 2790 O O . GLY B 1 116 ? 1.207 22.453 6.762 1 80.5 116 GLY B O 1
ATOM 2791 N N . PHE B 1 117 ? 2.143 21.656 4.855 1 82.62 117 PHE B N 1
ATOM 2792 C CA . PHE B 1 117 ? 3.297 21.094 5.547 1 82.62 117 PHE B CA 1
ATOM 2793 C C . PHE B 1 117 ? 4.141 22.203 6.18 1 82.62 117 PHE B C 1
ATOM 2795 O O . PHE B 1 117 ? 4.723 22 7.25 1 82.62 117 PHE B O 1
ATOM 2802 N N . ALA B 1 118 ? 4.168 23.344 5.555 1 83.19 118 ALA B N 1
ATOM 2803 C CA . ALA B 1 118 ? 4.992 24.453 6.027 1 83.19 118 ALA B CA 1
ATOM 2804 C C . ALA B 1 118 ? 4.352 25.125 7.242 1 83.19 118 ALA B C 1
ATOM 2806 O O . ALA B 1 118 ? 5.055 25.594 8.133 1 83.19 118 ALA B O 1
ATOM 2807 N N . HIS B 1 119 ? 3.109 25.094 7.328 1 83.06 119 HIS B N 1
ATOM 2808 C CA . HIS B 1 119 ? 2.443 25.938 8.32 1 83.06 119 HIS B CA 1
ATOM 2809 C C . HIS B 1 119 ? 1.953 25.109 9.5 1 83.06 119 HIS B C 1
ATOM 2811 O O . HIS B 1 119 ? 1.747 25.641 10.594 1 83.06 119 HIS B O 1
ATOM 2817 N N . SER B 1 120 ? 1.75 23.875 9.242 1 85.88 120 SER B N 1
ATOM 2818 C CA . SER B 1 120 ? 1.233 23.031 10.32 1 85.88 120 SER B CA 1
ATOM 2819 C C . SER B 1 120 ? 1.854 21.641 10.281 1 85.88 120 SER B C 1
ATOM 2821 O O . SER B 1 120 ? 1.363 20.75 9.578 1 85.88 120 SER B O 1
ATOM 2823 N N . PRO B 1 121 ? 2.846 21.438 11.125 1 82.88 121 PRO B N 1
ATOM 2824 C CA . PRO B 1 121 ? 3.42 20.094 11.242 1 82.88 121 PRO B CA 1
ATOM 2825 C C . PRO B 1 121 ? 2.381 19.047 11.625 1 82.88 121 PRO B C 1
ATOM 2827 O O . PRO B 1 121 ? 2.494 17.891 11.211 1 82.88 121 PRO B O 1
ATOM 2830 N N . ARG B 1 122 ? 1.39 19.438 12.32 1 83.62 122 ARG B N 1
ATOM 2831 C CA . ARG B 1 122 ? 0.326 18.516 12.711 1 83.62 122 ARG B CA 1
ATOM 2832 C C . ARG B 1 122 ? -0.491 18.078 11.5 1 83.62 122 ARG B C 1
ATOM 2834 O O . ARG B 1 122 ? -0.895 16.906 11.406 1 83.62 122 ARG B O 1
ATOM 2841 N N . LEU B 1 123 ? -0.659 18.969 10.625 1 83.94 123 LEU B N 1
ATOM 2842 C CA . LEU B 1 123 ? -1.374 18.625 9.406 1 83.94 123 LEU B CA 1
ATOM 2843 C C . LEU B 1 123 ? -0.543 17.688 8.539 1 83.94 123 LEU B C 1
ATOM 2845 O O . LEU B 1 123 ? -1.078 16.734 7.949 1 83.94 123 LEU B O 1
ATOM 2849 N N . ALA B 1 124 ? 0.735 17.938 8.508 1 85.19 124 ALA B N 1
ATOM 2850 C CA . ALA B 1 124 ? 1.63 17.031 7.789 1 85.19 124 ALA B CA 1
ATOM 2851 C C . ALA B 1 124 ? 1.562 15.625 8.367 1 85.19 124 ALA B C 1
ATOM 2853 O O . ALA B 1 124 ? 1.505 14.648 7.621 1 85.19 124 ALA B O 1
ATOM 2854 N N . THR B 1 125 ? 1.47 15.562 9.641 1 86.81 125 THR B N 1
ATOM 2855 C CA . THR B 1 125 ? 1.386 14.273 10.32 1 86.81 125 THR B CA 1
ATOM 2856 C C . THR B 1 125 ? 0.057 13.586 10.023 1 86.81 125 THR B C 1
ATOM 2858 O O . THR B 1 125 ? 0.015 12.375 9.797 1 86.81 125 THR B O 1
ATOM 2861 N N . ALA B 1 126 ? -0.98 14.344 9.984 1 87.31 126 ALA B N 1
ATOM 2862 C CA . ALA B 1 126 ? -2.303 13.797 9.68 1 87.31 126 ALA B CA 1
ATOM 2863 C C . ALA B 1 126 ? -2.357 13.25 8.258 1 87.31 126 ALA B C 1
ATOM 2865 O O . ALA B 1 126 ? -2.967 12.203 8.016 1 87.31 126 ALA B O 1
ATOM 2866 N N . ILE B 1 127 ? -1.737 13.922 7.387 1 85.88 127 ILE B N 1
ATOM 2867 C CA . ILE B 1 127 ? -1.724 13.5 5.992 1 85.88 127 ILE B CA 1
ATOM 2868 C C . ILE B 1 127 ? -0.895 12.227 5.848 1 85.88 127 ILE B C 1
ATOM 2870 O O . ILE B 1 127 ? -1.289 11.297 5.141 1 85.88 127 ILE B O 1
ATOM 2874 N N . LEU B 1 128 ? 0.236 12.195 6.504 1 88.19 128 LEU B N 1
ATOM 2875 C CA . LEU B 1 128 ? 1.046 10.984 6.492 1 88.19 128 LEU B CA 1
ATOM 2876 C C . LEU B 1 128 ? 0.276 9.812 7.094 1 88.19 128 LEU B C 1
ATOM 2878 O O . LEU B 1 128 ? 0.373 8.68 6.605 1 88.19 128 LEU B O 1
ATOM 2882 N N . TRP B 1 129 ? -0.467 10.078 8.133 1 89.62 129 TRP B N 1
ATOM 2883 C CA . TRP B 1 129 ? -1.302 9.039 8.734 1 89.62 129 TRP B CA 1
ATOM 2884 C C . TRP B 1 129 ? -2.344 8.539 7.742 1 89.62 129 TRP B C 1
ATOM 2886 O O . TRP B 1 129 ? -2.545 7.328 7.605 1 89.62 129 TRP B O 1
ATOM 2896 N N . ALA B 1 130 ? -2.967 9.422 7.066 1 90 130 ALA B N 1
ATOM 2897 C CA . ALA B 1 130 ? -3.977 9.047 6.082 1 90 130 ALA B CA 1
ATOM 2898 C C . ALA B 1 130 ? -3.369 8.18 4.98 1 90 130 ALA B C 1
ATOM 2900 O O . ALA B 1 130 ? -3.951 7.164 4.586 1 90 130 ALA B O 1
ATOM 2901 N N . ALA B 1 131 ? -2.23 8.578 4.512 1 91 131 ALA B N 1
ATOM 2902 C CA . ALA B 1 131 ? -1.524 7.797 3.5 1 91 131 ALA B CA 1
ATOM 2903 C C . ALA B 1 131 ? -1.134 6.422 4.039 1 91 131 ALA B C 1
ATOM 2905 O O . ALA B 1 131 ? -1.205 5.422 3.322 1 91 131 ALA B O 1
ATOM 2906 N N . SER B 1 132 ? -0.69 6.391 5.258 1 92.31 132 SER B N 1
ATOM 2907 C CA . SER B 1 132 ? -0.292 5.137 5.895 1 92.31 132 SER B CA 1
ATOM 2908 C C . SER B 1 132 ? -1.478 4.191 6.043 1 92.31 132 SER B C 1
ATOM 2910 O O . SER B 1 132 ? -1.343 2.982 5.836 1 92.31 132 SER B O 1
ATOM 2912 N N . ARG B 1 133 ? -2.598 4.715 6.395 1 92.06 133 ARG B N 1
ATOM 2913 C CA . ARG B 1 133 ? -3.814 3.916 6.504 1 92.06 133 ARG B CA 1
ATOM 2914 C C . ARG B 1 133 ? -4.207 3.326 5.156 1 92.06 133 ARG B C 1
ATOM 2916 O O . ARG B 1 133 ? -4.629 2.172 5.074 1 92.06 133 ARG B O 1
ATOM 2923 N N . ASP B 1 134 ? -4.074 4.133 4.133 1 93.88 134 ASP B N 1
ATOM 2924 C CA . ASP B 1 134 ? -4.332 3.625 2.789 1 93.88 134 ASP B CA 1
ATOM 2925 C C . ASP B 1 134 ? -3.438 2.428 2.473 1 93.88 134 ASP B C 1
ATOM 2927 O O . ASP B 1 134 ? -3.912 1.406 1.974 1 93.88 134 ASP B O 1
ATOM 2931 N N . GLU B 1 135 ? -2.189 2.6 2.777 1 94.56 135 GLU B N 1
ATOM 2932 C CA . GLU B 1 135 ? -1.267 1.496 2.521 1 94.56 135 GLU B CA 1
ATOM 2933 C C . GLU B 1 135 ? -1.642 0.264 3.34 1 94.56 135 GLU B C 1
ATOM 2935 O O . GLU B 1 135 ? -1.55 -0.864 2.852 1 94.56 135 GLU B O 1
ATOM 2940 N N . ALA B 1 136 ? -2.014 0.499 4.574 1 95.25 136 ALA B N 1
ATOM 2941 C CA . ALA B 1 136 ? -2.416 -0.624 5.418 1 95.25 136 ALA B CA 1
ATOM 2942 C C . ALA B 1 136 ? -3.596 -1.375 4.809 1 95.25 136 ALA B C 1
ATOM 2944 O O . ALA B 1 136 ? -3.648 -2.605 4.855 1 95.25 136 ALA B O 1
ATOM 2945 N N . MET B 1 137 ? -4.488 -0.672 4.262 1 96 137 MET B N 1
ATOM 2946 C CA . MET B 1 137 ? -5.625 -1.304 3.596 1 96 137 MET B CA 1
ATOM 2947 C C . MET B 1 137 ? -5.172 -2.078 2.361 1 96 137 MET B C 1
ATOM 2949 O O . MET B 1 137 ? -5.621 -3.201 2.129 1 96 137 MET B O 1
ATOM 2953 N N . VAL B 1 138 ? -4.297 -1.485 1.585 1 97 138 VAL B N 1
ATOM 2954 C CA . VAL B 1 138 ? -3.797 -2.158 0.389 1 97 138 VAL B CA 1
ATOM 2955 C C . VAL B 1 138 ? -3.057 -3.434 0.784 1 97 138 VAL B C 1
ATOM 2957 O O . VAL B 1 138 ? -3.174 -4.461 0.112 1 97 138 VAL B O 1
ATOM 2960 N N . VAL B 1 139 ? -2.311 -3.381 1.861 1 96.75 139 VAL B N 1
ATOM 2961 C CA . VAL B 1 139 ? -1.623 -4.562 2.375 1 96.75 139 VAL B CA 1
ATOM 2962 C C . VAL B 1 139 ? -2.639 -5.652 2.699 1 96.75 139 VAL B C 1
ATOM 2964 O O . VAL B 1 139 ? -2.443 -6.816 2.342 1 96.75 139 VAL B O 1
ATOM 2967 N N . GLU B 1 140 ? -3.689 -5.305 3.336 1 96.44 140 GLU B N 1
ATOM 2968 C CA . GLU B 1 140 ? -4.719 -6.289 3.662 1 96.44 140 GLU B CA 1
ATOM 2969 C C . GLU B 1 140 ? -5.344 -6.875 2.4 1 96.44 140 GLU B C 1
ATOM 2971 O O . GLU B 1 140 ? -5.633 -8.07 2.342 1 96.44 140 GLU B O 1
ATOM 2976 N N . HIS B 1 141 ? -5.582 -6.008 1.434 1 98.06 141 HIS B N 1
ATOM 2977 C CA . HIS B 1 141 ? -6.109 -6.484 0.16 1 98.06 141 HIS B CA 1
ATOM 2978 C C . HIS B 1 141 ? -5.137 -7.445 -0.517 1 98.06 141 HIS B C 1
ATOM 2980 O O . HIS B 1 141 ? -5.551 -8.453 -1.091 1 98.06 141 HIS B O 1
ATOM 2986 N N . LEU B 1 142 ? -3.863 -7.102 -0.469 1 98.25 142 LEU B N 1
ATOM 2987 C CA . LEU B 1 142 ? -2.816 -7.969 -1.001 1 98.25 142 LEU B CA 1
ATOM 2988 C C . LEU B 1 142 ? -2.836 -9.328 -0.314 1 98.25 142 LEU B C 1
ATOM 2990 O O . LEU B 1 142 ? -2.77 -10.367 -0.979 1 98.25 142 LEU B O 1
ATOM 2994 N N . VAL B 1 143 ? -2.939 -9.336 1.009 1 97.06 143 VAL B N 1
ATOM 2995 C CA . VAL B 1 143 ? -2.984 -10.57 1.791 1 97.06 143 VAL B CA 1
ATOM 2996 C C . VAL B 1 143 ? -4.203 -11.398 1.389 1 97.06 143 VAL B C 1
ATOM 2998 O O . VAL B 1 143 ? -4.117 -12.617 1.258 1 97.06 143 VAL B O 1
ATOM 3001 N N . SER B 1 144 ? -5.301 -10.727 1.218 1 96.94 144 SER B N 1
ATOM 3002 C CA . SER B 1 144 ? -6.52 -11.414 0.794 1 96.94 144 SER B CA 1
ATOM 3003 C C . SER B 1 144 ? -6.32 -12.125 -0.538 1 96.94 144 SER B C 1
ATOM 3005 O O . SER B 1 144 ? -6.637 -13.312 -0.667 1 96.94 144 SER B O 1
ATOM 3007 N N . LEU B 1 145 ? -5.785 -11.43 -1.531 1 97 145 LEU B N 1
ATOM 3008 C CA . LEU B 1 145 ? -5.566 -12.008 -2.855 1 97 145 LEU B CA 1
ATOM 3009 C C . LEU B 1 145 ? -4.555 -13.141 -2.797 1 97 145 LEU B C 1
ATOM 3011 O O . LEU B 1 145 ? -4.652 -14.109 -3.561 1 97 145 LEU B O 1
ATOM 3015 N N . GLY B 1 146 ? -3.645 -12.984 -1.874 1 96.06 146 GLY B N 1
ATOM 3016 C CA . GLY B 1 146 ? -2.543 -13.93 -1.829 1 96.06 146 GLY B CA 1
ATOM 3017 C C . GLY B 1 146 ? -2.873 -15.195 -1.055 1 96.06 146 GLY B C 1
ATOM 3018 O O . GLY B 1 146 ? -2.314 -16.266 -1.328 1 96.06 146 GLY B O 1
ATOM 3019 N N . ARG B 1 147 ? -3.822 -15.102 -0.073 1 95.12 147 ARG B N 1
ATOM 3020 C CA . ARG B 1 147 ? -3.873 -16.234 0.847 1 95.12 147 ARG B CA 1
ATOM 3021 C C . ARG B 1 147 ? -5.312 -16.625 1.167 1 95.12 147 ARG B C 1
ATOM 3023 O O . ARG B 1 147 ? -5.594 -17.766 1.519 1 95.12 147 ARG B O 1
ATOM 3030 N N . ARG B 1 148 ? -6.234 -15.742 1.161 1 94.94 148 ARG B N 1
ATOM 3031 C CA . ARG B 1 148 ? -7.605 -16.047 1.564 1 94.94 148 ARG B CA 1
ATOM 3032 C C . AR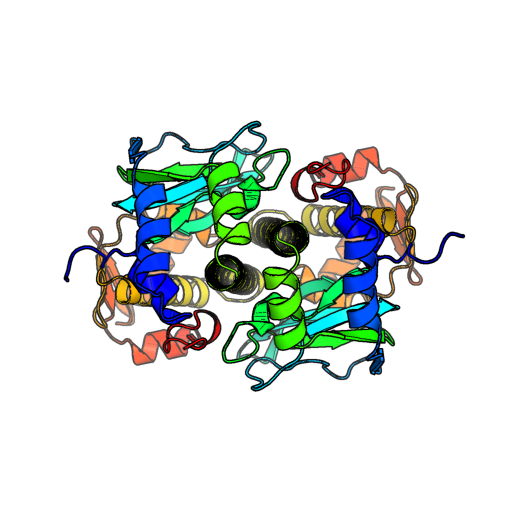G B 1 148 ? -8.383 -16.672 0.421 1 94.94 148 ARG B C 1
ATOM 3034 O O . ARG B 1 148 ? -8.172 -16.344 -0.746 1 94.94 148 ARG B O 1
ATOM 3041 N N . ASN B 1 149 ? -9.297 -17.547 0.822 1 95.56 149 ASN B N 1
ATOM 3042 C CA . ASN B 1 149 ? -10.195 -18.062 -0.206 1 95.56 149 ASN B CA 1
ATOM 3043 C C . ASN B 1 149 ? -11.289 -17.062 -0.56 1 95.56 149 ASN B C 1
ATOM 3045 O O . ASN B 1 149 ? -11.375 -15.992 0.048 1 95.56 149 ASN B O 1
ATOM 3049 N N . ALA B 1 150 ? -12.07 -17.391 -1.508 1 97.62 150 ALA B N 1
ATOM 3050 C CA . ALA B 1 150 ? -13.016 -16.453 -2.102 1 97.62 150 ALA B CA 1
ATOM 3051 C C . ALA B 1 150 ? -14.023 -15.961 -1.069 1 97.62 150 ALA B C 1
ATOM 3053 O O . ALA B 1 150 ? -14.383 -14.781 -1.053 1 97.62 150 ALA B O 1
ATOM 3054 N N . GLN B 1 151 ? -14.523 -16.875 -0.19 1 98.06 151 GLN B N 1
ATOM 3055 C CA . GLN B 1 151 ? -15.492 -16.469 0.83 1 98.06 151 GLN B CA 1
ATOM 3056 C C . GLN B 1 151 ? -14.859 -15.531 1.851 1 98.06 151 GLN B C 1
ATOM 3058 O O . GLN B 1 151 ? -15.453 -14.508 2.199 1 98.06 151 GLN B O 1
ATOM 3063 N N . GLU B 1 152 ? -13.68 -15.922 2.277 1 96.94 152 GLU B N 1
ATOM 3064 C CA . GLU B 1 152 ? -12.953 -15.102 3.246 1 96.94 152 GLU B CA 1
ATOM 3065 C C . GLU B 1 152 ? -12.656 -13.719 2.68 1 96.94 152 GLU B C 1
ATOM 3067 O O . GLU B 1 152 ? -12.852 -12.711 3.361 1 96.94 152 GLU B O 1
ATOM 3072 N N . ARG B 1 153 ? -12.203 -13.68 1.425 1 97 153 ARG B N 1
ATOM 3073 C CA . ARG B 1 153 ? -11.883 -12.43 0.747 1 97 153 ARG B CA 1
ATOM 3074 C C . ARG B 1 153 ? -13.094 -11.516 0.668 1 97 153 ARG B C 1
ATOM 3076 O O . ARG B 1 153 ? -13.008 -10.328 0.983 1 97 153 ARG B O 1
ATOM 3083 N N . THR B 1 154 ? -14.156 -12.078 0.257 1 98.44 154 THR B N 1
ATOM 3084 C CA . THR B 1 154 ? -15.383 -11.312 0.061 1 98.44 154 THR B CA 1
ATOM 3085 C C . THR B 1 154 ? -15.906 -10.781 1.393 1 98.44 154 THR B C 1
ATOM 3087 O O . THR B 1 154 ? -16.234 -9.602 1.512 1 98.44 154 THR B O 1
ATOM 3090 N N . ALA B 1 155 ? -15.922 -11.656 2.387 1 98.56 155 ALA B N 1
ATOM 3091 C CA . ALA B 1 155 ? -16.375 -11.258 3.717 1 98.56 155 ALA B CA 1
ATOM 3092 C C . ALA B 1 155 ? -15.516 -10.133 4.281 1 98.56 155 ALA B C 1
ATOM 3094 O O . ALA B 1 155 ? -16.031 -9.133 4.781 1 98.56 155 ALA B O 1
ATOM 3095 N N . HIS B 1 156 ? -14.227 -10.32 4.191 1 98 156 HIS B N 1
ATOM 3096 C CA . HIS B 1 156 ? -13.289 -9.32 4.695 1 98 156 HIS B CA 1
ATOM 3097 C C . HIS B 1 156 ? -13.508 -7.969 4.027 1 98 156 HIS B C 1
ATOM 3099 O O . HIS B 1 156 ? -13.547 -6.938 4.703 1 98 156 HIS B O 1
ATOM 3105 N N . PHE B 1 157 ? -13.68 -8.016 2.727 1 98.44 157 PHE B N 1
ATOM 3106 C CA . PHE B 1 157 ? -13.859 -6.801 1.932 1 98.44 157 PHE B CA 1
ATOM 3107 C C . PHE B 1 157 ? -15.117 -6.059 2.352 1 98.44 157 PHE B C 1
ATOM 3109 O O . PHE B 1 157 ? -15.094 -4.844 2.559 1 98.44 157 PHE B O 1
ATOM 3116 N N . LEU B 1 158 ? -16.172 -6.746 2.475 1 98.56 158 LEU B N 1
ATOM 3117 C CA . LEU B 1 158 ? -17.453 -6.129 2.824 1 98.56 158 LEU B CA 1
ATOM 3118 C C . LEU B 1 158 ? -17.406 -5.562 4.238 1 98.56 158 LEU B C 1
ATOM 3120 O O . LEU B 1 158 ? -17.953 -4.484 4.496 1 98.56 158 LEU B O 1
ATOM 3124 N N . LEU B 1 159 ? -16.75 -6.281 5.137 1 98.44 159 LEU B N 1
ATOM 3125 C CA . LEU B 1 159 ? -16.609 -5.805 6.508 1 98.44 159 LEU B CA 1
ATOM 3126 C C . LEU B 1 159 ? -15.766 -4.539 6.559 1 98.44 159 LEU B C 1
ATOM 3128 O O . LEU B 1 159 ? -16.109 -3.584 7.258 1 98.44 159 LEU B O 1
ATOM 3132 N N . GLU B 1 160 ? -14.695 -4.535 5.832 1 98.12 160 GLU B N 1
ATOM 3133 C CA . GLU B 1 160 ? -13.828 -3.367 5.793 1 98.12 160 GLU B CA 1
ATOM 3134 C C . GLU B 1 160 ? -14.57 -2.137 5.289 1 98.12 160 GLU B C 1
ATOM 3136 O O . GLU B 1 160 ? -14.477 -1.061 5.883 1 98.12 160 GLU B O 1
ATOM 3141 N N . LEU B 1 161 ? -15.281 -2.305 4.195 1 98 161 LEU B N 1
ATOM 3142 C CA . LEU B 1 161 ? -16.047 -1.195 3.641 1 98 161 LEU B CA 1
ATOM 3143 C C . LEU B 1 161 ? -17.062 -0.677 4.656 1 98 161 LEU B C 1
ATOM 3145 O O . LEU B 1 161 ? -17.234 0.535 4.809 1 98 161 LEU B O 1
ATOM 3149 N N . GLY B 1 162 ? -17.703 -1.604 5.332 1 97.75 162 GLY B N 1
ATOM 3150 C CA . GLY B 1 162 ? -18.641 -1.213 6.367 1 97.75 162 GLY B CA 1
ATOM 3151 C C . GLY B 1 162 ? -18.016 -0.374 7.465 1 97.75 162 GLY B C 1
ATOM 3152 O O . GLY B 1 162 ? -18.578 0.642 7.879 1 97.75 162 GLY B O 1
ATOM 3153 N N . ALA B 1 163 ? -16.891 -0.836 7.922 1 96.81 163 ALA B N 1
ATOM 3154 C CA . ALA B 1 163 ? -16.188 -0.107 8.969 1 96.81 163 ALA B CA 1
ATOM 3155 C C . ALA B 1 163 ? -15.812 1.299 8.508 1 96.81 163 ALA B C 1
ATOM 3157 O O . ALA B 1 163 ? -15.969 2.268 9.25 1 96.81 163 ALA B O 1
ATOM 3158 N N . ARG B 1 164 ? -15.352 1.424 7.305 1 97 164 ARG B N 1
ATOM 3159 C CA . ARG B 1 164 ? -14.953 2.713 6.75 1 97 164 ARG B CA 1
ATOM 3160 C C . ARG B 1 164 ? -16.156 3.641 6.602 1 97 164 ARG B C 1
ATOM 3162 O O . ARG B 1 164 ? -16.062 4.828 6.918 1 97 164 ARG B O 1
ATOM 3169 N N . LEU B 1 165 ? -17.219 3.131 6.102 1 97.56 165 LEU B N 1
ATOM 3170 C CA . LEU B 1 165 ? -18.406 3.936 5.898 1 97.56 165 LEU B CA 1
ATOM 3171 C C . LEU B 1 165 ? -19.016 4.352 7.234 1 97.56 165 LEU B C 1
ATOM 3173 O O . LEU B 1 165 ? -19.562 5.457 7.359 1 97.56 165 LEU B O 1
ATOM 3177 N N . THR B 1 166 ? -18.938 3.459 8.172 1 96.12 166 THR B N 1
ATOM 3178 C CA . THR B 1 166 ? -19.438 3.803 9.5 1 96.12 166 THR B CA 1
ATOM 3179 C C . THR B 1 166 ? -18.656 4.984 10.078 1 96.12 166 THR B C 1
ATOM 3181 O O . THR B 1 166 ? -19.25 5.879 10.688 1 96.12 166 THR B O 1
ATOM 3184 N N . LEU B 1 167 ? -17.359 5.035 9.914 1 93.88 167 LEU B N 1
ATOM 3185 C CA . LEU B 1 167 ? -16.516 6.105 10.422 1 93.88 167 LEU B CA 1
ATOM 3186 C C . LEU B 1 167 ? -16.984 7.465 9.914 1 93.88 167 LEU B C 1
ATOM 3188 O O . LEU B 1 167 ? -16.922 8.461 10.641 1 93.88 167 LEU B O 1
ATOM 3192 N N . VAL B 1 168 ? -17.516 7.512 8.664 1 94.44 168 VAL B N 1
ATOM 3193 C CA . VAL B 1 168 ? -17.891 8.805 8.078 1 94.44 168 VAL B CA 1
ATOM 3194 C C . VAL B 1 168 ? -19.406 8.977 8.125 1 94.44 168 VAL B C 1
ATOM 3196 O O . VAL B 1 168 ? -19.953 9.82 7.418 1 94.44 168 VAL B O 1
ATOM 3199 N N . GLY B 1 169 ? -20.094 8.109 8.836 1 94.81 169 GLY B N 1
ATOM 3200 C CA . GLY B 1 169 ? -21.516 8.266 9.109 1 94.81 169 GLY B CA 1
ATOM 3201 C C . GLY B 1 169 ? -22.406 7.75 7.992 1 94.81 169 GLY B C 1
ATOM 3202 O O . GLY B 1 169 ? -23.547 8.172 7.859 1 94.81 169 GLY B O 1
ATOM 3203 N N . MET B 1 170 ? -21.922 6.852 7.191 1 97.12 170 MET B N 1
ATOM 3204 C CA . MET B 1 170 ? -22.672 6.395 6.031 1 97.12 170 MET B CA 1
ATOM 3205 C C . MET B 1 170 ? -22.969 4.898 6.125 1 97.12 170 MET B C 1
ATOM 3207 O O . MET B 1 170 ? -23.438 4.293 5.164 1 97.12 170 MET B O 1
ATOM 3211 N N . GLY B 1 171 ? -22.578 4.305 7.258 1 97 171 GLY B N 1
ATOM 3212 C CA . GLY B 1 171 ? -22.844 2.908 7.551 1 97 171 GLY B CA 1
ATOM 3213 C C . GLY B 1 171 ? -23.203 2.658 9 1 97 171 GLY B C 1
ATOM 3214 O O . GLY B 1 171 ? -23.031 3.535 9.852 1 97 171 GLY B O 1
ATOM 3215 N N . THR B 1 172 ? -23.797 1.499 9.258 1 96.5 172 THR B N 1
ATOM 3216 C CA . THR B 1 172 ? -24.125 1.054 10.602 1 96.5 172 THR B CA 1
ATOM 3217 C C . THR B 1 172 ? -23.688 -0.394 10.812 1 96.5 172 THR B C 1
ATOM 3219 O O . THR B 1 172 ? -23.156 -1.027 9.906 1 96.5 172 THR B O 1
ATOM 3222 N N . ALA B 1 173 ? -23.922 -0.912 12 1 93.94 173 ALA B N 1
ATOM 3223 C CA . ALA B 1 173 ? -23.594 -2.301 12.312 1 93.94 173 ALA B CA 1
ATOM 3224 C C . ALA B 1 173 ? -24.438 -3.262 11.477 1 93.94 173 ALA B C 1
ATOM 3226 O O . ALA B 1 173 ? -24.062 -4.426 11.305 1 93.94 173 ALA B O 1
ATOM 3227 N N . ASP B 1 174 ? -25.5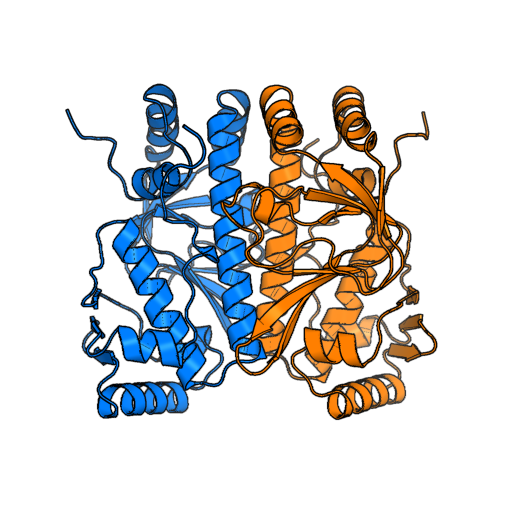16 -2.746 10.922 1 96.81 174 ASP B N 1
ATOM 3228 C CA . ASP B 1 174 ? -26.422 -3.611 10.18 1 96.81 174 ASP B CA 1
ATOM 3229 C C . ASP B 1 174 ? -26.078 -3.637 8.695 1 96.81 174 ASP B C 1
ATOM 3231 O O . ASP B 1 174 ? -26.531 -4.516 7.961 1 96.81 174 ASP B O 1
ATOM 3235 N N . GLY B 1 175 ? -25.391 -2.564 8.266 1 98.12 175 GLY B N 1
ATOM 3236 C CA . GLY B 1 175 ? -25.047 -2.539 6.848 1 98.12 175 GLY B CA 1
ATOM 3237 C C . GLY B 1 175 ? -24.875 -1.136 6.301 1 98.12 175 GLY B C 1
ATOM 3238 O O . GLY B 1 175 ? -24.703 -0.184 7.062 1 98.12 175 GLY B O 1
ATOM 3239 N N . TYR B 1 176 ? -24.844 -1.047 4.988 1 98.62 176 TYR B N 1
ATOM 3240 C CA . TYR B 1 176 ? -24.609 0.221 4.305 1 98.62 176 TYR B CA 1
ATOM 3241 C C . TYR B 1 176 ? -25.031 0.137 2.844 1 98.62 176 TYR B C 1
ATOM 3243 O O . TYR B 1 176 ? -25.109 -0.955 2.277 1 98.62 176 TYR B O 1
ATOM 3251 N N . ALA B 1 177 ? -25.359 1.291 2.268 1 98.44 177 ALA B N 1
ATOM 3252 C CA . ALA B 1 177 ? -25.594 1.369 0.829 1 98.44 177 ALA B CA 1
ATOM 3253 C C . ALA B 1 177 ? -24.312 1.092 0.048 1 98.44 177 ALA B C 1
ATOM 3255 O O . ALA B 1 177 ? -23.234 1.553 0.428 1 98.44 177 ALA B O 1
ATOM 3256 N N . CYS B 1 178 ? -24.359 0.279 -0.95 1 98.31 178 CYS B N 1
ATOM 3257 C CA . CYS B 1 178 ? -23.172 -0.109 -1.724 1 98.31 178 CYS B CA 1
ATOM 3258 C C . CYS B 1 178 ? -23.484 -0.098 -3.217 1 98.31 178 CYS B C 1
ATOM 3260 O O . CYS B 1 178 ? -24.141 -1.006 -3.729 1 98.31 178 CYS B O 1
ATOM 3262 N N . PRO B 1 179 ? -23.016 0.875 -3.896 1 97.94 179 PRO B N 1
ATOM 3263 C CA . PRO B 1 179 ? -23.328 1.015 -5.32 1 97.94 179 PRO B CA 1
ATOM 3264 C C . PRO B 1 179 ? -22.453 0.142 -6.215 1 97.94 179 PRO B C 1
ATOM 3266 O O . PRO B 1 179 ? -22.5 0.271 -7.438 1 97.94 179 PRO B O 1
ATOM 3269 N N . LEU B 1 180 ? -21.703 -0.791 -5.684 1 98 180 LEU B N 1
ATOM 3270 C CA . LEU B 1 180 ? -20.797 -1.619 -6.461 1 98 180 LEU B CA 1
ATOM 3271 C C . LEU B 1 180 ? -21.547 -2.748 -7.16 1 98 180 LEU B C 1
ATOM 3273 O O . LEU B 1 180 ? -22.469 -3.322 -6.59 1 98 180 LEU B O 1
ATOM 3277 N N . SER B 1 181 ? -21.156 -2.982 -8.367 1 96.5 181 SER B N 1
ATOM 3278 C CA . SER B 1 181 ? -21.656 -4.148 -9.078 1 96.5 181 SER B CA 1
ATOM 3279 C C . SER B 1 181 ? -20.828 -5.391 -8.766 1 96.5 181 SER B C 1
ATOM 3281 O O . SER B 1 181 ? -19.734 -5.289 -8.211 1 96.5 181 SER B O 1
ATOM 3283 N N . GLN B 1 182 ? -21.375 -6.52 -9.172 1 94.88 182 GLN B N 1
ATOM 3284 C CA . GLN B 1 182 ? -20.656 -7.77 -9 1 94.88 182 GLN B CA 1
ATOM 3285 C C . GLN B 1 182 ? -19.375 -7.781 -9.828 1 94.88 182 GLN B C 1
ATOM 3287 O O . GLN B 1 182 ? -18.375 -8.383 -9.43 1 94.88 182 GLN B O 1
ATOM 3292 N N . TYR B 1 183 ? -19.406 -7.055 -10.914 1 95.88 183 TYR B N 1
ATOM 3293 C CA . TYR B 1 183 ? -18.219 -6.98 -11.766 1 95.88 183 TYR B CA 1
ATOM 3294 C C . TYR B 1 183 ? -17.109 -6.191 -11.086 1 95.88 183 TYR B C 1
ATOM 3296 O O . TYR B 1 183 ? -15.938 -6.574 -11.148 1 95.88 183 TYR B O 1
ATOM 3304 N N . LEU B 1 184 ? -17.453 -5.129 -10.445 1 97.62 184 LEU B N 1
ATOM 3305 C CA . LEU B 1 184 ? -16.484 -4.344 -9.695 1 97.62 184 LEU B CA 1
ATOM 3306 C C . LEU B 1 184 ? -15.906 -5.152 -8.539 1 97.62 184 LEU B C 1
ATOM 3308 O O . LEU B 1 184 ? -14.695 -5.117 -8.297 1 97.62 184 LEU B O 1
ATOM 3312 N N . LEU B 1 185 ? -16.781 -5.891 -7.875 1 97.75 185 LEU B N 1
ATOM 3313 C CA . LEU B 1 185 ? -16.312 -6.75 -6.793 1 97.75 185 LEU B CA 1
ATOM 3314 C C . LEU B 1 185 ? -15.352 -7.809 -7.32 1 97.75 185 LEU B C 1
ATOM 3316 O O . LEU B 1 185 ? -14.32 -8.078 -6.703 1 97.75 185 LEU B O 1
ATOM 3320 N N . ALA B 1 186 ? -15.711 -8.398 -8.461 1 97.44 186 ALA B N 1
ATOM 3321 C CA . ALA B 1 186 ? -14.859 -9.414 -9.078 1 97.44 186 ALA B CA 1
ATOM 3322 C C . ALA B 1 186 ? -13.477 -8.859 -9.391 1 97.44 186 ALA B C 1
ATOM 3324 O O . ALA B 1 186 ? -12.461 -9.492 -9.07 1 97.44 186 ALA B O 1
ATOM 3325 N N . ASP B 1 187 ? -13.422 -7.66 -9.938 1 97.38 187 ASP B N 1
ATOM 3326 C CA . ASP B 1 187 ? -12.164 -7.012 -10.297 1 97.38 187 ASP B CA 1
ATOM 3327 C C . ASP B 1 187 ? -11.336 -6.695 -9.055 1 97.38 187 ASP B C 1
ATOM 3329 O O . ASP B 1 187 ? -10.109 -6.73 -9.094 1 97.38 187 ASP B O 1
ATOM 3333 N N . ALA B 1 188 ? -11.977 -6.387 -7.953 1 98.31 188 ALA B N 1
ATOM 3334 C CA . ALA B 1 188 ? -11.266 -6.043 -6.719 1 98.31 188 ALA B CA 1
ATOM 3335 C C . ALA B 1 188 ? -10.758 -7.293 -6.012 1 98.31 188 ALA B C 1
ATOM 3337 O O . ALA B 1 188 ? -9.703 -7.266 -5.375 1 98.31 188 ALA B O 1
ATOM 3338 N N . LEU B 1 189 ? -11.508 -8.375 -6.195 1 98 189 LEU B N 1
ATOM 3339 C CA . LEU B 1 189 ? -11.227 -9.547 -5.375 1 98 189 LEU B CA 1
ATOM 3340 C C . LEU B 1 189 ? -10.508 -10.617 -6.184 1 98 189 LEU B C 1
ATOM 3342 O O . LEU B 1 189 ? -10.266 -11.727 -5.688 1 98 189 LEU B O 1
ATOM 3346 N N . GLY B 1 190 ? -10.141 -10.227 -7.383 1 96.06 190 GLY B N 1
ATOM 3347 C CA . GLY B 1 190 ? -9.422 -11.172 -8.219 1 96.06 190 GLY B CA 1
ATOM 3348 C C . GLY B 1 190 ? -10.219 -12.43 -8.523 1 96.06 190 GLY B C 1
ATOM 3349 O O . GLY B 1 190 ? -9.688 -13.539 -8.461 1 96.06 190 GLY B O 1
ATOM 3350 N N . LEU B 1 191 ? -11.492 -12.266 -8.719 1 96.31 191 LEU B N 1
ATOM 3351 C CA . LEU B 1 191 ? -12.406 -13.359 -9.023 1 96.31 191 LEU B CA 1
ATOM 3352 C C . LEU B 1 191 ? -13.117 -13.117 -10.352 1 96.31 191 LEU B C 1
ATOM 3354 O O . LEU B 1 191 ? -13.047 -12.016 -10.906 1 96.31 191 LEU B O 1
ATOM 3358 N N . THR B 1 192 ? -13.688 -14.172 -10.867 1 95.25 192 THR B N 1
ATOM 3359 C CA . THR B 1 192 ? -14.586 -13.992 -12.008 1 95.25 192 THR B CA 1
ATOM 3360 C C . THR B 1 192 ? -15.969 -13.555 -11.539 1 95.25 192 THR B C 1
ATOM 3362 O O . THR B 1 192 ? -16.328 -13.75 -10.375 1 95.25 192 THR B O 1
ATOM 3365 N N . ALA B 1 193 ? -16.703 -12.961 -12.453 1 94.75 193 ALA B N 1
ATOM 3366 C CA . ALA B 1 193 ? -18.078 -12.562 -12.156 1 94.75 193 ALA B CA 1
ATOM 3367 C C . ALA B 1 193 ? -18.906 -13.758 -11.695 1 94.75 193 ALA B C 1
ATOM 3369 O O . ALA B 1 193 ? -19.688 -13.648 -10.742 1 94.75 193 ALA B O 1
ATOM 3370 N N . VAL B 1 194 ? -18.75 -14.875 -12.297 1 97.38 194 VAL B N 1
ATOM 3371 C CA . VAL B 1 194 ? -19.484 -16.094 -11.961 1 97.38 194 VAL B CA 1
ATOM 3372 C C . VAL B 1 194 ? -19.141 -16.516 -10.531 1 97.38 194 VAL B C 1
ATOM 3374 O O . VAL B 1 194 ? -20.016 -16.844 -9.75 1 97.38 194 VAL B O 1
ATOM 3377 N N . HIS B 1 195 ? -17.891 -16.453 -10.234 1 97.94 195 HIS B N 1
ATOM 3378 C CA . HIS B 1 195 ? -17.438 -16.906 -8.922 1 97.94 195 HIS B CA 1
ATOM 3379 C C . HIS B 1 195 ? -17.922 -15.977 -7.816 1 97.94 195 HIS B C 1
ATOM 3381 O O . HIS B 1 195 ? -18.359 -16.438 -6.758 1 97.94 195 HIS B O 1
ATOM 3387 N N . ILE B 1 196 ? -17.844 -14.68 -8.008 1 97.81 196 ILE B N 1
ATOM 3388 C CA . ILE B 1 196 ? -18.266 -13.758 -6.961 1 97.81 196 ILE B CA 1
ATOM 3389 C C . ILE B 1 196 ? -19.781 -13.891 -6.734 1 97.81 196 ILE B C 1
ATOM 3391 O O . ILE B 1 196 ? -20.25 -13.789 -5.602 1 97.81 196 ILE B O 1
ATOM 3395 N N . ASN B 1 197 ? -20.516 -14.117 -7.77 1 97.81 197 ASN B N 1
ATOM 3396 C CA . ASN B 1 197 ? -21.953 -14.328 -7.625 1 97.81 197 ASN B CA 1
ATOM 3397 C C . ASN B 1 197 ? -22.266 -15.578 -6.801 1 97.81 197 ASN B C 1
ATOM 3399 O O . ASN B 1 197 ? -23.156 -15.555 -5.945 1 97.81 197 ASN B O 1
ATOM 3403 N N . ARG B 1 198 ? -21.5 -16.578 -7.059 1 98.38 198 ARG B N 1
ATOM 3404 C CA . ARG B 1 198 ? -21.656 -17.812 -6.281 1 98.38 198 ARG B CA 1
ATOM 3405 C C . ARG B 1 198 ? -21.297 -17.578 -4.816 1 98.38 198 ARG B C 1
ATOM 3407 O O . ARG B 1 198 ? -22.031 -18.016 -3.922 1 98.38 198 ARG B O 1
ATOM 3414 N N . VAL B 1 199 ? -20.219 -16.938 -4.582 1 98.56 199 VAL B N 1
ATOM 3415 C CA . VAL B 1 199 ? -19.75 -16.656 -3.227 1 98.56 199 VAL B CA 1
ATOM 3416 C C . VAL B 1 199 ? -20.797 -15.836 -2.475 1 98.56 199 VAL B C 1
ATOM 3418 O O . VAL B 1 199 ? -21.125 -16.141 -1.328 1 98.56 199 VAL B O 1
ATOM 3421 N N . LEU B 1 200 ? -21.312 -14.828 -3.102 1 98.38 200 LEU B N 1
ATOM 3422 C CA . LEU B 1 200 ? -22.312 -13.977 -2.479 1 98.38 200 LEU B CA 1
ATOM 3423 C C . LEU B 1 200 ? -23.578 -14.773 -2.156 1 98.38 200 LEU B C 1
ATOM 3425 O O . LEU B 1 200 ? -24.188 -14.57 -1.108 1 98.38 200 LEU B O 1
ATOM 3429 N N . ARG B 1 201 ? -23.938 -15.656 -3.008 1 98.38 201 ARG B N 1
ATOM 3430 C CA . ARG B 1 201 ? -25.078 -16.531 -2.756 1 98.38 201 ARG B CA 1
ATOM 3431 C C . ARG B 1 201 ? -24.828 -17.438 -1.551 1 98.38 201 ARG B C 1
ATOM 3433 O O . ARG B 1 201 ? -25.688 -17.578 -0.678 1 98.38 201 ARG B O 1
ATOM 3440 N N . GLU B 1 202 ? -23.688 -18.016 -1.54 1 98.69 202 GLU B N 1
ATOM 3441 C CA . GLU B 1 202 ? -23.312 -18.906 -0.45 1 98.69 202 GLU B CA 1
ATOM 3442 C C . GLU B 1 202 ? -23.328 -18.188 0.893 1 98.69 202 GLU B C 1
ATOM 3444 O O . GLU B 1 202 ? -23.828 -18.719 1.886 1 98.69 202 GLU B O 1
ATOM 3449 N N . LEU B 1 203 ? -22.781 -16.984 0.912 1 98.69 203 LEU B N 1
ATOM 3450 C CA . LEU B 1 203 ? -22.75 -16.203 2.143 1 98.69 203 LEU B CA 1
ATOM 3451 C C . LEU B 1 203 ? -24.156 -15.836 2.586 1 98.69 203 LEU B C 1
ATOM 3453 O O . LEU B 1 203 ? -24.469 -15.852 3.779 1 98.69 203 LEU B O 1
ATOM 3457 N N . ARG B 1 204 ? -24.984 -15.516 1.646 1 98.44 204 ARG B N 1
ATOM 3458 C CA . ARG B 1 204 ? -26.375 -15.188 1.935 1 98.44 204 ARG B CA 1
ATOM 3459 C C . ARG B 1 204 ? -27.125 -16.406 2.465 1 98.44 204 ARG B C 1
ATOM 3461 O O . ARG B 1 204 ? -27.844 -16.312 3.465 1 98.44 204 ARG B O 1
ATOM 3468 N N . GLU B 1 205 ? -26.938 -17.531 1.848 1 98.5 205 GLU B N 1
ATOM 3469 C CA . GLU B 1 205 ? -27.625 -18.766 2.242 1 98.5 205 GLU B CA 1
ATOM 3470 C C . GLU B 1 205 ? -27.156 -19.234 3.613 1 98.5 205 GLU B C 1
ATOM 3472 O O . GLU B 1 205 ? -27.906 -19.859 4.355 1 98.5 205 GLU B O 1
ATOM 3477 N N . ALA B 1 206 ? -25.969 -18.906 3.928 1 98.44 206 ALA B N 1
ATOM 3478 C CA . ALA B 1 206 ? -25.422 -19.25 5.238 1 98.44 206 ALA B CA 1
ATOM 3479 C C . ALA B 1 206 ? -25.906 -18.281 6.312 1 98.44 206 ALA B C 1
ATOM 3481 O O . ALA B 1 206 ? -25.594 -18.438 7.492 1 98.44 206 ALA B O 1
ATOM 3482 N N . GLY B 1 207 ? -26.656 -17.25 5.949 1 98.56 207 GLY B N 1
ATOM 3483 C CA . GLY B 1 207 ? -27.234 -16.297 6.875 1 98.56 207 GLY B CA 1
ATOM 3484 C C . GLY B 1 207 ? -26.234 -15.289 7.402 1 98.56 207 GLY B C 1
ATOM 3485 O O . GLY B 1 207 ? -26.406 -14.742 8.492 1 98.56 207 GLY B O 1
ATOM 3486 N N . LEU B 1 208 ? -25.219 -15.008 6.656 1 98.75 208 LEU B N 1
ATOM 3487 C CA . LEU B 1 208 ? -24.141 -14.156 7.16 1 98.75 208 LEU B CA 1
ATOM 3488 C C . LEU B 1 208 ? -24.281 -12.734 6.625 1 98.75 208 LEU B C 1
ATOM 3490 O O . LEU B 1 208 ? -24.25 -11.773 7.391 1 98.75 208 LEU B O 1
ATOM 3494 N N . VAL B 1 209 ? -24.406 -12.578 5.324 1 98.81 209 VAL B N 1
ATOM 3495 C CA . VAL B 1 209 ? -24.453 -11.258 4.703 1 98.81 209 VAL B CA 1
ATOM 3496 C C . VAL B 1 209 ? -25.203 -11.344 3.373 1 98.81 209 VAL B C 1
ATOM 3498 O O . VAL B 1 209 ? -25.156 -12.367 2.695 1 98.81 209 VAL B O 1
ATOM 3501 N N . SER B 1 210 ? -25.906 -10.305 3.076 1 98.44 210 SER B N 1
ATOM 3502 C CA . SER B 1 210 ? -26.531 -10.18 1.76 1 98.44 210 SER B CA 1
ATOM 3503 C C . SER B 1 210 ? -26.031 -8.938 1.031 1 98.44 210 SER B C 1
ATOM 3505 O O . SER B 1 210 ? -25.781 -7.906 1.657 1 98.44 210 SER B O 1
ATOM 3507 N N . PHE B 1 211 ? -25.766 -9.039 -0.156 1 97.88 211 PHE B N 1
ATOM 3508 C CA . PHE B 1 211 ? -25.484 -7.973 -1.114 1 97.88 211 PHE B CA 1
ATOM 3509 C C . PHE B 1 211 ? -26.516 -7.969 -2.234 1 97.88 211 PHE B C 1
ATOM 3511 O O . PHE B 1 211 ? -26.375 -8.711 -3.213 1 97.88 211 PHE B O 1
ATOM 3518 N N . GLN B 1 212 ? -27.578 -7.125 -2.109 1 95.12 212 GLN B N 1
ATOM 3519 C CA . GLN B 1 212 ? -28.703 -7.07 -3.041 1 95.12 212 GLN B CA 1
ATOM 3520 C C . GLN B 1 212 ? -29.234 -5.648 -3.176 1 95.12 212 GLN B C 1
ATOM 3522 O O . GLN B 1 212 ? -29.297 -4.91 -2.193 1 95.12 212 GLN B O 1
ATOM 3527 N N . LYS B 1 213 ? -29.531 -5.273 -4.41 1 94.69 213 LYS B N 1
ATOM 3528 C CA . LYS B 1 213 ? -30.203 -4.008 -4.707 1 94.69 213 LYS B CA 1
ATOM 3529 C C . LYS B 1 213 ? -29.406 -2.83 -4.145 1 94.69 213 LYS B C 1
ATOM 3531 O O . LYS B 1 213 ? -29.969 -1.956 -3.484 1 94.69 213 LYS B O 1
ATOM 3536 N N . GLY B 1 214 ? -28.156 -2.922 -4.223 1 96 214 GLY B N 1
ATOM 3537 C CA . GLY B 1 214 ? -27.312 -1.81 -3.832 1 96 214 GLY B CA 1
ATOM 3538 C C . GLY B 1 214 ? -27.141 -1.685 -2.328 1 96 214 GLY B C 1
ATOM 3539 O O . GLY B 1 214 ? -26.875 -0.596 -1.817 1 96 214 GLY B O 1
ATOM 3540 N N . GLN B 1 215 ? -27.391 -2.781 -1.673 1 97.94 215 GLN B N 1
ATOM 3541 C CA . GLN B 1 215 ? -27.328 -2.773 -0.216 1 97.94 215 GLN B CA 1
ATOM 3542 C C . GLN B 1 215 ? -26.547 -3.982 0.302 1 97.94 215 GLN B C 1
ATOM 3544 O O . GLN B 1 215 ? -26.719 -5.098 -0.194 1 97.94 215 GLN B O 1
ATOM 3549 N N . VAL B 1 216 ? -25.656 -3.727 1.213 1 98.75 216 VAL B N 1
ATOM 3550 C CA . VAL B 1 216 ? -25.031 -4.789 2.006 1 98.75 216 VAL B CA 1
ATOM 3551 C C . VAL B 1 216 ? -25.703 -4.863 3.375 1 98.75 216 VAL B C 1
ATOM 3553 O O . VAL B 1 216 ? -25.828 -3.85 4.066 1 98.75 216 VAL B O 1
ATOM 3556 N N . GLU B 1 217 ? -26.219 -5.984 3.721 1 98.75 217 GLU B N 1
ATOM 3557 C CA . GLU B 1 217 ? -26.844 -6.203 5.02 1 98.75 217 GLU B CA 1
ATOM 3558 C C . GLU B 1 217 ? -26.141 -7.328 5.785 1 98.75 217 GLU B C 1
ATOM 3560 O O . GLU B 1 217 ? -26 -8.438 5.266 1 98.75 217 GLU B O 1
ATOM 3565 N N . PHE B 1 218 ? -25.734 -7.02 6.98 1 98.69 218 PHE B N 1
ATOM 3566 C CA . PHE B 1 218 ? -25.125 -8.039 7.836 1 98.69 218 PHE B CA 1
ATOM 3567 C C . PHE B 1 218 ? -26.188 -8.758 8.648 1 98.69 218 PHE B C 1
ATOM 3569 O O . PHE B 1 218 ? -26.891 -8.133 9.453 1 98.69 218 PHE B O 1
ATOM 3576 N N . HIS B 1 219 ? -26.312 -10 8.477 1 98.69 219 HIS B N 1
ATOM 3577 C CA . HIS B 1 219 ? -27.297 -10.797 9.203 1 98.69 219 HIS B CA 1
ATOM 3578 C C . HIS B 1 219 ? -26.672 -11.414 10.453 1 98.69 219 HIS B C 1
ATOM 3580 O O . HIS B 1 219 ? -27.344 -11.539 11.484 1 98.69 219 HIS B O 1
ATOM 3586 N N . ASP B 1 220 ? -25.484 -11.828 10.422 1 98.44 220 ASP B N 1
ATOM 3587 C CA . ASP B 1 220 ? -24.672 -12.344 11.523 1 98.44 220 ASP B CA 1
ATOM 3588 C C . ASP B 1 220 ? -23.266 -11.766 11.477 1 98.44 220 ASP B C 1
ATOM 3590 O O . ASP B 1 220 ? -22.328 -12.422 11.008 1 98.44 220 ASP B O 1
ATOM 3594 N N . LEU B 1 221 ? -23.172 -10.625 12.086 1 97.44 221 LEU B N 1
ATOM 3595 C CA . LEU B 1 221 ? -21.922 -9.883 12.039 1 97.44 221 LEU B CA 1
ATOM 3596 C C . LEU B 1 221 ? -20.797 -10.672 12.703 1 97.44 221 LEU B C 1
ATOM 3598 O O . LEU B 1 221 ? -19.688 -10.766 12.156 1 97.44 221 LEU B O 1
ATOM 3602 N N . ALA B 1 222 ? -21.047 -11.258 13.844 1 97.31 222 ALA B N 1
ATOM 3603 C CA . ALA B 1 222 ? -20.031 -12.023 14.562 1 97.31 222 ALA B CA 1
ATOM 3604 C C . ALA B 1 222 ? -19.547 -13.211 13.734 1 97.31 222 ALA B C 1
ATOM 3606 O O . ALA B 1 222 ? -18.344 -13.492 13.68 1 97.31 222 ALA B O 1
ATOM 3607 N N . GLY B 1 223 ? -20.469 -13.922 13.156 1 98 223 GLY B N 1
ATOM 3608 C CA . GLY B 1 223 ? -20.125 -15.039 12.297 1 98 223 GLY B CA 1
ATOM 3609 C C . GLY B 1 223 ? -19.297 -14.633 11.094 1 98 223 GLY B C 1
ATOM 3610 O O . GLY B 1 223 ? -18.359 -15.344 10.711 1 98 223 GLY B O 1
ATOM 3611 N N . LEU B 1 224 ? -19.656 -13.5 10.484 1 98 224 LEU B N 1
ATOM 3612 C CA . LEU B 1 224 ? -18.938 -13 9.328 1 98 224 LEU B CA 1
ATOM 3613 C C . LEU B 1 224 ? -17.516 -12.594 9.711 1 98 224 LEU B C 1
ATOM 3615 O O . LEU B 1 224 ? -16.562 -12.875 8.969 1 98 224 LEU B O 1
ATOM 3619 N N . VAL B 1 225 ? -17.375 -11.945 10.844 1 97.25 225 VAL B N 1
ATOM 3620 C CA . VAL B 1 225 ? -16.078 -11.547 11.367 1 97.25 225 VAL B CA 1
ATOM 3621 C C . VAL B 1 225 ? -15.211 -12.781 11.609 1 97.25 225 VAL B C 1
ATOM 3623 O O . VAL B 1 225 ? -14.023 -12.789 11.273 1 97.25 225 VAL B O 1
ATOM 3626 N N . ALA B 1 226 ? -15.805 -13.805 12.156 1 96.69 226 ALA B N 1
ATOM 3627 C CA . ALA B 1 226 ? -15.086 -15.047 12.414 1 96.69 226 ALA B CA 1
ATOM 3628 C C . ALA B 1 226 ? -14.641 -15.703 11.109 1 96.69 226 ALA B C 1
ATOM 3630 O O . ALA B 1 226 ? -13.5 -16.156 10.992 1 96.69 226 ALA B O 1
ATOM 3631 N N . LEU B 1 227 ? -15.547 -15.719 10.148 1 96.56 227 LEU B N 1
ATOM 3632 C CA . LEU B 1 227 ? -15.242 -16.312 8.852 1 96.56 227 LEU B CA 1
ATOM 3633 C C . LEU B 1 227 ? -14.055 -15.625 8.195 1 96.56 227 LEU B C 1
ATOM 3635 O O . LEU B 1 227 ? -13.156 -16.281 7.672 1 96.56 227 LEU B O 1
ATOM 3639 N N . ALA B 1 228 ? -14.055 -14.32 8.211 1 96 228 ALA B N 1
ATOM 3640 C CA . ALA B 1 228 ? -13.047 -13.523 7.516 1 96 228 ALA B CA 1
ATOM 3641 C C . ALA B 1 228 ? -11.789 -13.359 8.375 1 96 228 ALA B C 1
ATOM 3643 O O . ALA B 1 228 ? -10.781 -12.828 7.906 1 96 228 ALA B O 1
ATOM 3644 N N . ASP B 1 229 ? -11.844 -13.773 9.68 1 94.31 229 ASP B N 1
ATOM 3645 C CA . ASP B 1 229 ? -10.789 -13.438 10.625 1 94.31 229 ASP B CA 1
ATOM 3646 C C . ASP B 1 229 ? -10.469 -11.945 10.586 1 94.31 229 ASP B C 1
ATOM 3648 O O . ASP B 1 229 ? -9.305 -11.555 10.461 1 94.31 229 ASP B O 1
ATOM 3652 N N . PHE B 1 230 ? -11.547 -11.172 10.617 1 94.5 230 PHE B N 1
ATOM 3653 C CA . PHE B 1 230 ? -11.469 -9.734 10.383 1 94.5 230 PHE B CA 1
ATOM 3654 C C . PHE B 1 230 ? -11.039 -9.008 11.648 1 94.5 230 PHE B C 1
ATOM 3656 O O . PHE B 1 230 ? -11.648 -9.188 12.711 1 94.5 230 PHE B O 1
ATOM 3663 N N . ASP B 1 231 ? -9.938 -8.203 11.516 1 90.62 231 ASP B N 1
ATOM 3664 C CA . ASP B 1 231 ? -9.422 -7.344 12.578 1 90.62 231 ASP B CA 1
ATOM 3665 C C . ASP B 1 231 ? -9.383 -5.883 12.141 1 90.62 231 ASP B C 1
ATOM 3667 O O . ASP B 1 231 ? -8.812 -5.562 11.094 1 90.62 231 ASP B O 1
ATOM 3671 N N . LEU B 1 232 ? -9.906 -4.98 12.977 1 88.88 232 LEU B N 1
ATOM 3672 C CA . LEU B 1 232 ? -10.07 -3.572 12.633 1 88.88 232 LEU B CA 1
ATOM 3673 C C . LEU B 1 232 ? -8.797 -2.787 12.938 1 88.88 232 LEU B C 1
ATOM 3675 O O . LEU B 1 232 ? -8.695 -1.603 12.609 1 88.88 232 LEU B O 1
ATOM 3679 N N . ALA B 1 233 ? -7.84 -3.406 13.469 1 87.25 233 ALA B N 1
ATOM 3680 C CA . ALA B 1 233 ? -6.699 -2.691 14.031 1 87.25 233 ALA B CA 1
ATOM 3681 C C . ALA B 1 233 ? -5.961 -1.898 12.961 1 87.25 233 ALA B C 1
ATOM 3683 O O . ALA B 1 233 ? -5.504 -0.781 13.203 1 87.25 233 ALA B O 1
ATOM 3684 N N . TYR B 1 234 ? -5.918 -2.416 11.734 1 89.25 234 TYR B N 1
ATOM 3685 C CA . TYR B 1 234 ? -5.133 -1.763 10.695 1 89.25 234 TYR B CA 1
ATOM 3686 C C . TYR B 1 234 ? -5.84 -0.518 10.172 1 89.25 234 TYR B C 1
ATOM 3688 O O . TYR B 1 234 ? -5.23 0.318 9.5 1 89.25 234 TYR B O 1
ATOM 3696 N N . LEU B 1 235 ? -7.152 -0.356 10.469 1 90.69 235 LEU B N 1
ATOM 3697 C CA . LEU B 1 235 ? -7.891 0.834 10.062 1 90.69 235 LEU B CA 1
ATOM 3698 C C . LEU B 1 235 ? -7.688 1.967 11.062 1 90.69 235 LEU B C 1
ATOM 3700 O O . LEU B 1 235 ? -7.926 3.135 10.75 1 90.69 235 LEU B O 1
ATOM 3704 N N . ASP B 1 236 ? -7.281 1.634 12.289 1 86.25 236 ASP B N 1
ATOM 3705 C CA . ASP B 1 236 ? -6.879 2.578 13.328 1 86.25 236 ASP B CA 1
ATOM 3706 C C . ASP B 1 236 ? -7.961 3.631 13.555 1 86.25 236 ASP B C 1
ATOM 3708 O O . ASP B 1 236 ? -7.676 4.828 13.578 1 86.25 236 ASP B O 1
ATOM 3712 N N . HIS B 1 237 ? -9.234 3.23 13.734 1 81.94 237 HIS B N 1
ATOM 3713 C CA . HIS B 1 237 ? -10.375 4.133 13.852 1 81.94 237 HIS B CA 1
ATOM 3714 C C . HIS B 1 237 ? -10.648 4.488 15.305 1 81.94 237 HIS B C 1
ATOM 3716 O O . HIS B 1 237 ? -11.609 5.211 15.602 1 81.94 237 HIS B O 1
ATOM 3722 N N . ALA B 1 238 ? -9.93 4.039 16.328 1 76.44 238 ALA B N 1
ATOM 3723 C CA . ALA B 1 238 ? -10.297 4.086 17.75 1 76.44 238 ALA B CA 1
ATOM 3724 C C . ALA B 1 238 ? -10.125 5.492 18.312 1 76.44 238 ALA B C 1
ATOM 3726 O O . ALA B 1 238 ? -10.523 5.766 19.438 1 76.44 238 ALA B O 1
ATOM 3727 N N . GLY B 1 239 ? -9.797 6.512 17.594 1 71.44 239 GLY B N 1
ATOM 3728 C CA . GLY B 1 239 ? -9.758 7.883 18.062 1 71.44 239 GLY B CA 1
ATOM 3729 C C . GLY B 1 239 ? -8.391 8.523 17.906 1 71.44 239 GLY B C 1
ATOM 3730 O O . GLY B 1 239 ? -7.453 7.895 17.422 1 71.44 239 GLY B O 1
ATOM 3731 N N . PRO B 1 240 ? -8.523 9.758 18.406 1 73.75 240 PRO B N 1
ATOM 3732 C CA . PRO B 1 240 ? -7.285 10.477 18.062 1 73.75 240 PRO B CA 1
ATOM 3733 C C . PRO B 1 240 ? -6.098 10.031 18.922 1 73.75 240 PRO B C 1
ATOM 3735 O O . PRO B 1 240 ? -6.227 9.898 20.141 1 73.75 240 PRO B O 1
ATOM 3738 N N . LEU B 1 241 ? -5.156 9.727 18.25 1 70.19 241 LEU B N 1
ATOM 3739 C CA . LEU B 1 241 ? -3.898 9.375 18.906 1 70.19 241 LEU B CA 1
ATOM 3740 C C . LEU B 1 241 ? -3.121 10.633 19.297 1 70.19 241 LEU B C 1
ATOM 3742 O O . LEU B 1 241 ? -2.553 10.703 20.391 1 70.19 241 LEU B O 1
ATOM 3746 N N . LEU B 1 242 ? -3.105 11.586 18.312 1 64.75 242 LEU B N 1
ATOM 3747 C CA . LEU B 1 242 ? -2.41 12.844 18.578 1 64.75 242 LEU B CA 1
ATOM 3748 C C . LEU B 1 242 ? -3.383 13.906 19.078 1 64.75 242 LEU B C 1
ATOM 3750 O O . LEU B 1 242 ? -4.34 14.258 18.375 1 64.75 242 LEU B O 1
ATOM 3754 N N . LYS B 1 243 ? -3.383 14.148 20.344 1 66.94 243 LYS B N 1
ATOM 3755 C CA . LYS B 1 243 ? -4.273 15.125 20.969 1 66.94 243 LYS B CA 1
ATOM 3756 C C . LYS B 1 243 ? -3.674 16.531 20.906 1 66.94 243 LYS B C 1
ATOM 3758 O O . LYS B 1 243 ? -2.451 16.688 20.938 1 66.94 243 LYS B O 1
#

pLDDT: mean 91.26, std 9.4, range [29.64, 98.81]

InterPro domains:
  IPR000595 Cyclic nucleotide-binding domain [PF00027] (33-108)
  IPR000595 Cyclic nucleotide-binding domain [PS50042] (14-90)
  IPR000595 Cyclic nucleotide-binding domain [SM00100] (14-132)
  IPR000595 Cyclic nucleotide-binding domain [cd00038] (14-128)
  IPR012318 Crp-type HTH domain [PF13545] (152-226)
  IPR012318 Crp-type HTH domain [PS51063] (148-222)
  IPR012318 Crp-type HTH domain [SM00419] (172-220)
  IPR014710 RmlC-like jelly roll fold [G3DSA:2.60.120.10] (6-147)
  IPR018490 Cyclic nucleotide-binding domain superfamily [SSF51206] (8-147)
  IPR036388 Winged helix-like DNA-binding domain superfamily [G3DSA:1.10.10.10] (149-230)
  IPR036390 Winged helix DNA-binding domain superfamily [SSF46785] (149-228)

Solvent-accessible surface area (backbone atoms only — not comparable to full-atom values): 24916 Å² total; per-residue (Å²): 143,89,80,74,77,39,36,40,46,44,56,44,35,19,41,30,60,71,47,72,69,53,48,49,57,56,51,61,40,51,70,45,70,45,77,42,57,52,71,49,61,79,41,48,56,63,39,60,89,68,65,18,29,38,31,65,37,46,34,32,33,34,31,41,75,46,95,88,68,51,59,36,34,67,48,72,44,46,46,35,34,70,42,47,59,59,32,51,74,40,78,34,26,69,38,28,32,30,27,70,30,59,30,37,27,19,45,38,48,69,68,54,55,51,49,42,22,63,74,28,40,66,54,39,50,44,51,46,44,53,55,29,37,51,36,43,50,44,50,52,49,31,42,27,51,44,70,45,52,72,61,31,36,51,42,34,50,55,49,50,51,37,55,56,31,32,68,52,71,59,27,49,91,52,32,33,78,37,87,70,50,63,60,57,49,8,32,49,60,53,44,49,55,70,54,43,54,48,42,50,47,51,37,34,74,70,50,27,35,41,79,55,95,43,29,37,38,43,67,28,58,69,60,39,35,60,64,29,66,60,72,65,68,52,69,50,69,89,38,50,74,45,116,142,79,85,67,76,41,36,40,46,44,56,44,35,17,40,30,60,72,48,72,67,55,48,50,56,55,50,60,40,50,70,44,69,46,76,45,56,54,72,50,62,79,40,45,56,62,37,60,90,68,63,18,28,38,31,65,38,47,36,31,34,33,30,43,76,46,95,88,69,49,61,35,34,67,48,73,46,46,46,34,32,70,41,47,61,58,33,52,74,39,77,34,26,70,37,28,31,32,27,70,30,57,29,36,28,19,45,38,49,71,67,56,55,52,50,41,23,62,73,29,40,66,54,39,50,45,51,47,44,53,54,28,38,51,38,42,49,44,50,51,49,30,42,29,50,44,69,45,53,73,60,32,35,51,41,35,51,55,51,51,52,36,55,55,31,32,66,51,70,59,27,49,92,51,32,33,76,36,88,70,49,63,58,57,49,8,31,49,61,52,44,48,54,70,53,44,53,50,42,49,48,52,37,35,74,70,50,28,35,42,80,56,94,44,29,37,37,44,67,28,58,69,60,38,35,61,64,29,67,60,72,69,67,50,69,47,68,91,36,50,72,47,116

Sequence (486 aa):
MRGHDTPLVRKLNAFVALSETELELLGRMHGRRRSFPRGRDIVHEGQVKRSAYVLASGWVCSYKTLAGGGRQIVDFQVPGDFLGLRSLLFRTADHNIEPVTRVEASEVLIADLLDGFAHSPRLATAILWAASRDEAMVVEHLVSLGRRNAQERTAHFLLELGARLTLVGMGTADGYACPLSQYLLADALGLTAVHINRVLRELREAGLVSFQKGQVEFHDLAGLVALADFDLAYLDHAGPLLKMRGHDTPLVRKLNAFVALSETELELLGRMHGRRRSFPRGRDIVHEGQVKRSAYVLASGWVCSYKTLAGGGRQIVDFQVPGDFLGLRSLLFRTADHNIEPVTRVEASEVLIADLLDGFAHSPRLATAILWAASRDEAMVVEHLVSLGRRNAQERTAHFLLELGARLTLVGMGTADGYACPLSQYLLADALGLTAVHINRVLRELREAGLVSFQKGQVEFHDLAGLVALADFDLAYLDHAGPLLK